Protein 8TV8 (pdb70)

Sequence (513 aa):
NGLTYCTHASMNVVTEQIYNKLFDIKNHSATLTPMLAQSYSISADGKEILLNLRHGVKFHQTPWFTPTRDFNAEDVVFSINRVLGHNTYLPTLAEANVTYSNPQYRVFHEQARKVRFPYFDSIKLNEKIKSVTALSPYQVKIELFAPDSSILSHLASQYAIIFSQEYAYQLSADDNLAQLDTHPVGTGPYQVKDYVYNQYVRLVRNENYWKKEAKIEHIIVDLSTDRSGRLVKFFNNECQIASYPEVSQIGLLKNDDKHYYMQSTDGMNLAYLAFNFDKPLMRDHEIRAAISQSLNRARIIHSIYHNTATVANNIIPEVSWASTVNTPEFEFDYHPKIAKNKLADKNLLLNLWVINEEQVYNPAPFKMAEMIKWDLAQAGVKVKVRAVTRPFLTAQLRNQSENYDLILSGWLAGNLDPDGFMRPILSCGTKNELTNLSNWCNEEFDQFMDRAITTSHLSSRAKAYNEAQELVLRELPIIPIANVKRILVANSRVKGVKMTPFGSLDFSTLYFI

Organism: Haemophilus influenzae (strain 86-028NP) (NCBI:txid281310)

Nearest PDB structures (foldseek):
  8tv8-assembly1_A  TM=1.002E+00  e=0.000E+00  Haemophilus influenzae 86-028NP
  7og0-assembly2_B  TM=9.443E-01  e=1.174E-94  Haemophilus influenzae 86-028NP
  7og0-assembly1_A  TM=8.666E-01  e=3.140E-88  Haemophilus influenzae 86-028NP
  1dpe-assembly1_A  TM=8.290E-01  e=6.683E-52  Escherichia coli K-12
  1dpp-assembly3_E  TM=7.508E-01  e=5.630E-51  Escherichia coli

Secondary structure (DSSP, 8-state):
-EEEEE-S----TTHHHH--BSEE--TT-SSPEESSEEEEEE-TTS-EEEEEEPSSPPPP-BTTB--SS---HHHHHHHHHHHTT--SSS-SS--SS-----TTSSHHHHHHHHHH-HHHHTT-GGGTEEEEEEEETTEEEEEESS--TTHHHHHTSGGGB---HHHHHHHHHTT-TTHHHHS----SSEEEEEEETTTEEEEEE-TT-SSSPPS-SEEEEE-SS-HHHHHHHHHTTS-SEEES--GGGHHHH--TT--EEEEEE--SEEEEEEE-TTSTTTT-HHHHHHHHHH--HHHHHHHHHTTSEEE--SSS-TTSGGGGG--S--TTS--HHHHHHHHGGGT-EEEEEEE---BTTBS-HHHHHHHHHHHHHHTT-EEEEEEE-HHHHHS--SSTTSS-SEEEEEEE-SSS-HHHHHHHHH-GGGTTSTT-TT----HHHHHHHHHHTT---HHHHHHHHHHHHHHHHHH-SEEEEEEE-EEEEEETTEE---B-TTS-B-GGG-EE-

Solvent-accessible surface area: 22032 Å² total; per-residue (Å²): 138,45,3,24,0,0,2,39,41,63,74,71,0,19,18,50,2,3,8,14,18,0,2,51,41,104,48,108,30,45,84,29,43,54,20,0,0,90,56,98,59,72,37,119,85,19,80,56,1,46,0,53,3,43,116,43,0,92,8,2,98,4,133,49,8,85,32,119,66,38,0,15,0,79,0,0,33,20,1,1,45,1,7,6,26,110,28,112,60,2,0,8,45,33,87,16,106,36,34,14,80,71,123,159,72,44,111,121,25,54,114,33,17,107,31,115,127,4,32,20,35,25,21,53,13,85,113,35,4,115,36,8,54,52,95,50,86,66,47,0,41,0,54,6,109,56,50,12,31,0,3,14,12,10,0,1,3,37,49,5,9,0,2,1,23,36,0,3,133,89,4,56,99,110,111,51,15,39,39,2,17,19,68,16,2,0,0,0,10,0,22,8,86,50,73,73,135,90,86,65,16,75,0,28,48,5,115,94,29,45,81,151,102,3,122,3,64,65,0,65,0,18,31,47,36,100,69,47,13,12,0,82,40,0,16,103,88,84,0,26,0,0,0,54,2,42,37,60,47,26,54,153,57,92,52,135,115,30,140,62,64,101,45,41,18,54,2,4,2,0,0,4,0,1,0,1,30,72,21,91,95,0,128,54,68,95,0,6,10,2,0,0,22,4,0,21,10,47,113,3,4,119,48,9,6,99,137,21,8,70,43,2,25,12,0,1,1,87,2,0,23,0,13,119,27,23,66,120,112,8,120,20,48,82,81,63,163,96,0,109,110,73,0,33,128,81,119,9,109,4,24,0,6,0,6,94,50,164,52,14,8,6,50,27,20,69,117,0,0,96,46,0,80,146,7,0,53,84,3,31,2,148,8,133,47,87,61,5,72,13,58,65,27,75,55,166,37,249,97,87,79,77,19,15,9,0,0,4,7,2,8,36,19,12,7,4,6,1,2,16,1,0,48,5,2,0,3,37,61,10,82,143,62,37,13,1,11,1,32,12,62,34,126,92,0,24,117,28,0,70,112,0,22,90,39,84,119,97,71,46,15,14,140,1,0,37,60,0,5,89,3,0,26,116,57,0,0,2,0,0,0,0,21,6,58,27,12,0,0,0,17,44,126,0,93,29,14,117,2,40,6,22,0,2,2,65,1,12,54,0,85,48,113

Radius of gyration: 23.89 Å; Cα contacts (8 Å, |Δi|>4): 1091; chains: 1; bounding box: 52×62×74 Å

InterPro domains:
  IPR000914 Solute-binding protein family 5 domain [PF00496] (79-479)
  IPR023765 Solute-binding protein family 5, conserved site [PS01040] (84-106)
  IPR030678 Peptide/nickel binding protein, MppA-type [PIRSF002741] (29-557)
  IPR039424 Solute-binding protein family 5 [PTHR30290] (17-559)

B-factor: mean 57.98, std 19.72, range [19.94, 172.48]

Structure (mmCIF, N/CA/C/O backbone):
data_8TV8
#
_entry.id   8TV8
#
_cell.length_a   119.755
_cell.length_b   119.755
_cell.length_c   129.585
_cell.angle_alpha   90.000
_cell.angle_beta   90.000
_cell.angle_gamma   90.000
#
_symmetry.space_group_name_H-M   'P 41 21 2'
#
loop_
_entity.id
_entity.type
_entity.pdbx_description
1 polymer 'ABC-type transport system, periplasmic component, involved in antimicrobial peptide resistance'
2 water water
#
loop_
_atom_site.group_PDB
_atom_site.id
_atom_site.type_symbol
_atom_site.label_atom_id
_atom_site.label_alt_id
_atom_site.label_comp_id
_atom_site.label_asym_id
_atom_site.label_entity_id
_atom_site.label_seq_id
_atom_site.pdbx_PDB_ins_code
_atom_site.Cartn_x
_atom_site.Cartn_y
_atom_site.Cartn_z
_atom_site.occupancy
_atom_site.B_iso_or_equiv
_atom_site.auth_seq_id
_atom_site.auth_comp_id
_atom_site.auth_asym_id
_atom_site.auth_atom_id
_atom_site.pdbx_PDB_model_num
ATOM 1 N N . ASN A 1 34 ? -45.139 -19.946 22.344 1.000 101.350 34 ASN A N 1
ATOM 2 C CA . ASN A 1 34 ? -45.015 -20.244 20.887 1.000 97.544 34 ASN A CA 1
ATOM 3 C C . ASN A 1 34 ? -43.649 -19.751 20.390 1.000 84.945 34 ASN A C 1
ATOM 4 O O . ASN A 1 34 ? -43.164 -18.669 20.804 1.000 57.612 34 ASN A O 1
ATOM 9 N N . GLY A 1 35 ? -43.059 -20.598 19.512 1.000 59.944 35 GLY A N 1
ATOM 10 C CA . GLY A 1 35 ? -41.745 -20.396 18.914 1.000 55.531 35 GLY A CA 1
ATOM 11 C C . GLY A 1 35 ? -41.755 -20.637 17.405 1.000 49.798 35 GLY A C 1
ATOM 12 O O . GLY A 1 35 ? -42.505 -21.466 16.900 1.000 59.127 35 GLY A O 1
ATOM 13 N N . LEU A 1 36 ? -40.974 -19.848 16.654 1.000 45.405 36 LEU A N 1
ATOM 14 C CA . LEU A 1 36 ? -40.838 -20.099 15.230 1.000 42.333 36 LEU A CA 1
ATOM 15 C C . LEU A 1 36 ? -39.351 -20.086 14.908 1.000 46.036 36 LEU A C 1
ATOM 16 O O . LEU A 1 36 ? -38.608 -19.311 15.525 1.000 39.535 36 LEU A O 1
ATOM 21 N N . THR A 1 37 ? -38.931 -20.996 14.009 1.000 40.830 37 THR A N 1
ATOM 22 C CA . THR A 1 37 ? -37.576 -21.034 13.463 1.000 40.965 37 THR A CA 1
ATOM 23 C C . THR A 1 37 ? -37.644 -20.602 11.999 1.000 42.580 37 THR A C 1
ATOM 24 O O . THR A 1 37 ? -38.482 -21.082 11.228 1.000 41.486 37 THR A O 1
ATOM 28 N N . TYR A 1 38 ? -36.796 -19.623 11.661 1.000 41.750 38 TYR A N 1
ATOM 29 C CA . TYR A 1 38 ? -36.663 -19.073 10.323 1.000 39.932 38 TYR A CA 1
ATOM 30 C C . TYR A 1 38 ? -35.288 -19.476 9.781 1.000 43.819 38 TYR A C 1
ATOM 31 O O . TYR A 1 38 ? -34.281 -19.158 10.426 1.000 37.226 38 TYR A O 1
ATOM 40 N N . CYS A 1 39 ? -35.247 -20.213 8.637 1.000 42.029 39 CYS A N 1
ATOM 41 C CA . CYS A 1 39 ? -33.988 -20.512 7.967 1.000 42.585 39 CYS A CA 1
ATOM 42 C C . CYS A 1 39 ? -33.721 -19.401 6.965 1.000 35.777 39 CYS A C 1
ATOM 43 O O . CYS A 1 39 ? -34.432 -19.274 5.981 1.000 36.204 39 CYS A O 1
ATOM 46 N N . THR A 1 40 ? -32.659 -18.633 7.175 1.000 37.352 40 THR A N 1
ATOM 47 C CA . THR A 1 40 ? -32.514 -17.413 6.408 1.000 44.019 40 THR A CA 1
ATOM 48 C C . THR A 1 40 ? -31.316 -17.519 5.468 1.000 53.507 40 THR A C 1
ATOM 49 O O . THR A 1 40 ? -30.339 -18.215 5.786 1.000 40.235 40 THR A O 1
ATOM 53 N N . HIS A 1 41 ? -31.432 -16.726 4.380 1.000 56.922 41 HIS A N 1
ATOM 54 C CA . HIS A 1 41 ? -30.404 -16.499 3.364 1.000 66.198 41 HIS A CA 1
ATOM 55 C C . HIS A 1 41 ? -29.258 -15.596 3.864 1.000 67.563 41 HIS A C 1
ATOM 56 O O . HIS A 1 41 ? -28.171 -15.670 3.303 1.000 63.007 41 HIS A O 1
ATOM 63 N N . ALA A 1 42 ? -29.485 -14.769 4.904 1.000 69.575 42 ALA A N 1
ATOM 64 C CA . ALA A 1 42 ? -28.531 -13.751 5.352 1.000 88.319 42 ALA A CA 1
ATOM 65 C C . ALA A 1 42 ? -27.228 -14.378 5.863 1.000 98.874 42 ALA A C 1
ATOM 66 O O . ALA A 1 42 ? -26.144 -13.822 5.664 1.000 121.591 42 ALA A O 1
ATOM 68 N N . SER A 1 43 ? -27.348 -15.516 6.560 1.000 101.692 43 SER A N 1
ATOM 69 C CA . SER A 1 43 ? -26.243 -16.443 6.783 1.000 101.195 43 SER A CA 1
ATOM 70 C C . SER A 1 43 ? -24.890 -15.713 6.784 1.000 93.937 43 SER A C 1
ATOM 71 O O . SER A 1 43 ? -24.068 -16.095 7.625 1.000 91.535 43 SER A O 1
ATOM 74 N N . MET A 1 58 ? -27.817 -8.138 3.381 1.000 92.685 58 MET A N 1
ATOM 75 C CA . MET A 1 58 ? -29.058 -7.899 4.167 1.000 95.088 58 MET A CA 1
ATOM 76 C C . MET A 1 58 ? -28.913 -8.620 5.513 1.000 85.981 58 MET A C 1
ATOM 77 O O . MET A 1 58 ? -28.664 -9.825 5.558 1.000 88.327 58 MET A O 1
ATOM 82 N N . ASN A 1 59 ? -29.009 -7.845 6.606 1.000 81.911 59 ASN A N 1
ATOM 83 C CA . ASN A 1 59 ? -29.181 -8.376 7.950 1.000 74.885 59 ASN A CA 1
ATOM 84 C C . ASN A 1 59 ? -30.686 -8.365 8.246 1.000 75.293 59 ASN A C 1
ATOM 85 O O . ASN A 1 59 ? -31.311 -7.310 8.339 1.000 75.488 59 ASN A O 1
ATOM 90 N N . VAL A 1 60 ? -31.276 -9.576 8.272 1.000 74.202 60 VAL A N 1
ATOM 91 C CA . VAL A 1 60 ? -32.684 -9.772 8.562 1.000 66.129 60 VAL A CA 1
ATOM 92 C C . VAL A 1 60 ? -32.866 -9.622 10.067 1.000 55.322 60 VAL A C 1
ATOM 93 O O . VAL A 1 60 ? -33.956 -9.301 10.495 1.000 59.035 60 VAL A O 1
ATOM 97 N N . VAL A 1 61 ? -31.791 -9.843 10.846 1.000 43.550 61 VAL A N 1
ATOM 98 C CA . VAL A 1 61 ? -31.844 -9.711 12.283 1.000 49.669 61 VAL A CA 1
ATOM 99 C C . VAL A 1 61 ? -31.935 -8.240 12.715 1.000 50.049 61 VAL A C 1
ATOM 100 O O . VAL A 1 61 ? -32.728 -7.930 13.604 1.000 42.147 61 VAL A O 1
ATOM 104 N N . THR A 1 62 ? -31.182 -7.330 12.065 1.000 45.826 62 THR A N 1
ATOM 105 C CA . THR A 1 62 ? -31.000 -5.993 12.612 1.000 46.099 62 THR A CA 1
ATOM 106 C C . THR A 1 62 ? -32.281 -5.195 12.436 1.000 37.750 62 THR A C 1
ATOM 107 O O . THR A 1 62 ? -32.521 -4.271 13.196 1.000 41.931 62 THR A O 1
ATOM 111 N N . GLU A 1 63 ? -33.073 -5.551 11.435 1.000 35.764 63 GLU A N 1
ATOM 112 C CA . GLU A 1 63 ? -34.374 -4.933 11.202 1.000 46.413 63 GLU A CA 1
ATOM 113 C C . GLU A 1 63 ? -35.424 -5.301 12.255 1.000 48.536 63 GLU A C 1
ATOM 114 O O . GLU A 1 63 ? -36.498 -4.711 12.214 1.000 39.054 63 GLU A O 1
ATOM 120 N N . GLN A 1 64 ? -35.186 -6.362 13.058 1.000 41.696 64 GLN A N 1
ATOM 121 C CA . GLN A 1 64 ? -36.163 -6.849 14.014 1.000 40.265 64 GLN A CA 1
ATOM 122 C C . GLN A 1 64 ? -35.837 -6.275 15.400 1.000 42.955 64 GLN A C 1
ATOM 123 O O . GLN A 1 64 ? -36.730 -6.206 16.232 1.000 44.213 64 GLN A O 1
ATOM 129 N N . ILE A 1 65 ? -34.562 -5.931 15.657 1.000 36.283 65 ILE A N 1
ATOM 130 C CA . ILE A 1 65 ? -34.134 -5.456 16.953 1.000 39.589 65 ILE A CA 1
ATOM 131 C C . ILE A 1 65 ? -33.877 -3.949 17.006 1.000 38.105 65 ILE A C 1
ATOM 132 O O . ILE A 1 65 ? -33.895 -3.395 18.096 1.000 38.119 65 ILE A O 1
ATOM 137 N N . TYR A 1 66 ? -33.706 -3.283 15.861 1.000 36.578 66 TYR A N 1
ATOM 138 C CA . TYR A 1 66 ? -33.488 -1.846 15.809 1.000 38.101 66 TYR A CA 1
ATOM 139 C C . TYR A 1 66 ? -34.650 -1.218 15.057 1.000 39.569 66 TYR A C 1
ATOM 140 O O . TYR A 1 66 ? -35.226 -1.867 14.221 1.000 36.700 66 TYR A O 1
ATOM 149 N N . ASN A 1 67 ? -35.005 0.029 15.382 1.000 39.584 67 ASN A N 1
ATOM 150 C CA . ASN A 1 67 ? -35.904 0.791 14.538 1.000 38.138 67 ASN A CA 1
ATOM 151 C C . ASN A 1 67 ? -35.045 1.796 13.786 1.000 36.767 67 ASN A C 1
ATOM 152 O O . ASN A 1 67 ? -33.910 2.058 14.179 1.000 38.458 67 ASN A O 1
ATOM 157 N N . LYS A 1 68 ? -35.668 2.463 12.807 1.000 44.092 68 LYS A N 1
ATOM 158 C CA . LYS A 1 68 ? -35.094 3.599 12.096 1.000 39.139 68 LYS A CA 1
ATOM 159 C C . LYS A 1 68 ? -35.971 4.821 12.328 1.000 39.602 68 LYS A C 1
ATOM 160 O O . LYS A 1 68 ? -37.068 4.684 12.849 1.000 41.171 68 LYS A O 1
ATOM 166 N N . LEU A 1 69 ? -35.543 5.984 11.807 1.000 43.546 69 LEU A N 1
ATOM 167 C CA . LEU A 1 69 ? -36.363 7.185 11.867 1.000 37.916 69 LEU A CA 1
ATOM 168 C C . LEU A 1 69 ? -37.647 7.043 11.051 1.000 39.913 69 LEU A C 1
ATOM 169 O O . LEU A 1 69 ? -38.666 7.597 11.444 1.000 43.377 69 LEU A O 1
ATOM 174 N N . PHE A 1 70 ? -37.602 6.293 9.940 1.000 40.478 70 PHE A N 1
ATOM 175 C CA . PHE A 1 70 ? -38.716 6.105 9.016 1.000 36.123 70 PHE A CA 1
ATOM 176 C C . PHE A 1 70 ? -38.644 4.690 8.448 1.000 37.692 70 PHE A C 1
ATOM 177 O O . PHE A 1 70 ? -37.570 4.101 8.424 1.000 40.300 70 PHE A O 1
ATOM 185 N N . ASP A 1 71 ? -39.780 4.164 7.974 1.000 37.679 71 ASP A N 1
ATOM 186 C CA . ASP A 1 71 ? -39.843 2.918 7.237 1.000 43.185 71 ASP A CA 1
ATOM 187 C C . ASP A 1 71 ? -40.352 3.179 5.812 1.000 43.760 71 ASP A C 1
ATOM 188 O O . ASP A 1 71 ? -41.046 4.152 5.539 1.000 42.117 71 ASP A O 1
ATOM 193 N N . ILE A 1 72 ? -39.992 2.266 4.904 1.000 47.776 72 ILE A N 1
ATOM 194 C CA . ILE A 1 72 ? -40.419 2.303 3.523 1.000 54.003 72 ILE A CA 1
ATOM 195 C C . ILE A 1 72 ? -41.825 1.723 3.465 1.000 52.731 72 ILE A C 1
ATOM 196 O O . ILE A 1 72 ? -42.072 0.703 4.096 1.000 56.686 72 ILE A O 1
ATOM 201 N N . LYS A 1 73 ? -42.743 2.396 2.770 1.000 54.226 73 LYS A N 1
ATOM 202 C CA . LYS A 1 73 ? -44.025 1.810 2.393 1.000 74.204 73 LYS A CA 1
ATOM 203 C C . LYS A 1 73 ? -43.992 1.475 0.900 1.000 73.690 73 LYS A C 1
ATOM 204 O O . LYS A 1 73 ? -43.551 2.293 0.088 1.000 74.487 73 LYS A O 1
ATOM 210 N N . ASN A 1 74 ? -44.464 0.268 0.551 1.000 75.950 74 ASN A N 1
ATOM 211 C CA . ASN A 1 74 ? -44.212 -0.325 -0.755 1.000 75.720 74 ASN A CA 1
ATOM 212 C C . ASN A 1 74 ? -44.872 0.512 -1.856 1.000 64.315 74 ASN A C 1
ATOM 213 O O . ASN A 1 74 ? -45.984 0.999 -1.679 1.000 75.910 74 ASN A O 1
ATOM 218 N N . HIS A 1 75 ? -44.135 0.757 -2.950 1.000 70.352 75 HIS A N 1
ATOM 219 C CA . HIS A 1 75 ? -44.615 1.501 -4.109 1.000 60.462 75 HIS A CA 1
ATOM 220 C C . HIS A 1 75 ? -44.925 2.959 -3.782 1.000 62.605 75 HIS A C 1
ATOM 221 O O . HIS A 1 75 ? -45.632 3.635 -4.531 1.000 62.338 75 HIS A O 1
ATOM 228 N N . SER A 1 76 ? -44.425 3.473 -2.659 1.000 65.296 76 SER A N 1
ATOM 229 C CA . SER A 1 76 ? -44.761 4.833 -2.296 1.000 58.740 76 SER A CA 1
ATOM 230 C C . SER A 1 76 ? -43.480 5.616 -2.046 1.000 53.239 76 SER A C 1
ATOM 231 O O . SER A 1 76 ? -42.537 5.076 -1.481 1.000 51.787 76 SER A O 1
ATOM 234 N N . ALA A 1 77 ? -43.500 6.894 -2.453 1.000 53.398 77 ALA A N 1
ATOM 235 C CA . ALA A 1 77 ? -42.511 7.880 -2.055 1.000 51.260 77 ALA A CA 1
ATOM 236 C C . ALA A 1 77 ? -42.795 8.421 -0.651 1.000 55.207 77 ALA A C 1
ATOM 237 O O . ALA A 1 77 ? -41.938 9.090 -0.091 1.000 56.965 77 ALA A O 1
ATOM 239 N N . THR A 1 78 ? -43.957 8.104 -0.055 1.000 56.281 78 THR A N 1
ATOM 240 C CA . THR A 1 78 ? -44.263 8.579 1.282 1.000 53.311 78 THR A CA 1
ATOM 241 C C . THR A 1 78 ? -43.708 7.611 2.327 1.000 52.043 78 THR A C 1
ATOM 242 O O . THR A 1 78 ? -43.997 6.410 2.312 1.000 55.607 78 THR A O 1
ATOM 246 N N . LEU A 1 79 ? -42.971 8.184 3.277 1.000 49.126 79 LEU A N 1
ATOM 247 C CA . LEU A 1 79 ? -42.256 7.438 4.294 1.000 52.100 79 LEU A CA 1
ATOM 248 C C . LEU A 1 79 ? -43.172 7.295 5.492 1.000 51.234 79 LEU A C 1
ATOM 249 O O . LEU A 1 79 ? -43.958 8.196 5.753 1.000 55.135 79 LEU A O 1
ATOM 254 N N . THR A 1 80 ? -43.120 6.124 6.140 1.000 51.277 80 THR A N 1
ATOM 255 C CA . THR A 1 80 ? -43.849 5.877 7.366 1.000 47.891 80 THR A CA 1
ATOM 256 C C . THR A 1 80 ? -43.033 6.423 8.541 1.000 46.303 80 THR A C 1
ATOM 257 O O . THR A 1 80 ? -41.905 5.971 8.770 1.000 45.295 80 THR A O 1
ATOM 261 N N . PRO A 1 81 ? -43.571 7.398 9.312 1.000 47.867 81 PRO A N 1
ATOM 262 C CA . PRO A 1 81 ? -42.909 7.913 10.516 1.000 49.781 81 PRO A CA 1
ATOM 263 C C . PRO A 1 81 ? -42.686 6.801 11.533 1.000 47.583 81 PRO A C 1
ATOM 264 O O . PRO A 1 81 ? -43.595 6.063 11.846 1.000 45.956 81 PRO A O 1
ATOM 268 N N . MET A 1 82 ? -41.472 6.635 12.028 1.000 43.560 82 MET A N 1
ATOM 269 C CA . MET A 1 82 ? -41.238 5.601 13.013 1.000 42.731 82 MET A CA 1
ATOM 270 C C . MET A 1 82 ? -40.635 6.299 14.228 1.000 41.453 82 MET A C 1
ATOM 271 O O . MET A 1 82 ? -41.397 6.941 14.952 1.000 39.697 82 MET A O 1
ATOM 276 N N . LEU A 1 83 ? -39.294 6.334 14.381 1.000 35.732 83 LEU A N 1
ATOM 277 C CA . LEU A 1 83 ? -38.743 7.010 15.542 1.000 37.314 83 LEU A CA 1
ATOM 278 C C . LEU A 1 83 ? -38.849 8.537 15.362 1.000 40.953 83 LEU A C 1
ATOM 279 O O . LEU A 1 83 ? -38.751 9.268 16.340 1.000 44.584 83 LEU A O 1
ATOM 284 N N . ALA A 1 84 ? -38.873 9.003 14.114 1.000 43.596 84 ALA A N 1
ATOM 285 C CA . ALA A 1 84 ? -39.265 10.351 13.759 1.000 42.909 84 ALA A CA 1
ATOM 286 C C . ALA A 1 84 ? -40.759 10.332 13.475 1.000 46.600 84 ALA A C 1
ATOM 287 O O . ALA A 1 84 ? -41.236 9.595 12.618 1.000 45.080 84 ALA A O 1
ATOM 289 N N . GLN A 1 85 ? -41.500 11.068 14.305 1.000 40.325 85 GLN A N 1
ATOM 290 C CA . GLN A 1 85 ? -42.941 11.134 14.191 1.000 46.264 85 GLN A CA 1
ATOM 291 C C . GLN A 1 85 ? -43.372 12.150 13.107 1.000 38.942 85 GLN A C 1
ATOM 292 O O . GLN A 1 85 ? -44.415 11.974 12.501 1.000 49.605 85 GLN A O 1
ATOM 298 N N . SER A 1 86 ? -42.550 13.175 12.807 1.000 40.991 86 SER A N 1
ATOM 299 C CA . SER A 1 86 ? -42.797 14.102 11.692 1.000 44.748 86 SER A CA 1
ATOM 300 C C . SER A 1 86 ? -41.509 14.857 11.372 1.000 46.596 86 SER A C 1
ATOM 301 O O . SER A 1 86 ? -40.534 14.812 12.138 1.000 46.121 86 SER A O 1
ATOM 304 N N . TYR A 1 87 ? -41.490 15.506 10.207 1.000 48.590 87 TYR A N 1
ATOM 305 C CA . TYR A 1 87 ? -40.369 16.337 9.793 1.000 50.453 87 TYR A CA 1
ATOM 306 C C . TYR A 1 87 ? -40.858 17.565 9.014 1.000 51.242 87 TYR A C 1
ATOM 307 O O . TYR A 1 87 ? -42.010 17.654 8.613 1.000 41.426 87 TYR A O 1
ATOM 316 N N . SER A 1 88 ? -39.939 18.497 8.762 1.000 49.698 88 SER A N 1
ATOM 317 C CA . SER A 1 88 ? -40.149 19.542 7.771 1.000 50.071 88 SER A CA 1
ATOM 318 C C . SER A 1 88 ? -38.800 19.933 7.175 1.000 43.959 88 SER A C 1
ATOM 319 O O . SER A 1 88 ? -37.735 19.707 7.769 1.000 45.638 88 SER A O 1
ATOM 322 N N . ILE A 1 89 ? -38.882 20.450 5.948 1.000 48.291 89 ILE A N 1
ATOM 323 C CA . ILE A 1 89 ? -37.718 20.797 5.147 1.000 55.575 89 ILE A CA 1
ATOM 324 C C . ILE A 1 89 ? -37.703 22.316 5.048 1.000 49.743 89 ILE A C 1
ATOM 325 O O . ILE A 1 89 ? -38.751 22.882 4.790 1.000 45.520 89 ILE A O 1
ATOM 330 N N . SER A 1 90 ? -36.543 22.950 5.225 1.000 57.424 90 SER A N 1
ATOM 331 C CA . SER A 1 90 ? -36.428 24.397 5.077 1.000 63.709 90 SER A CA 1
ATOM 332 C C . SER A 1 90 ? -36.642 24.817 3.619 1.000 63.633 90 SER A C 1
ATOM 333 O O . SER A 1 90 ? -36.612 24.000 2.687 1.000 54.883 90 SER A O 1
ATOM 336 N N . ALA A 1 91 ? -36.884 26.123 3.464 1.000 65.752 91 ALA A N 1
ATOM 337 C CA . ALA A 1 91 ? -37.170 26.754 2.184 1.000 69.215 91 ALA A CA 1
ATOM 338 C C . ALA A 1 91 ? -36.031 26.549 1.175 1.000 62.966 91 ALA A C 1
ATOM 339 O O . ALA A 1 91 ? -36.302 26.279 0.011 1.000 59.763 91 ALA A O 1
ATOM 341 N N . ASP A 1 92 ? -34.767 26.669 1.629 1.000 56.983 92 ASP A N 1
ATOM 342 C CA . ASP A 1 92 ? -33.596 26.458 0.795 1.000 64.158 92 ASP A CA 1
ATOM 343 C C . ASP A 1 92 ? -33.282 24.965 0.566 1.000 60.944 92 ASP A C 1
ATOM 344 O O . ASP A 1 92 ? -32.293 24.677 -0.096 1.000 65.187 92 ASP A O 1
ATOM 349 N N . GLY A 1 93 ? -34.076 24.024 1.112 1.000 64.938 93 GLY A N 1
ATOM 350 C CA . GLY A 1 93 ? -33.921 22.578 0.917 1.000 56.473 93 GLY A CA 1
ATOM 351 C C . GLY A 1 93 ? -32.707 21.962 1.626 1.000 56.166 93 GLY A C 1
ATOM 352 O O . GLY A 1 93 ? -32.380 20.791 1.414 1.000 60.363 93 GLY A O 1
ATOM 353 N N . LYS A 1 94 ? -32.029 22.749 2.466 1.000 52.952 94 LYS A N 1
ATOM 354 C CA . LYS A 1 94 ? -30.742 22.390 3.044 1.000 56.129 94 LYS A CA 1
ATOM 355 C C . LYS A 1 94 ? -30.830 22.058 4.531 1.000 49.776 94 LYS A C 1
ATOM 356 O O . LYS A 1 94 ? -29.831 21.720 5.174 1.000 55.659 94 LYS A O 1
ATOM 362 N N . GLU A 1 95 ? -32.028 22.168 5.091 1.000 54.812 95 GLU A N 1
ATOM 363 C CA . GLU A 1 95 ? -32.196 21.915 6.506 1.000 60.257 95 GLU A CA 1
ATOM 364 C C . GLU A 1 95 ? -33.486 21.118 6.703 1.000 52.475 95 GLU A C 1
ATOM 365 O O . GLU A 1 95 ? -34.538 21.485 6.182 1.000 51.820 95 GLU A O 1
ATOM 371 N N . ILE A 1 96 ? -33.350 20.019 7.449 1.000 44.691 96 ILE A N 1
ATOM 372 C CA . ILE A 1 96 ? -34.433 19.113 7.778 1.000 46.845 96 ILE A CA 1
ATOM 373 C C . ILE A 1 96 ? -34.600 19.112 9.300 1.000 44.390 96 ILE A C 1
ATOM 374 O O . ILE A 1 96 ? -33.628 18.832 10.006 1.000 45.892 96 ILE A O 1
ATOM 379 N N . LEU A 1 97 ? -35.836 19.335 9.779 1.000 44.288 97 LEU A N 1
ATOM 380 C CA . LEU A 1 97 ? -36.175 19.182 11.187 1.000 50.117 97 LEU A CA 1
ATOM 381 C C . LEU A 1 97 ? -36.935 17.870 11.405 1.000 43.014 97 LEU A C 1
ATOM 382 O O . LEU A 1 97 ? -37.976 17.670 10.805 1.000 45.384 97 LEU A O 1
ATOM 387 N N . LEU A 1 98 ? -36.416 17.047 12.330 1.000 40.045 98 LEU A N 1
ATOM 388 C CA . LEU A 1 98 ? -37.005 15.773 12.725 1.000 42.788 98 LEU A CA 1
ATOM 389 C C . LEU A 1 98 ? -37.565 15.914 14.142 1.000 34.678 98 LEU A C 1
ATOM 390 O O . LEU A 1 98 ? -36.807 16.114 15.096 1.000 36.620 98 LEU A O 1
ATOM 395 N N . ASN A 1 99 ? -38.889 15.729 14.269 1.000 38.842 99 ASN A N 1
ATOM 396 C CA . ASN A 1 99 ? -39.545 15.676 15.554 1.000 40.980 99 ASN A CA 1
ATOM 397 C C . ASN A 1 99 ? -39.590 14.213 16.005 1.000 43.446 99 ASN A C 1
ATOM 398 O O . ASN A 1 99 ? -40.202 13.397 15.323 1.000 40.757 99 ASN A O 1
ATOM 403 N N . LEU A 1 100 ? -38.975 13.918 17.171 1.000 41.481 100 LEU A N 1
ATOM 404 C CA . LEU A 1 100 ? -38.786 12.562 17.649 1.000 43.149 100 LEU A CA 1
ATOM 405 C C . LEU A 1 100 ? -39.968 12.118 18.514 1.000 42.500 100 LEU A C 1
ATOM 406 O O . LEU A 1 100 ? -40.594 12.911 19.234 1.000 41.771 100 LEU A O 1
ATOM 411 N N . ARG A 1 101 ? -40.279 10.811 18.406 1.000 46.946 101 ARG A N 1
ATOM 412 C CA . ARG A 1 101 ? -41.293 10.145 19.217 1.000 41.008 101 ARG A CA 1
ATOM 413 C C . ARG A 1 101 ? -40.864 10.064 20.696 1.000 43.673 101 ARG A C 1
ATOM 414 O O . ARG A 1 101 ? -39.712 9.762 21.012 1.000 42.569 101 ARG A O 1
ATOM 422 N N . HIS A 1 102 ? -41.832 10.312 21.605 1.000 43.495 102 HIS A N 1
ATOM 423 C CA . HIS A 1 102 ? -41.662 10.322 23.053 1.000 44.513 102 HIS A CA 1
ATOM 424 C C . HIS A 1 102 ? -42.031 8.946 23.602 1.000 40.615 102 HIS A C 1
ATOM 425 O O . HIS A 1 102 ? -42.688 8.177 22.940 1.000 39.174 102 HIS A O 1
ATOM 432 N N . GLY A 1 103 ? -41.576 8.610 24.800 1.000 46.199 103 GLY A N 1
ATOM 433 C CA . GLY A 1 103 ? -41.972 7.352 25.420 1.000 42.602 103 GLY A CA 1
ATOM 434 C C . GLY A 1 103 ? -41.323 6.098 24.811 1.000 44.049 103 GLY A C 1
ATOM 435 O O . GLY A 1 103 ? -41.802 5.004 25.071 1.000 44.919 103 GLY A O 1
ATOM 436 N N . VAL A 1 104 ? -40.270 6.222 23.981 1.000 46.267 104 VAL A N 1
ATOM 437 C CA . VAL A 1 104 ? -39.706 5.038 23.332 1.000 43.311 104 VAL A CA 1
ATOM 438 C C . VAL A 1 104 ? -38.570 4.489 24.204 1.000 38.666 104 VAL A C 1
ATOM 439 O O . VAL A 1 104 ? -37.669 5.252 24.559 1.000 41.501 104 VAL A O 1
ATOM 443 N N . LYS A 1 105 ? -38.625 3.183 24.564 1.000 42.967 105 LYS A N 1
ATOM 444 C CA . LYS A 1 105 ? -37.595 2.552 25.404 1.000 47.466 105 LYS A CA 1
ATOM 445 C C . LYS A 1 105 ? -36.605 1.678 24.621 1.000 43.129 105 LYS A C 1
ATOM 446 O O . LYS A 1 105 ? -36.987 0.903 23.757 1.000 41.418 105 LYS A O 1
ATOM 452 N N . PHE A 1 106 ? -35.325 1.745 25.014 1.000 44.576 106 PHE A N 1
ATOM 453 C CA . PHE A 1 106 ? -34.346 0.764 24.609 1.000 43.378 106 PHE A CA 1
ATOM 454 C C . PHE A 1 106 ? -34.539 -0.516 25.432 1.000 47.720 106 PHE A C 1
ATOM 455 O O . PHE A 1 106 ? -35.052 -0.501 26.533 1.000 44.584 106 PHE A O 1
ATOM 463 N N . HIS A 1 107 ? -34.118 -1.635 24.857 1.000 47.203 107 HIS A N 1
ATOM 464 C CA . HIS A 1 107 ? -34.159 -2.947 25.497 1.000 48.586 107 HIS A CA 1
ATOM 465 C C . HIS A 1 107 ? -33.451 -2.964 26.860 1.000 45.537 107 HIS A C 1
ATOM 466 O O . HIS A 1 107 ? -32.341 -2.448 27.015 1.000 41.570 107 HIS A O 1
ATOM 473 N N . GLN A 1 108 ? -34.116 -3.655 27.796 1.000 45.278 108 GLN A N 1
ATOM 474 C CA . GLN A 1 108 ? -33.586 -4.039 29.094 1.000 49.286 108 GLN A CA 1
ATOM 475 C C . GLN A 1 108 ? -33.036 -5.464 28.929 1.000 45.554 108 GLN A C 1
ATOM 476 O O . GLN A 1 108 ? -33.771 -6.402 28.654 1.000 44.218 108 GLN A O 1
ATOM 482 N N . THR A 1 109 ? -31.718 -5.600 28.940 1.000 48.596 109 THR A N 1
ATOM 483 C CA . THR A 1 109 ? -31.082 -6.873 28.648 1.000 53.819 109 THR A CA 1
ATOM 484 C C . THR A 1 109 ? -30.169 -7.249 29.813 1.000 58.364 109 THR A C 1
ATOM 485 O O . THR A 1 109 ? -29.852 -6.392 30.637 1.000 59.075 109 THR A O 1
ATOM 489 N N . PRO A 1 110 ? -29.693 -8.519 29.904 1.000 65.770 110 PRO A N 1
ATOM 490 C CA . PRO A 1 110 ? -28.609 -8.861 30.841 1.000 62.302 110 PRO A CA 1
ATOM 491 C C . PRO A 1 110 ? -27.399 -7.923 30.815 1.000 52.358 110 PRO A C 1
ATOM 492 O O . PRO A 1 110 ? -26.755 -7.746 31.827 1.000 62.250 110 PRO A O 1
ATOM 496 N N . TRP A 1 111 ? -27.077 -7.305 29.678 1.000 51.711 111 TRP A N 1
ATOM 497 C CA . TRP A 1 111 ? -25.885 -6.468 29.586 1.000 52.026 111 TRP A CA 1
ATOM 498 C C . TRP A 1 111 ? -26.175 -4.954 29.674 1.000 55.745 111 TRP A C 1
ATOM 499 O O . TRP A 1 111 ? -25.264 -4.163 29.463 1.000 51.493 111 TRP A O 1
ATOM 510 N N . PHE A 1 112 ? -27.434 -4.516 29.864 1.000 55.025 112 PHE A N 1
ATOM 511 C CA . PHE A 1 112 ? -27.718 -3.084 29.828 1.000 50.572 112 PHE A CA 1
ATOM 512 C C . PHE A 1 112 ? -29.085 -2.782 30.447 1.000 50.328 112 PHE A C 1
ATOM 513 O O . PHE A 1 112 ? -30.103 -3.391 30.092 1.000 48.251 112 PHE A O 1
ATOM 521 N N . THR A 1 113 ? -29.084 -1.843 31.414 1.000 48.910 113 THR A N 1
ATOM 522 C CA . THR A 1 113 ? -30.302 -1.247 31.936 1.000 58.330 113 THR A CA 1
ATOM 523 C C . THR A 1 113 ? -30.324 0.246 31.593 1.000 54.458 113 THR A C 1
ATOM 524 O O . THR A 1 113 ? -29.502 1.019 32.084 1.000 56.166 113 THR A O 1
ATOM 528 N N . PRO A 1 114 ? -31.259 0.688 30.722 1.000 56.573 114 PRO A N 1
ATOM 529 C CA . PRO A 1 114 ? -31.362 2.102 30.369 1.000 60.386 114 PRO A CA 1
ATOM 530 C C . PRO A 1 114 ? -31.975 2.904 31.522 1.000 48.768 114 PRO A C 1
ATOM 531 O O . PRO A 1 114 ? -32.840 2.381 32.222 1.000 50.041 114 PRO A O 1
ATOM 535 N N . THR A 1 115 ? -31.526 4.165 31.662 1.000 51.653 115 THR A N 1
ATOM 536 C CA . THR A 1 115 ? -32.032 5.115 32.654 1.000 53.434 115 THR A CA 1
ATOM 537 C C . THR A 1 115 ? -32.833 6.256 31.997 1.000 61.158 115 THR A C 1
ATOM 538 O O . THR A 1 115 ? -33.414 7.061 32.709 1.000 62.841 115 THR A O 1
ATOM 542 N N . ARG A 1 116 ? -32.851 6.336 30.653 1.000 57.835 116 ARG A N 1
ATOM 543 C CA . ARG A 1 116 ? -33.637 7.317 29.916 1.000 53.508 116 ARG A CA 1
ATOM 544 C C . ARG A 1 116 ? -34.233 6.710 28.644 1.000 57.518 116 ARG A C 1
ATOM 545 O O . ARG A 1 116 ? -33.734 5.716 28.094 1.000 52.635 116 ARG A O 1
ATOM 553 N N . ASP A 1 117 ? -35.313 7.364 28.186 1.000 49.150 117 ASP A N 1
ATOM 554 C CA . ASP A 1 117 ? -35.983 7.059 26.939 1.000 46.185 117 ASP A CA 1
ATOM 555 C C . ASP A 1 117 ? -35.103 7.431 25.753 1.000 40.820 117 ASP A C 1
ATOM 556 O O . ASP A 1 117 ? -34.250 8.301 25.861 1.000 42.427 117 ASP A O 1
ATOM 561 N N . PHE A 1 118 ? -35.316 6.756 24.604 1.000 37.885 118 PHE A N 1
ATOM 562 C CA . PHE A 1 118 ? -34.774 7.241 23.334 1.000 39.743 118 PHE A CA 1
ATOM 563 C C . PHE A 1 118 ? -34.910 8.770 23.226 1.000 39.353 118 PHE A C 1
ATOM 564 O O . PHE A 1 118 ? -35.950 9.345 23.573 1.000 42.166 118 PHE A O 1
ATOM 572 N N . ASN A 1 119 ? -33.885 9.441 22.673 1.000 41.460 119 ASN A N 1
ATOM 573 C CA . ASN A 1 119 ? -33.945 10.885 22.450 1.000 40.493 119 ASN A CA 1
ATOM 574 C C . ASN A 1 119 ? -32.952 11.276 21.370 1.000 44.624 119 ASN A C 1
ATOM 575 O O . ASN A 1 119 ? -32.371 10.424 20.682 1.000 44.227 119 ASN A O 1
ATOM 580 N N . ALA A 1 120 ? -32.754 12.590 21.233 1.000 44.395 120 ALA A N 1
ATOM 581 C CA . ALA A 1 120 ? -32.008 13.138 20.118 1.000 40.220 120 ALA A CA 1
ATOM 582 C C . ALA A 1 120 ? -30.530 12.782 20.210 1.000 36.820 120 ALA A C 1
ATOM 583 O O . ALA A 1 120 ? -29.838 12.746 19.185 1.000 40.966 120 ALA A O 1
ATOM 585 N N . GLU A 1 121 ? -30.008 12.519 21.401 1.000 42.387 121 GLU A N 1
ATOM 586 C CA . GLU A 1 121 ? -28.608 12.088 21.473 1.000 45.652 121 GLU A CA 1
ATOM 587 C C . GLU A 1 121 ? -28.396 10.731 20.780 1.000 47.548 121 GLU A C 1
ATOM 588 O O . GLU A 1 121 ? -27.313 10.491 20.276 1.000 41.831 121 GLU A O 1
ATOM 594 N N . ASP A 1 122 ? -29.396 9.820 20.808 1.000 44.691 122 ASP A N 1
ATOM 595 C CA . ASP A 1 122 ? -29.289 8.522 20.139 1.000 38.419 122 ASP A CA 1
ATOM 596 C C . ASP A 1 122 ? -29.224 8.748 18.633 1.000 40.726 122 ASP A C 1
ATOM 597 O O . ASP A 1 122 ? -28.506 8.085 17.898 1.000 45.179 122 ASP A O 1
ATOM 602 N N . VAL A 1 123 ? -29.969 9.740 18.145 1.000 40.001 123 VAL A N 1
ATOM 603 C CA . VAL A 1 123 ? -30.008 9.996 16.714 1.000 39.623 123 VAL A CA 1
ATOM 604 C C . VAL A 1 123 ? -28.707 10.648 16.263 1.000 41.766 123 VAL A C 1
ATOM 605 O O . VAL A 1 123 ? -28.201 10.360 15.179 1.000 42.954 123 VAL A O 1
ATOM 609 N N . VAL A 1 124 ? -28.204 11.593 17.064 1.000 45.426 124 VAL A 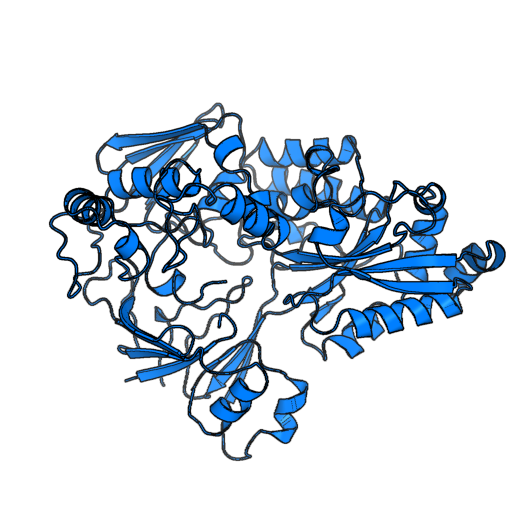N 1
ATOM 610 C CA . VAL A 1 124 ? -26.965 12.287 16.736 1.000 45.450 124 VAL A CA 1
ATOM 611 C C . VAL A 1 124 ? -25.813 11.256 16.713 1.000 43.859 124 VAL A C 1
ATOM 612 O O . VAL A 1 124 ? -25.017 11.218 15.780 1.000 44.035 124 VAL A O 1
ATOM 616 N N . PHE A 1 125 ? -25.690 10.444 17.764 1.000 41.925 125 PHE A N 1
ATOM 617 C CA . PHE A 1 125 ? -24.697 9.374 17.801 1.000 49.091 125 PHE A CA 1
ATOM 618 C C . PHE A 1 125 ? -24.821 8.432 16.582 1.000 48.896 125 PHE A C 1
ATOM 619 O O . PHE A 1 125 ? -23.839 8.184 15.908 1.000 47.076 125 PHE A O 1
ATOM 627 N N . SER A 1 126 ? -26.033 7.957 16.242 1.000 45.819 126 SER A N 1
ATOM 628 C CA . SER A 1 126 ? -26.211 6.951 15.196 1.000 47.383 126 SER A CA 1
ATOM 629 C C . SER A 1 126 ? -25.878 7.510 13.818 1.000 46.005 126 SER A C 1
ATOM 630 O O . SER A 1 126 ? -25.225 6.844 13.008 1.000 46.819 126 SER A O 1
ATOM 633 N N . ILE A 1 127 ? -26.355 8.713 13.519 1.000 47.903 127 ILE A N 1
ATOM 634 C CA . ILE A 1 127 ? -26.103 9.266 12.205 1.000 47.988 127 ILE A CA 1
ATOM 635 C C . ILE A 1 127 ? -24.635 9.693 12.032 1.000 51.724 127 ILE A C 1
ATOM 636 O O . ILE A 1 127 ? -24.053 9.487 10.963 1.000 45.009 127 ILE A O 1
ATOM 641 N N . ASN A 1 128 ? -24.003 10.211 13.084 1.000 49.380 128 ASN A N 1
ATOM 642 C CA . ASN A 1 128 ? -22.559 10.414 13.064 1.000 55.122 128 ASN A CA 1
ATOM 643 C C . ASN A 1 128 ? -21.814 9.092 12.842 1.000 55.902 128 ASN A C 1
ATOM 644 O O . ASN A 1 128 ? -20.847 9.077 12.102 1.000 53.905 128 ASN A O 1
ATOM 649 N N . ARG A 1 129 ? -22.206 7.973 13.467 1.000 56.034 129 ARG A N 1
ATOM 650 C CA . ARG A 1 129 ? -21.518 6.713 13.179 1.000 58.115 129 ARG A CA 1
ATOM 651 C C . ARG A 1 129 ? -21.569 6.381 11.673 1.000 62.277 129 ARG A C 1
ATOM 652 O O . ARG A 1 129 ? -20.542 6.043 11.066 1.000 55.637 129 ARG A O 1
ATOM 660 N N . VAL A 1 130 ? -22.745 6.514 11.039 1.000 62.600 130 VAL A N 1
ATOM 661 C CA . VAL A 1 130 ? -22.910 6.062 9.659 1.000 66.741 130 VAL A CA 1
ATOM 662 C C . VAL A 1 130 ? -22.355 7.083 8.661 1.000 62.688 130 VAL A C 1
ATOM 663 O O . VAL A 1 130 ? -22.305 6.770 7.478 1.000 63.060 130 VAL A O 1
ATOM 667 N N . LEU A 1 131 ? -21.992 8.292 9.122 1.000 61.451 131 LEU A N 1
ATOM 668 C CA . LEU A 1 131 ? -21.292 9.282 8.314 1.000 65.457 131 LEU A CA 1
ATOM 669 C C . LEU A 1 131 ? -19.783 9.095 8.469 1.000 70.744 131 LEU A C 1
ATOM 670 O O . LEU A 1 131 ? -19.020 9.943 8.008 1.000 73.587 131 LEU A O 1
ATOM 675 N N . GLY A 1 132 ? -19.374 8.056 9.213 1.000 75.045 132 GLY A N 1
ATOM 676 C CA . GLY A 1 132 ? -17.979 7.663 9.330 1.000 76.574 132 GLY A CA 1
ATOM 677 C C . GLY A 1 132 ? -17.285 8.196 10.585 1.000 90.937 132 GLY A C 1
ATOM 678 O O . GLY A 1 132 ? -16.171 7.748 10.864 1.000 100.351 132 GLY A O 1
ATOM 679 N N . HIS A 1 133 ? -17.963 9.083 11.352 1.000 89.458 133 HIS A N 1
ATOM 680 C CA . HIS A 1 133 ? -17.342 9.967 12.347 1.000 87.112 133 HIS A CA 1
ATOM 681 C C . HIS A 1 133 ? -17.006 9.279 13.678 1.000 85.245 133 HIS A C 1
ATOM 682 O O . HIS A 1 133 ? -16.337 9.900 14.504 1.000 87.626 133 HIS A O 1
ATOM 689 N N . ASN A 1 134 ? -17.480 8.039 13.918 1.000 95.979 134 ASN A N 1
ATOM 690 C CA . ASN A 1 134 ? -17.027 7.261 15.071 1.000 100.737 134 ASN A CA 1
ATOM 691 C C . ASN A 1 134 ? -15.769 6.494 14.661 1.000 113.433 134 ASN A C 1
ATOM 692 O O . ASN A 1 134 ? -15.818 5.659 13.747 1.000 119.325 134 ASN A O 1
ATOM 697 N N . THR A 1 135 ? -14.667 6.781 15.379 1.000 110.322 135 THR A N 1
ATOM 698 C CA . THR A 1 135 ? -13.320 6.430 14.947 1.000 115.788 135 THR A CA 1
ATOM 699 C C . THR A 1 135 ? -12.933 5.022 15.435 1.000 111.140 135 THR A C 1
ATOM 700 O O . THR A 1 135 ? -12.066 4.388 14.828 1.000 99.361 135 THR A O 1
ATOM 704 N N . TYR A 1 136 ? -13.619 4.515 16.479 1.000 107.937 136 TYR A N 1
ATOM 705 C CA . TYR A 1 136 ? -13.434 3.163 17.007 1.000 109.857 136 TYR A CA 1
ATOM 706 C C . TYR A 1 136 ? -14.328 2.144 16.271 1.000 112.749 136 TYR A C 1
ATOM 707 O O . TYR A 1 136 ? -13.988 0.961 16.161 1.000 110.142 136 TYR A O 1
ATOM 716 N N . LEU A 1 137 ? -15.486 2.590 15.760 1.000 108.402 137 LEU A N 1
ATOM 717 C CA . LEU A 1 137 ? -16.499 1.675 15.252 1.000 97.327 137 LEU A CA 1
ATOM 718 C C . LEU A 1 137 ? -16.583 1.732 13.729 1.000 101.960 137 LEU A C 1
ATOM 719 O O . LEU A 1 137 ? -16.594 2.821 13.129 1.000 101.451 137 LEU A O 1
ATOM 724 N N . PRO A 1 138 ? -16.695 0.543 13.076 1.000 110.184 138 PRO A N 1
ATOM 725 C CA . PRO A 1 138 ? -17.074 0.466 11.662 1.000 114.694 138 PRO A CA 1
ATOM 726 C C . PRO A 1 138 ? -18.318 1.322 11.410 1.000 104.740 138 PRO A C 1
ATOM 727 O O . PRO A 1 138 ? -19.141 1.517 12.313 1.000 78.417 138 PRO A O 1
ATOM 731 N N . THR A 1 139 ? -18.436 1.830 10.176 1.000 94.218 139 THR A N 1
ATOM 732 C CA . THR A 1 139 ? -19.552 2.677 9.781 1.000 85.764 139 THR A CA 1
ATOM 733 C C . THR A 1 139 ? -20.871 1.885 9.884 1.000 88.646 139 THR A C 1
ATOM 734 O O . THR A 1 139 ? -21.882 2.448 10.345 1.000 67.795 139 THR A O 1
ATOM 738 N N . LEU A 1 140 ? -20.815 0.574 9.525 1.000 87.442 140 LEU A N 1
ATOM 739 C CA . LEU A 1 140 ? -21.898 -0.411 9.669 1.000 86.065 140 LEU A CA 1
ATOM 740 C C . LEU A 1 140 ? -21.713 -1.299 10.914 1.000 73.804 140 LEU A C 1
ATOM 741 O O . LEU A 1 140 ? -20.620 -1.827 11.148 1.000 66.641 140 LEU A O 1
ATOM 746 N N . ALA A 1 141 ? -22.807 -1.524 11.667 1.000 68.649 141 ALA A N 1
ATOM 747 C CA . ALA A 1 141 ? -22.871 -2.609 12.645 1.000 84.011 141 ALA A CA 1
ATOM 748 C C . ALA A 1 141 ? -22.395 -3.911 11.992 1.000 85.302 141 ALA A C 1
ATOM 749 O O . ALA A 1 141 ? -22.926 -4.300 10.955 1.000 87.328 141 ALA A O 1
ATOM 751 N N . GLU A 1 142 ? -21.389 -4.566 12.591 1.000 87.151 142 GLU A N 1
ATOM 752 C CA . GLU A 1 142 ? -20.841 -5.811 12.057 1.000 106.317 142 GLU A CA 1
ATOM 753 C C . GLU A 1 142 ? -20.897 -6.912 13.123 1.000 108.372 142 GLU A C 1
ATOM 754 O O . GLU A 1 142 ? -21.734 -7.823 13.005 1.000 100.434 142 GLU A O 1
ATOM 760 N N . ALA A 1 143 ? -20.013 -6.787 14.142 1.000 90.755 143 ALA A N 1
ATOM 761 C CA . ALA A 1 143 ? -19.791 -7.751 15.230 1.000 96.081 143 ALA A CA 1
ATOM 762 C C . ALA A 1 143 ? -18.394 -8.378 15.093 1.000 89.425 143 ALA A C 1
ATOM 763 O O . ALA A 1 143 ? -18.102 -9.002 14.063 1.000 88.546 143 ALA A O 1
ATOM 765 N N . ASN A 1 144 ? -17.531 -8.142 16.113 1.000 103.058 144 ASN A N 1
ATOM 766 C CA . ASN A 1 144 ? -16.214 -8.772 16.294 1.000 106.828 144 ASN A CA 1
ATOM 767 C C . ASN A 1 144 ? -15.095 -8.061 15.505 1.000 106.444 144 ASN A C 1
ATOM 768 O O . ASN A 1 144 ? -13.952 -8.553 15.456 1.000 88.163 144 ASN A O 1
ATOM 773 N N . VAL A 1 145 ? -15.431 -6.913 14.878 1.000 110.795 145 VAL A N 1
ATOM 774 C CA . VAL A 1 145 ? -14.488 -6.078 14.134 1.000 129.521 145 VAL A CA 1
ATOM 775 C C . VAL A 1 145 ? -14.499 -4.662 14.730 1.000 128.451 145 VAL A C 1
ATOM 776 O O . VAL A 1 145 ? -15.530 -3.985 14.783 1.000 85.179 145 VAL A O 1
ATOM 780 N N . THR A 1 146 ? -13.324 -4.212 15.186 1.000 136.914 146 THR A N 1
ATOM 781 C CA . THR A 1 146 ? -13.195 -2.938 15.875 1.000 136.586 146 THR A CA 1
ATOM 782 C C . THR A 1 146 ? -11.857 -2.328 15.458 1.000 137.202 146 THR A C 1
ATOM 783 O O . THR A 1 146 ? -10.944 -3.060 15.070 1.000 143.111 146 THR A O 1
ATOM 787 N N . TYR A 1 147 ? -11.763 -0.991 15.521 1.000 117.302 147 TYR A N 1
ATOM 788 C CA . TYR A 1 147 ? -10.605 -0.263 15.022 1.000 118.019 147 TYR A CA 1
ATOM 789 C C . TYR A 1 147 ? -9.831 0.397 16.173 1.000 120.686 147 TYR A C 1
ATOM 790 O O . TYR A 1 147 ? -10.081 1.552 16.512 1.000 119.885 147 TYR A O 1
ATOM 799 N N . SER A 1 148 ? -8.893 -0.342 16.786 1.000 131.982 148 SER A N 1
ATOM 800 C CA . SER A 1 148 ? -7.800 0.252 17.552 1.000 133.851 148 SER A CA 1
ATOM 801 C C . SER A 1 148 ? -6.493 -0.367 17.062 1.000 136.482 148 SER A C 1
ATOM 802 O O . SER A 1 148 ? -5.661 -0.806 17.860 1.000 132.017 148 SER A O 1
ATOM 805 N N . ASN A 1 149 ? -6.349 -0.384 15.726 1.000 140.442 149 ASN A N 1
ATOM 806 C CA . ASN A 1 149 ? -5.407 -1.242 15.023 1.000 140.678 149 ASN A CA 1
ATOM 807 C C . ASN A 1 149 ? -4.694 -0.434 13.937 1.000 138.888 149 ASN A C 1
ATOM 808 O O . ASN A 1 149 ? -5.369 0.275 13.187 1.000 119.862 149 ASN A O 1
ATOM 813 N N . PRO A 1 150 ? -3.335 -0.493 13.830 1.000 152.243 150 PRO A N 1
ATOM 814 C CA . PRO A 1 150 ? -2.591 0.227 12.786 1.000 154.700 150 PRO A CA 1
ATOM 815 C C . PRO A 1 150 ? -2.968 -0.088 11.333 1.000 161.299 150 PRO A C 1
ATOM 816 O O . PRO A 1 150 ? -3.373 0.824 10.609 1.000 148.918 150 PRO A O 1
ATOM 820 N N . GLN A 1 151 ? -2.830 -1.354 10.897 1.000 153.113 151 GLN A N 1
ATOM 821 C CA . GLN A 1 151 ? -3.108 -1.711 9.508 1.000 140.787 151 GLN A CA 1
ATOM 822 C C . GLN A 1 151 ? -4.539 -2.246 9.387 1.000 140.860 151 GLN A C 1
ATOM 823 O O . GLN A 1 151 ? -4.747 -3.386 8.967 1.000 112.149 151 GLN A O 1
ATOM 829 N N . TYR A 1 152 ? -5.510 -1.385 9.750 1.000 138.733 152 TYR A N 1
ATOM 830 C CA . TYR A 1 152 ? -6.936 -1.667 9.641 1.000 124.746 152 TYR A CA 1
ATOM 831 C C . TYR A 1 152 ? -7.708 -0.338 9.614 1.000 124.360 152 TYR A C 1
ATOM 832 O O . TYR A 1 152 ? -7.156 0.707 9.954 1.000 127.025 152 TYR A O 1
ATOM 841 N N . ARG A 1 153 ? -8.994 -0.419 9.228 1.000 115.794 153 ARG A N 1
ATOM 842 C CA . ARG A 1 153 ? -9.895 0.681 8.860 1.000 114.352 153 ARG A CA 1
ATOM 843 C C . ARG A 1 153 ? -9.571 1.171 7.446 1.000 106.081 153 ARG A C 1
ATOM 844 O O . ARG A 1 153 ? -10.486 1.259 6.627 1.000 92.124 153 ARG A O 1
ATOM 852 N N . VAL A 1 154 ? -8.295 1.494 7.163 1.000 107.413 154 VAL A N 1
ATOM 853 C CA . VAL A 1 154 ? -7.861 1.784 5.797 1.000 108.529 154 VAL A CA 1
ATOM 854 C C . VAL A 1 154 ? -8.068 0.514 4.953 1.000 105.527 154 VAL A C 1
ATOM 855 O O . VAL A 1 154 ? -8.704 0.571 3.893 1.000 91.909 154 VAL A O 1
ATOM 859 N N . PHE A 1 155 ? -7.599 -0.641 5.465 1.000 95.660 155 PHE A N 1
ATOM 860 C CA . PHE A 1 155 ? -7.808 -1.927 4.805 1.000 95.468 155 PHE A CA 1
ATOM 861 C C . PHE A 1 155 ? -9.283 -2.372 4.860 1.000 89.505 155 PHE A C 1
ATOM 862 O O . PHE A 1 155 ? -9.807 -2.834 3.839 1.000 72.659 155 PHE A O 1
ATOM 870 N N . HIS A 1 156 ? -9.942 -2.275 6.038 1.000 83.782 156 HIS A N 1
ATOM 871 C CA . HIS A 1 156 ? -11.303 -2.781 6.214 1.000 90.783 156 HIS A CA 1
ATOM 872 C C . HIS A 1 156 ? -12.303 -2.045 5.308 1.000 97.243 156 HIS A C 1
ATOM 873 O O . HIS A 1 156 ? -13.162 -2.692 4.694 1.000 74.276 156 HIS A O 1
ATOM 880 N N . GLU A 1 157 ? -12.176 -0.705 5.201 1.000 107.696 157 GLU A N 1
ATOM 881 C CA . GLU A 1 157 ? -13.100 0.119 4.417 1.000 103.195 157 GLU A CA 1
ATOM 882 C C . GLU A 1 157 ? -12.835 0.017 2.910 1.000 99.265 157 GLU A C 1
ATOM 883 O O . GLU A 1 157 ? -13.792 0.159 2.139 1.000 82.635 157 GLU A O 1
ATOM 889 N N . GLN A 1 158 ? -11.554 -0.199 2.518 1.000 84.029 158 GLN A N 1
ATOM 890 C CA . GLN A 1 158 ? -11.158 -0.369 1.124 1.000 87.400 158 GLN A CA 1
ATOM 891 C C . GLN A 1 158 ? -11.720 -1.657 0.539 1.000 76.734 158 GLN A C 1
ATOM 892 O O . GLN A 1 158 ? -12.171 -1.600 -0.590 1.000 69.807 158 GLN A O 1
ATOM 898 N N . ALA A 1 159 ? -11.618 -2.777 1.288 1.000 71.979 159 ALA A N 1
ATOM 899 C CA . ALA A 1 159 ? -12.199 -4.076 0.945 1.000 76.858 159 ALA A CA 1
ATOM 900 C C . ALA A 1 159 ? -13.741 -4.077 0.967 1.000 85.432 159 ALA A C 1
ATOM 901 O O . ALA A 1 159 ? -14.362 -4.714 0.112 1.000 79.764 159 ALA A O 1
ATOM 903 N N . ARG A 1 160 ? -14.382 -3.389 1.933 1.000 87.667 160 ARG A N 1
ATOM 904 C CA . ARG A 1 160 ? -15.830 -3.169 1.894 1.000 93.634 160 ARG A CA 1
ATOM 905 C C . ARG A 1 160 ? -16.226 -2.510 0.561 1.000 94.029 160 ARG A C 1
ATOM 906 O O . ARG A 1 160 ? -17.191 -2.935 -0.084 1.000 59.004 160 ARG A O 1
ATOM 914 N N . LYS A 1 161 ? -15.470 -1.467 0.165 1.000 94.686 161 LYS A N 1
ATOM 915 C CA . LYS A 1 161 ? -15.735 -0.645 -1.011 1.000 95.622 161 LYS A CA 1
ATOM 916 C C . LYS A 1 161 ? -15.542 -1.425 -2.311 1.000 99.908 161 LYS A C 1
ATOM 917 O O . LYS A 1 161 ? -16.283 -1.191 -3.267 1.000 96.430 161 LYS A O 1
ATOM 923 N N . VAL A 1 162 ? -14.525 -2.306 -2.347 1.000 93.388 162 VAL A N 1
ATOM 924 C CA . VAL A 1 162 ? -14.282 -3.167 -3.491 1.000 80.469 162 VAL A CA 1
ATOM 925 C C . VAL A 1 162 ? -15.299 -4.307 -3.469 1.000 83.084 162 VAL A C 1
ATOM 926 O O . VAL A 1 162 ? -15.869 -4.608 -4.516 1.000 82.885 162 VAL A O 1
ATOM 930 N N . ARG A 1 163 ? -15.552 -4.893 -2.285 1.000 75.043 163 ARG A N 1
ATOM 931 C CA . ARG A 1 163 ? -16.377 -6.096 -2.165 1.000 101.150 163 ARG A CA 1
ATOM 932 C C . ARG A 1 163 ? -17.862 -5.738 -2.017 1.000 104.801 163 ARG A C 1
ATOM 933 O O . ARG A 1 163 ? -18.714 -6.355 -2.665 1.000 87.712 163 ARG A O 1
ATOM 941 N N . PHE A 1 164 ? -18.159 -4.781 -1.120 1.000 103.876 164 PHE A N 1
ATOM 942 C CA . PHE A 1 164 ? -19.515 -4.322 -0.829 1.000 107.764 164 PHE A CA 1
ATOM 943 C C . PHE A 1 164 ? -19.660 -2.858 -1.279 1.000 80.247 164 PHE A C 1
ATOM 944 O O . PHE A 1 164 ? -19.572 -1.913 -0.480 1.000 85.058 164 PHE A O 1
ATOM 952 N N . PRO A 1 165 ? -19.861 -2.599 -2.592 1.000 66.931 165 PRO A N 1
ATOM 953 C CA . PRO A 1 165 ? -19.944 -1.224 -3.102 1.000 58.429 165 PRO A CA 1
ATOM 954 C C . PRO A 1 165 ? -21.290 -0.516 -2.951 1.000 53.112 165 PRO A C 1
ATOM 955 O O . PRO A 1 165 ? -21.414 0.631 -3.403 1.000 48.632 165 PRO A O 1
ATOM 959 N N . TYR A 1 166 ? -22.297 -1.237 -2.395 1.000 50.357 166 TYR A N 1
ATOM 960 C CA . TYR A 1 166 ? -23.659 -0.733 -2.268 1.000 54.550 166 TYR A CA 1
ATOM 961 C C . TYR A 1 166 ? -23.628 0.423 -1.266 1.000 50.548 166 TYR A C 1
ATOM 962 O O . TYR A 1 166 ? -24.025 1.534 -1.612 1.000 52.189 166 TYR A O 1
ATOM 971 N N . PHE A 1 167 ? -23.071 0.189 -0.077 1.000 46.308 167 PHE A N 1
ATOM 972 C CA . PHE A 1 167 ? -23.086 1.196 0.972 1.000 55.291 167 PHE A CA 1
ATOM 973 C C . PHE A 1 167 ? -22.243 2.413 0.555 1.000 55.014 167 PHE A C 1
ATOM 974 O O . PHE A 1 167 ? -22.691 3.557 0.706 1.000 49.762 167 PHE A O 1
ATOM 982 N N . ASP A 1 168 ? -21.052 2.161 -0.006 1.000 51.724 168 ASP A N 1
ATOM 983 C CA . ASP A 1 168 ? -20.112 3.222 -0.347 1.000 54.851 168 ASP A CA 1
ATOM 984 C C . ASP A 1 168 ? -20.652 4.103 -1.462 1.000 54.775 168 ASP A C 1
ATOM 985 O O . ASP A 1 168 ? -20.345 5.290 -1.494 1.000 57.125 168 ASP A O 1
ATOM 990 N N . SER A 1 169 ? -21.498 3.536 -2.327 1.000 53.064 169 SER A N 1
ATOM 991 C CA . SER A 1 169 ? -22.142 4.298 -3.378 1.000 47.082 169 SER A CA 1
ATOM 992 C C . SER A 1 169 ? -23.073 5.394 -2.835 1.000 53.886 169 SER A C 1
ATOM 993 O O . SER A 1 169 ? -23.489 6.252 -3.611 1.000 49.205 169 SER A O 1
ATOM 996 N N . ILE A 1 170 ? -23.487 5.315 -1.560 1.000 50.664 170 ILE A N 1
ATOM 997 C CA . ILE A 1 170 ? -24.398 6.274 -0.930 1.000 59.812 170 ILE A CA 1
ATOM 998 C C . ILE A 1 170 ? -23.714 7.639 -0.704 1.000 53.926 170 ILE A C 1
ATOM 999 O O . ILE A 1 170 ? -24.389 8.655 -0.756 1.000 54.778 170 ILE A O 1
ATOM 1004 N N . LYS A 1 171 ? -22.449 7.658 -0.254 1.000 56.299 171 LYS A N 1
ATOM 1005 C CA . LYS A 1 171 ? -21.684 8.890 -0.043 1.000 62.358 171 LYS A CA 1
ATOM 1006 C C . LYS A 1 171 ? -22.430 9.868 0.869 1.000 58.426 171 LYS A C 1
ATOM 1007 O O . LYS A 1 171 ? -22.604 11.066 0.568 1.000 53.588 171 LYS A O 1
ATOM 1013 N N . LEU A 1 172 ? -22.869 9.328 2.007 1.000 54.130 172 LEU A N 1
ATOM 1014 C CA . LEU A 1 172 ? -23.749 10.061 2.902 1.000 59.372 172 LEU A CA 1
ATOM 1015 C C . LEU A 1 172 ? -22.985 11.224 3.536 1.000 53.381 172 LEU A C 1
ATOM 1016 O O . LEU A 1 172 ? -23.576 12.266 3.759 1.000 55.604 172 LEU A O 1
ATOM 1021 N N . ASN A 1 173 ? -21.672 11.058 3.759 1.000 53.984 173 ASN A N 1
ATOM 1022 C CA . ASN A 1 173 ? -20.809 12.100 4.307 1.000 60.557 173 ASN A CA 1
ATOM 1023 C C . ASN A 1 173 ? -20.457 13.202 3.303 1.000 59.019 173 ASN A C 1
ATOM 1024 O O . ASN A 1 173 ? -19.895 14.208 3.720 1.000 65.146 173 ASN A O 1
ATOM 1029 N N . GLU A 1 174 ? -20.802 13.024 2.014 1.000 58.914 174 GLU A N 1
ATOM 1030 C CA . GLU A 1 174 ? -20.717 14.076 1.010 1.000 61.008 174 GLU A CA 1
ATOM 1031 C C . GLU A 1 174 ? -22.069 14.760 0.836 1.000 67.309 174 GLU A C 1
ATOM 1032 O O . GLU A 1 174 ? -22.193 15.626 -0.021 1.000 59.247 174 GLU A O 1
ATOM 1038 N N . LYS A 1 175 ? -23.113 14.324 1.561 1.000 62.733 175 LYS A N 1
ATOM 1039 C CA . LYS A 1 175 ? -24.433 14.908 1.356 1.000 57.758 175 LYS A CA 1
ATOM 1040 C C . LYS A 1 175 ? -24.900 15.645 2.608 1.000 53.908 175 LYS A C 1
ATOM 1041 O O . LYS A 1 175 ? -25.491 16.709 2.474 1.000 54.415 175 LYS A O 1
ATOM 1047 N N . ILE A 1 176 ? -24.661 15.032 3.779 1.000 50.570 176 ILE A N 1
ATOM 1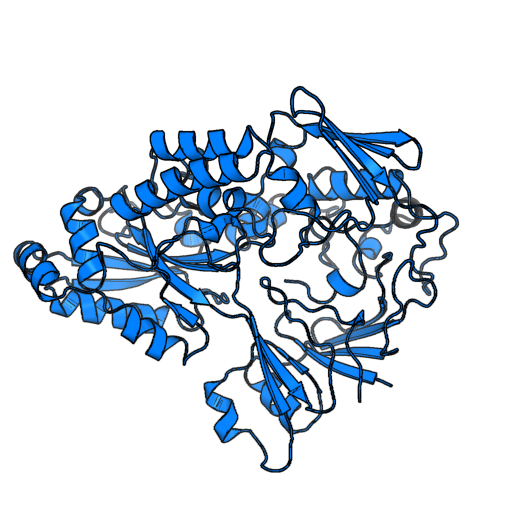048 C CA . ILE A 1 176 ? -25.074 15.528 5.079 1.000 57.610 176 ILE A CA 1
ATOM 1049 C C . ILE A 1 176 ? -23.871 16.194 5.732 1.000 50.858 176 ILE A C 1
ATOM 1050 O O . ILE A 1 176 ? -22.855 15.562 5.956 1.000 53.826 176 ILE A O 1
ATOM 1055 N N . LYS A 1 177 ? -24.024 17.470 6.061 1.000 56.634 177 LYS A N 1
ATOM 1056 C CA . LYS A 1 177 ? -22.956 18.250 6.655 1.000 60.991 177 LYS A CA 1
ATOM 1057 C C . LYS A 1 177 ? -22.912 18.035 8.168 1.000 60.631 177 LYS A C 1
ATOM 1058 O O . LYS A 1 177 ? -21.837 17.894 8.742 1.000 63.820 177 LYS A O 1
ATOM 1064 N N . SER A 1 178 ? -24.066 18.063 8.844 1.000 60.358 178 SER A N 1
ATOM 1065 C CA . SER A 1 178 ? -24.069 17.866 10.291 1.000 61.755 178 SER A CA 1
ATOM 1066 C C . SER A 1 178 ? -25.447 17.417 10.783 1.000 51.327 178 SER A C 1
ATOM 1067 O O . SER A 1 178 ? -26.481 17.644 10.147 1.000 47.441 178 SER A O 1
ATOM 1070 N N . VAL A 1 179 ? -25.434 16.807 11.965 1.000 54.744 179 VAL A N 1
ATOM 1071 C CA . VAL A 1 179 ? -26.642 16.403 12.657 1.000 52.745 179 VAL A CA 1
ATOM 1072 C C . VAL A 1 179 ? -26.511 16.949 14.062 1.000 53.090 179 VAL A C 1
ATOM 1073 O O . VAL A 1 179 ? -25.520 16.645 14.721 1.000 50.124 179 VAL A O 1
ATOM 1077 N N . THR A 1 180 ? -27.512 17.705 14.530 1.000 51.668 180 THR A N 1
ATOM 1078 C CA . THR A 1 180 ? -27.432 18.278 15.878 1.000 46.979 180 THR A CA 1
ATOM 1079 C C . THR A 1 180 ? -28.783 18.124 16.584 1.000 37.472 180 THR A C 1
ATOM 1080 O O . THR A 1 180 ? -29.839 18.157 15.940 1.000 45.414 180 THR A O 1
ATOM 1084 N N . ALA A 1 181 ? -28.738 17.956 17.906 1.000 45.718 181 ALA A N 1
ATOM 1085 C CA . ALA A 1 181 ? -29.908 18.090 18.770 1.000 47.854 181 ALA A CA 1
ATOM 1086 C C . ALA A 1 181 ? -30.245 19.575 18.966 1.000 51.095 181 ALA A C 1
ATOM 1087 O O . ALA A 1 181 ? -29.404 20.337 19.437 1.000 49.045 181 ALA A O 1
ATOM 1089 N N . LEU A 1 182 ? -31.465 19.992 18.627 1.000 50.593 182 LEU A N 1
ATOM 1090 C CA . LEU A 1 182 ? -31.927 21.345 18.940 1.000 50.331 182 LEU A CA 1
ATOM 1091 C C . LEU A 1 182 ? -32.604 21.312 20.305 1.000 54.608 182 LEU A C 1
ATOM 1092 O O . LEU A 1 182 ? -32.584 22.293 21.037 1.000 48.965 182 LEU A O 1
ATOM 1097 N N . SER A 1 183 ? -33.232 20.166 20.607 1.000 44.889 183 SER A N 1
ATOM 1098 C CA . SER A 1 183 ? -33.831 19.883 21.901 1.000 42.119 183 SER A CA 1
ATOM 1099 C C . SER A 1 183 ? -33.814 18.367 22.102 1.000 45.652 183 SER A C 1
ATOM 1100 O O . SER A 1 183 ? -33.516 17.664 21.148 1.000 47.615 183 SER A O 1
ATOM 1103 N N . PRO A 1 184 ? -34.190 17.801 23.277 1.000 49.739 184 PRO A N 1
ATOM 1104 C CA . PRO A 1 184 ? -34.179 16.345 23.456 1.000 46.875 184 PRO A CA 1
ATOM 1105 C C . PRO A 1 184 ? -35.091 15.587 22.480 1.000 49.120 184 PRO A C 1
ATOM 1106 O O . PRO A 1 184 ? -34.819 14.433 22.211 1.000 40.075 184 PRO A O 1
ATOM 1110 N N . TYR A 1 185 ? -36.122 16.222 21.896 1.000 47.279 185 TYR A N 1
ATOM 1111 C CA . TYR A 1 185 ? -36.966 15.543 20.924 1.000 40.182 185 TYR A CA 1
ATOM 1112 C C . TYR A 1 185 ? -37.004 16.250 19.566 1.000 35.863 185 TYR A C 1
ATOM 1113 O O . TYR A 1 185 ? -37.938 16.039 18.819 1.000 38.518 185 TYR A O 1
ATOM 1122 N N . GLN A 1 186 ? -35.965 16.977 19.184 1.000 39.869 186 GLN A N 1
ATOM 1123 C CA . GLN A 1 186 ? -35.880 17.497 17.829 1.000 39.847 186 GLN A CA 1
ATOM 1124 C C . GLN A 1 186 ? -34.436 17.521 17.341 1.000 39.919 186 GLN A C 1
ATOM 1125 O O . GLN A 1 186 ? -33.525 17.912 18.061 1.000 40.076 186 GLN A O 1
ATOM 1131 N N . VAL A 1 187 ? -34.258 17.072 16.100 1.000 40.100 187 VAL A N 1
ATOM 1132 C CA . VAL A 1 187 ? -32.951 16.976 15.474 1.000 42.008 187 VAL A CA 1
ATOM 1133 C C . VAL A 1 187 ? -32.983 17.813 14.208 1.000 39.754 187 VAL A C 1
ATOM 1134 O O . VAL A 1 187 ? -33.970 17.840 13.457 1.000 42.546 187 VAL A O 1
ATOM 1138 N N . LYS A 1 188 ? -31.849 18.447 13.971 1.000 44.085 188 LYS A N 1
ATOM 1139 C CA . LYS A 1 188 ? -31.645 19.163 12.737 1.000 51.541 188 LYS A CA 1
ATOM 1140 C C . LYS A 1 188 ? -30.570 18.455 11.923 1.000 45.089 188 LYS A C 1
ATOM 1141 O O . LYS A 1 188 ? -29.468 18.219 12.419 1.000 44.909 188 LYS A O 1
ATOM 1147 N N . ILE A 1 189 ? -30.908 18.203 10.653 1.000 49.896 189 ILE A N 1
ATOM 1148 C CA . ILE A 1 189 ? -29.957 17.684 9.694 1.000 55.411 189 ILE A CA 1
ATOM 1149 C C . ILE A 1 189 ? -29.663 18.771 8.673 1.000 50.099 189 ILE A C 1
ATOM 1150 O O . ILE A 1 189 ? -30.568 19.300 8.040 1.000 58.642 189 ILE A O 1
ATOM 1155 N N . GLU A 1 190 ? -28.376 19.070 8.542 1.000 59.080 190 GLU A N 1
ATOM 1156 C CA . GLU A 1 190 ? -27.885 20.074 7.615 1.000 66.861 190 GLU A CA 1
ATOM 1157 C C . GLU A 1 190 ? -27.176 19.385 6.438 1.000 54.897 190 GLU A C 1
ATOM 1158 O O . GLU A 1 190 ? -26.283 18.565 6.655 1.000 50.051 190 GLU A O 1
ATOM 1164 N N . LEU A 1 191 ? -27.614 19.730 5.218 1.000 53.300 191 LEU A N 1
ATOM 1165 C CA . LEU A 1 191 ? -27.117 19.222 3.949 1.000 59.037 191 LEU A CA 1
ATOM 1166 C C . LEU A 1 191 ? -26.141 20.228 3.338 1.000 62.779 191 LEU A C 1
ATOM 1167 O O . LEU A 1 191 ? -26.302 21.426 3.530 1.000 70.773 191 LEU A O 1
ATOM 1172 N N . PHE A 1 192 ? -25.193 19.730 2.537 1.000 62.345 192 PHE A N 1
ATOM 1173 C CA . PHE A 1 192 ? -24.297 20.552 1.730 1.000 64.348 192 PHE A CA 1
ATOM 1174 C C . PHE A 1 192 ? -25.073 21.232 0.604 1.000 59.517 192 PHE A C 1
ATOM 1175 O O . PHE A 1 192 ? -24.819 22.386 0.265 1.000 64.483 192 PHE A O 1
ATOM 1183 N N . ALA A 1 193 ? -26.054 20.513 0.063 1.000 53.196 193 ALA A N 1
ATOM 1184 C CA . ALA A 1 193 ? -26.874 20.997 -1.029 1.000 54.112 193 ALA A CA 1
ATOM 1185 C C . ALA A 1 193 ? -28.210 20.284 -0.977 1.000 56.087 193 ALA A C 1
ATOM 1186 O O . ALA A 1 193 ? -28.307 19.169 -0.475 1.000 63.961 193 ALA A O 1
ATOM 1188 N N . PRO A 1 194 ? -29.279 20.885 -1.536 1.000 59.498 194 PRO A N 1
ATOM 1189 C CA . PRO A 1 194 ? -30.561 20.202 -1.619 1.000 54.311 194 PRO A CA 1
ATOM 1190 C C . PRO A 1 194 ? -30.385 18.799 -2.196 1.000 61.082 194 PRO A C 1
ATOM 1191 O O . PRO A 1 194 ? -29.620 18.618 -3.132 1.000 55.734 194 PRO A O 1
ATOM 1195 N N . ASP A 1 195 ? -31.112 17.825 -1.623 1.000 68.915 195 ASP A N 1
ATOM 1196 C CA . ASP A 1 195 ? -31.139 16.447 -2.094 1.000 59.156 195 ASP A CA 1
ATOM 1197 C C . ASP A 1 195 ? -32.375 15.765 -1.513 1.000 52.428 195 ASP A C 1
ATOM 1198 O O . ASP A 1 195 ? -32.367 15.282 -0.378 1.000 48.338 195 ASP A O 1
ATOM 1203 N N . SER A 1 196 ? -33.438 15.706 -2.310 1.000 51.431 196 SER A N 1
ATOM 1204 C CA . SER A 1 196 ? -34.701 15.135 -1.861 1.000 55.273 196 SER A CA 1
ATOM 1205 C C . SER A 1 196 ? -34.684 13.595 -1.736 1.000 59.093 196 SER A C 1
ATOM 1206 O O . SER A 1 196 ? -35.710 12.996 -1.412 1.000 53.192 196 SER A O 1
ATOM 1209 N N . SER A 1 197 ? -33.532 12.954 -1.990 1.000 55.267 197 SER A N 1
ATOM 1210 C CA . SER A 1 197 ? -33.362 11.519 -1.858 1.000 55.806 197 SER A CA 1
ATOM 1211 C C . SER A 1 197 ? -32.824 11.172 -0.465 1.000 62.944 197 SER A C 1
ATOM 1212 O O . SER A 1 197 ? -32.709 9.989 -0.145 1.000 53.737 197 SER A O 1
ATOM 1215 N N . ILE A 1 198 ? -32.468 12.187 0.350 1.000 53.284 198 ILE A N 1
ATOM 1216 C CA . ILE A 1 198 ? -31.752 11.955 1.599 1.000 59.473 198 ILE A CA 1
ATOM 1217 C C . ILE A 1 198 ? -32.602 11.168 2.604 1.000 50.628 198 ILE A C 1
ATOM 1218 O O . ILE A 1 198 ? -32.092 10.258 3.240 1.000 51.425 198 ILE A O 1
ATOM 1223 N N . LEU A 1 199 ? -33.901 11.468 2.724 1.000 50.093 199 LEU A N 1
ATOM 1224 C CA . LEU A 1 199 ? -34.753 10.772 3.670 1.000 54.835 199 LEU A CA 1
ATOM 1225 C C . LEU A 1 199 ? -34.881 9.288 3.328 1.000 56.638 199 LEU A C 1
ATOM 1226 O O . LEU A 1 199 ? -34.905 8.501 4.269 1.000 53.746 199 LEU A O 1
ATOM 1231 N N . SER A 1 200 ? -34.973 8.939 2.021 1.000 54.585 200 SER A N 1
ATOM 1232 C CA . SER A 1 200 ? -34.924 7.560 1.520 1.000 55.637 200 SER A CA 1
ATOM 1233 C C . SER A 1 200 ? -33.831 6.781 2.261 1.000 45.854 200 SER A C 1
ATOM 1234 O O . SER A 1 200 ? -34.090 5.739 2.844 1.000 43.835 200 SER A O 1
ATOM 1237 N N . HIS A 1 201 ? -32.633 7.346 2.369 1.000 45.661 201 HIS A N 1
ATOM 1238 C CA . HIS A 1 201 ? -31.552 6.677 3.077 1.000 47.445 201 HIS A CA 1
ATOM 1239 C C . HIS A 1 201 ? -31.817 6.496 4.580 1.000 48.504 201 HIS A C 1
ATOM 1240 O O . HIS A 1 201 ? -31.306 5.540 5.150 1.000 44.921 201 HIS A O 1
ATOM 1247 N N . LEU A 1 202 ? -32.561 7.411 5.223 1.000 46.461 202 LEU A N 1
ATOM 1248 C CA . LEU A 1 202 ? -32.832 7.372 6.659 1.000 51.162 202 LEU A CA 1
ATOM 1249 C C . LEU A 1 202 ? -33.949 6.368 6.947 1.000 46.562 202 LEU A C 1
ATOM 1250 O O . LEU A 1 202 ? -34.171 6.019 8.094 1.000 46.518 202 LEU A O 1
ATOM 1255 N N . ALA A 1 203 ? -34.591 5.858 5.893 1.000 45.308 203 ALA A N 1
ATOM 1256 C CA . ALA A 1 203 ? -35.541 4.753 5.989 1.000 43.406 203 ALA A CA 1
ATOM 1257 C C . ALA A 1 203 ? -34.940 3.409 5.563 1.000 40.489 203 ALA A C 1
ATOM 1258 O O . ALA A 1 203 ? -35.682 2.458 5.362 1.000 44.735 203 ALA A O 1
ATOM 1260 N N . SER A 1 204 ? -33.616 3.324 5.398 1.000 45.910 204 SER A N 1
ATOM 1261 C CA . SER A 1 204 ? -32.983 2.100 4.924 1.000 43.519 204 SER A CA 1
ATOM 1262 C C . SER A 1 204 ? -32.217 1.425 6.070 1.000 42.058 204 SER A C 1
ATOM 1263 O O . SER A 1 204 ? -32.019 2.016 7.117 1.000 43.742 204 SER A O 1
ATOM 1266 N N . GLN A 1 205 ? -31.754 0.191 5.838 1.000 45.066 205 GLN A N 1
ATOM 1267 C CA . GLN A 1 205 ? -31.176 -0.712 6.840 1.000 48.500 205 GLN A CA 1
ATOM 1268 C C . GLN A 1 205 ? -29.921 -0.147 7.488 1.000 46.099 205 GLN A C 1
ATOM 1269 O O . GLN A 1 205 ? -29.584 -0.525 8.604 1.000 43.713 205 GLN A O 1
ATOM 1275 N N . TYR A 1 206 ? -29.230 0.763 6.805 1.000 45.549 206 TYR A N 1
ATOM 1276 C CA . TYR A 1 206 ? -27.993 1.292 7.337 1.000 49.152 206 TYR A CA 1
ATOM 1277 C C . TYR A 1 206 ? -28.271 2.339 8.410 1.000 45.583 206 TYR A C 1
ATOM 1278 O O . TYR A 1 206 ? -27.353 2.651 9.155 1.000 57.628 206 TYR A O 1
ATOM 1287 N N . ALA A 1 207 ? -29.474 2.947 8.411 1.000 43.231 207 ALA A N 1
ATOM 1288 C CA . ALA A 1 207 ? -29.759 4.114 9.249 1.000 42.838 207 ALA A CA 1
ATOM 1289 C C . ALA A 1 207 ? -30.442 3.692 10.558 1.000 48.996 207 ALA A C 1
ATOM 1290 O O . ALA A 1 207 ? -31.309 4.409 11.073 1.000 47.198 207 ALA A O 1
ATOM 1292 N N . ILE A 1 208 ? -30.029 2.537 11.103 1.000 43.394 208 ILE A N 1
ATOM 1293 C CA . ILE A 1 208 ? -30.572 2.047 12.361 1.000 49.326 208 ILE A CA 1
ATOM 1294 C C . ILE A 1 208 ? -30.096 2.926 13.514 1.000 46.582 208 ILE A C 1
ATOM 1295 O O . ILE A 1 208 ? -28.970 3.436 13.497 1.000 47.425 208 ILE A O 1
ATOM 1300 N N . ILE A 1 209 ? -30.940 2.975 14.569 1.000 42.100 209 ILE A N 1
ATOM 1301 C CA . ILE A 1 209 ? -30.717 3.823 15.728 1.000 37.265 209 ILE A CA 1
ATOM 1302 C C . ILE A 1 209 ? -30.235 2.987 16.926 1.000 36.831 209 ILE A C 1
ATOM 1303 O O . ILE A 1 209 ? -30.963 2.157 17.480 1.000 37.388 209 ILE A O 1
ATOM 1308 N N . PHE A 1 210 ? -28.995 3.277 17.342 1.000 38.139 210 PHE A N 1
ATOM 1309 C CA . PHE A 1 210 ? -28.329 2.732 18.519 1.000 40.972 210 PHE A CA 1
ATOM 1310 C C . PHE A 1 210 ? -28.555 3.613 19.755 1.000 43.786 210 PHE A C 1
ATOM 1311 O O . PHE A 1 210 ? -29.052 4.744 19.640 1.000 48.036 210 PHE A O 1
ATOM 1319 N N . SER A 1 211 ? -28.144 3.086 20.916 1.000 41.697 211 SER A N 1
ATOM 1320 C CA . SER A 1 211 ? -28.189 3.731 22.233 1.000 43.395 211 SER A CA 1
ATOM 1321 C C . SER A 1 211 ? -26.881 4.473 22.515 1.000 51.582 211 SER A C 1
ATOM 1322 O O . SER A 1 211 ? -25.824 3.841 22.620 1.000 48.091 211 SER A O 1
ATOM 1325 N N . GLN A 1 212 ? -26.949 5.819 22.547 1.000 47.572 212 GLN A N 1
ATOM 1326 C CA . GLN A 1 212 ? -25.849 6.654 23.011 1.000 47.448 212 GLN A CA 1
ATOM 1327 C C . GLN A 1 212 ? -25.569 6.354 24.481 1.000 43.812 212 GLN A C 1
ATOM 1328 O O . GLN A 1 212 ? -24.431 6.343 24.904 1.000 43.703 212 GLN A O 1
ATOM 1334 N N . GLU A 1 213 ? -26.588 6.111 25.294 1.000 46.847 213 GLU A N 1
ATOM 1335 C CA . GLU A 1 213 ? -26.304 5.842 26.692 1.000 51.715 213 GLU A CA 1
ATOM 1336 C C . GLU A 1 213 ? -25.518 4.536 26.850 1.000 59.407 213 GLU A C 1
ATOM 1337 O O . GLU A 1 213 ? -24.687 4.468 27.739 1.000 51.930 213 GLU A O 1
ATOM 1343 N N . TYR A 1 214 ? -25.865 3.492 26.066 1.000 61.547 214 TYR A N 1
ATOM 1344 C CA . TYR A 1 214 ? -25.174 2.204 26.079 1.000 52.464 214 TYR A CA 1
ATOM 1345 C C . TYR A 1 214 ? -23.756 2.426 25.601 1.000 53.212 214 TYR A C 1
ATOM 1346 O O . TYR A 1 214 ? -22.832 1.979 26.269 1.000 52.377 214 TYR A O 1
ATOM 1355 N N . ALA A 1 215 ? -23.604 3.157 24.489 1.000 48.136 215 ALA A N 1
ATOM 1356 C CA . ALA A 1 215 ? -22.286 3.392 23.937 1.000 52.779 215 ALA A CA 1
ATOM 1357 C C . ALA A 1 215 ? -21.372 4.210 24.862 1.000 60.221 215 ALA A C 1
ATOM 1358 O O . ALA A 1 215 ? -20.158 4.096 24.711 1.000 63.257 215 ALA A O 1
ATOM 1360 N N . TYR A 1 216 ? -21.929 5.053 25.751 1.000 62.811 216 TYR A N 1
ATOM 1361 C CA . TYR A 1 216 ? -21.141 5.768 26.761 1.000 71.768 216 TYR A CA 1
ATOM 1362 C C . TYR A 1 216 ? -20.700 4.853 27.895 1.000 58.292 216 TYR A C 1
ATOM 1363 O O . TYR A 1 216 ? -19.569 4.942 28.332 1.000 72.102 216 TYR A O 1
ATOM 1372 N N . GLN A 1 217 ? -21.629 4.052 28.429 1.000 62.640 217 GLN A N 1
ATOM 1373 C CA . GLN A 1 217 ? -21.335 3.110 29.499 1.000 58.227 217 GLN A CA 1
ATOM 1374 C C . GLN A 1 217 ? -20.176 2.213 29.023 1.000 65.573 217 GLN A C 1
ATOM 1375 O O . GLN A 1 217 ? -19.200 1.996 29.745 1.000 69.613 217 GLN A O 1
ATOM 1381 N N . LEU A 1 218 ? -20.215 1.793 27.755 1.000 66.028 218 LEU A N 1
ATOM 1382 C CA . LEU A 1 218 ? -19.194 0.935 27.166 1.000 66.836 218 LEU A CA 1
ATOM 1383 C C . LEU A 1 218 ? -17.854 1.659 27.002 1.000 74.795 218 LEU A C 1
ATOM 1384 O O . LEU A 1 218 ? -16.822 1.049 27.264 1.000 71.737 218 LEU A O 1
ATOM 1389 N N . SER A 1 219 ? -17.846 2.886 26.456 1.000 75.803 219 SER A N 1
ATOM 1390 C CA . SER A 1 219 ? -16.606 3.638 26.258 1.000 78.168 219 SER A CA 1
ATOM 1391 C C . SER A 1 219 ? -15.823 3.810 27.566 1.000 80.136 219 SER A C 1
ATOM 1392 O O . SER A 1 219 ? -14.611 3.605 27.582 1.000 73.617 219 SER A O 1
ATOM 1395 N N . ALA A 1 220 ? -16.542 4.163 28.648 1.000 83.404 220 ALA A N 1
ATOM 1396 C CA . ALA A 1 220 ? -15.977 4.473 29.958 1.000 92.171 220 ALA A CA 1
ATOM 1397 C C . ALA A 1 220 ? -15.340 3.231 30.588 1.000 92.587 220 ALA A C 1
ATOM 1398 O O . ALA A 1 220 ? -14.463 3.362 31.438 1.000 97.366 220 ALA A O 1
ATOM 1400 N N . ASP A 1 221 ? -15.795 2.044 30.163 1.000 88.425 221 ASP A N 1
ATOM 1401 C CA . ASP A 1 221 ? -15.258 0.762 30.590 1.000 86.931 221 ASP A CA 1
ATOM 1402 C C . ASP A 1 221 ? -14.415 0.150 29.460 1.000 80.366 221 ASP A C 1
ATOM 1403 O O . ASP A 1 221 ? -14.319 -1.065 29.361 1.000 73.455 221 ASP A O 1
ATOM 1408 N N . ASP A 1 222 ? -13.741 1.017 28.689 1.000 72.062 222 ASP A N 1
ATOM 1409 C CA . ASP A 1 222 ? -13.211 0.799 27.342 1.000 86.072 222 ASP A CA 1
ATOM 1410 C C . ASP A 1 222 ? -13.598 -0.534 26.693 1.000 78.557 222 ASP A C 1
ATOM 1411 O O . ASP A 1 222 ? -12.753 -1.408 26.520 1.000 73.440 222 ASP A O 1
ATOM 1416 N N . ASN A 1 223 ? -14.833 -0.613 26.179 1.000 82.550 223 ASN A N 1
ATOM 1417 C CA . ASN A 1 223 ? -15.440 -1.878 25.786 1.000 72.308 223 ASN A CA 1
ATOM 1418 C C . ASN A 1 223 ? -16.467 -1.629 24.685 1.000 70.866 223 ASN A C 1
ATOM 1419 O O . A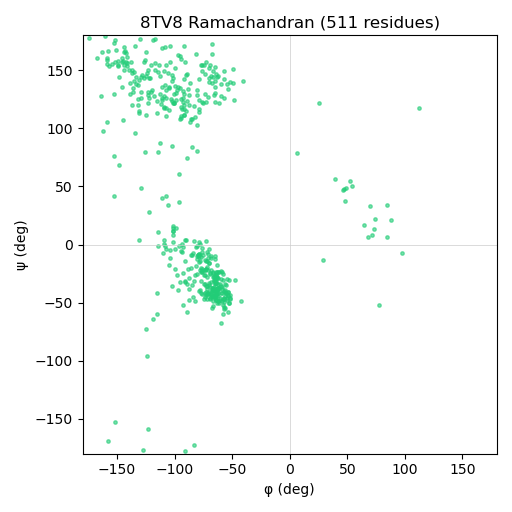SN A 1 223 ? -17.553 -2.210 24.704 1.000 71.025 223 ASN A O 1
ATOM 1424 N N . LEU A 1 224 ? -16.124 -0.765 23.726 1.000 67.614 224 LEU A N 1
ATOM 1425 C CA . LEU A 1 224 ? -17.084 -0.295 22.740 1.000 69.162 224 LEU A CA 1
ATOM 1426 C C . LEU A 1 224 ? -17.275 -1.376 21.669 1.000 72.001 224 LEU A C 1
ATOM 1427 O O . LEU A 1 224 ? -18.192 -1.307 20.848 1.000 66.381 224 LEU A O 1
ATOM 1432 N N . ALA A 1 225 ? -16.435 -2.420 21.731 1.000 68.662 225 ALA A N 1
ATOM 1433 C CA . ALA A 1 225 ? -16.535 -3.574 20.836 1.000 73.107 225 ALA A CA 1
ATOM 1434 C C . ALA A 1 225 ? -17.857 -4.321 21.059 1.000 61.300 225 ALA A C 1
ATOM 1435 O O . ALA A 1 225 ? -18.383 -4.964 20.146 1.000 62.411 225 ALA A O 1
ATOM 1437 N N . GLN A 1 226 ? -18.393 -4.184 22.284 1.000 59.560 226 GLN A N 1
ATOM 1438 C CA . GLN A 1 226 ? -19.580 -4.897 22.726 1.000 55.031 226 GLN A CA 1
ATOM 1439 C C . GLN A 1 226 ? -20.845 -4.218 22.171 1.000 59.857 226 GLN A C 1
ATOM 1440 O O . GLN A 1 226 ? -21.915 -4.819 22.277 1.000 52.966 226 GLN A O 1
ATOM 1446 N N . LEU A 1 227 ? -20.747 -3.025 21.533 1.000 55.922 227 LEU A N 1
ATOM 1447 C CA . LEU A 1 227 ? -21.930 -2.376 20.957 1.000 57.556 227 LEU A CA 1
ATOM 1448 C C . LEU A 1 227 ? -22.620 -3.301 19.956 1.000 53.455 227 LEU A C 1
ATOM 1449 O O . LEU A 1 227 ? -23.834 -3.445 20.000 1.000 50.105 227 LEU A O 1
ATOM 1454 N N . ASP A 1 228 ? -21.835 -3.904 19.059 1.000 57.734 228 ASP A N 1
ATOM 1455 C CA . ASP A 1 228 ? -22.352 -4.749 17.995 1.000 55.003 228 ASP A CA 1
ATOM 1456 C C . ASP A 1 228 ? -22.453 -6.227 18.391 1.000 55.883 228 ASP A C 1
ATOM 1457 O O . ASP A 1 228 ? -23.139 -6.956 17.701 1.000 62.877 228 ASP A O 1
ATOM 1462 N N . THR A 1 229 ? -21.823 -6.670 19.488 1.000 58.817 229 THR A N 1
ATOM 1463 C CA . THR A 1 229 ? -21.884 -8.068 19.925 1.000 57.089 229 THR A CA 1
ATOM 1464 C C . THR A 1 229 ? -23.071 -8.304 20.858 1.000 61.133 229 THR A C 1
ATOM 1465 O O . THR A 1 229 ? -23.674 -9.378 20.868 1.000 49.341 229 THR A O 1
ATOM 1469 N N . HIS A 1 230 ? -23.410 -7.296 21.672 1.000 52.766 230 HIS A N 1
ATOM 1470 C CA . HIS A 1 230 ? -24.502 -7.449 22.614 1.000 51.803 230 HIS A CA 1
ATOM 1471 C C . HIS A 1 230 ? -25.465 -6.294 22.347 1.000 54.213 230 HIS A C 1
ATOM 1472 O O . HIS A 1 230 ? -25.386 -5.266 23.041 1.000 44.102 230 HIS A O 1
ATOM 1479 N N . PRO A 1 231 ? -26.311 -6.412 21.290 1.000 45.457 231 PRO A N 1
ATOM 1480 C CA . PRO A 1 231 ? -27.126 -5.304 20.800 1.000 45.343 231 PRO A CA 1
ATOM 1481 C C . PRO A 1 231 ? -28.171 -4.766 21.784 1.000 47.758 231 PRO A C 1
ATOM 1482 O O . PRO A 1 231 ? -28.752 -5.538 22.559 1.000 43.800 231 PRO A O 1
ATOM 1486 N N . VAL A 1 232 ? -28.362 -3.426 21.736 1.000 47.264 232 VAL A N 1
ATOM 1487 C CA . VAL A 1 232 ? -29.419 -2.703 22.456 1.000 42.631 232 VAL A CA 1
ATOM 1488 C C . VAL A 1 232 ? -30.124 -1.770 21.480 1.000 38.299 232 VAL A C 1
ATOM 1489 O O . VAL A 1 232 ? -29.490 -0.860 20.910 1.000 40.885 232 VAL A O 1
ATOM 1493 N N . GLY A 1 233 ? -31.395 -2.108 21.231 1.000 37.909 233 GLY A N 1
ATOM 1494 C CA . GLY A 1 233 ? -32.259 -1.497 20.235 1.000 37.794 233 GLY A CA 1
ATOM 1495 C C . GLY A 1 233 ? -33.586 -1.045 20.861 1.000 40.266 233 GLY A C 1
ATOM 1496 O O . GLY A 1 233 ? -33.767 -1.219 22.059 1.000 40.354 233 GLY A O 1
ATOM 1497 N N . THR A 1 234 ? -34.508 -0.527 20.022 1.000 38.267 234 THR A N 1
ATOM 1498 C CA . THR A 1 234 ? -35.861 -0.144 20.391 1.000 36.777 234 THR A CA 1
ATOM 1499 C C . THR A 1 234 ? -36.870 -1.037 19.688 1.000 41.946 234 THR A C 1
ATOM 1500 O O . THR A 1 234 ? -38.090 -0.887 19.865 1.000 39.525 234 THR A O 1
ATOM 1504 N N . GLY A 1 235 ? -36.360 -1.957 18.862 1.000 35.836 235 GLY A N 1
ATOM 1505 C CA . GLY A 1 235 ? -37.238 -2.765 18.020 1.000 36.918 235 GLY A CA 1
ATOM 1506 C C . GLY A 1 235 ? -38.108 -3.746 18.808 1.000 36.236 235 GLY A C 1
ATOM 1507 O O . GLY A 1 235 ? -37.933 -3.937 20.032 1.000 37.335 235 GLY A O 1
ATOM 1508 N N . PRO A 1 236 ? -39.044 -4.416 18.105 1.000 33.425 236 PRO A N 1
ATOM 1509 C CA . PRO A 1 236 ? -40.017 -5.313 18.747 1.000 38.081 236 PRO A CA 1
ATOM 1510 C C . PRO A 1 236 ? -39.455 -6.627 19.276 1.000 44.746 236 PRO A C 1
ATOM 1511 O O . PRO A 1 236 ? -40.154 -7.320 20.023 1.000 39.647 236 PRO A O 1
ATOM 1515 N N . TYR A 1 237 ? -38.218 -6.971 18.843 1.000 40.108 237 TYR A N 1
ATOM 1516 C CA . TYR A 1 237 ? -37.484 -8.092 19.395 1.000 35.882 237 TYR A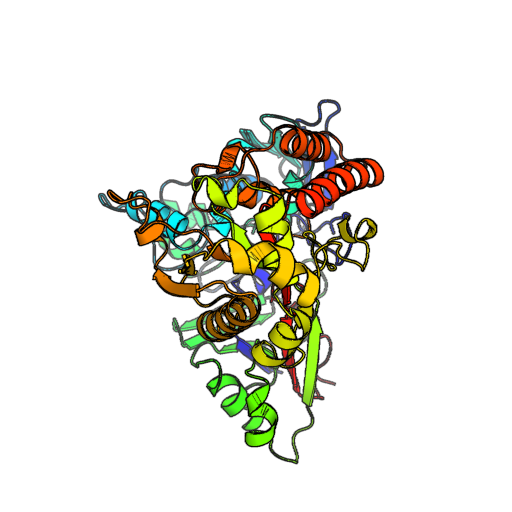 CA 1
ATOM 1517 C C . TYR A 1 237 ? -36.170 -7.599 19.970 1.000 35.061 237 TYR A C 1
ATOM 1518 O O . TYR A 1 237 ? -35.604 -6.579 19.544 1.000 38.747 237 TYR A O 1
ATOM 1527 N N . GLN A 1 238 ? -35.675 -8.361 20.939 1.000 39.957 238 GLN A N 1
ATOM 1528 C CA . GLN A 1 238 ? -34.348 -8.165 21.490 1.000 39.104 238 GLN A CA 1
ATOM 1529 C C . GLN A 1 238 ? -33.597 -9.491 21.402 1.000 39.694 238 GLN A C 1
ATOM 1530 O O . GLN A 1 238 ? -34.224 -10.528 21.267 1.000 40.441 238 GLN A O 1
ATOM 1536 N N . VAL A 1 239 ? -32.267 -9.415 21.446 1.000 39.767 239 VAL A N 1
ATOM 1537 C CA . VAL A 1 239 ? -31.419 -10.580 21.354 1.000 44.285 239 VAL A CA 1
ATOM 1538 C C . VAL A 1 239 ? -31.374 -11.249 22.711 1.000 42.456 239 VAL A C 1
ATOM 1539 O O . VAL A 1 239 ? -31.012 -10.578 23.688 1.000 42.664 239 VAL A O 1
ATOM 1543 N N . LYS A 1 240 ? -31.646 -12.569 22.733 1.000 41.989 240 LYS A N 1
ATOM 1544 C CA . LYS A 1 240 ? -31.362 -13.385 23.919 1.000 44.559 240 LYS A CA 1
ATOM 1545 C C . LYS A 1 240 ? -29.935 -13.957 23.873 1.000 43.429 240 LYS A C 1
ATOM 1546 O O . LYS A 1 240 ? -29.111 -13.684 24.739 1.000 42.288 240 LYS A O 1
ATOM 1552 N N . ASP A 1 241 ? -29.582 -14.720 22.832 1.000 43.981 241 ASP A N 1
ATOM 1553 C CA . ASP A 1 241 ? -28.200 -15.198 22.696 1.000 43.172 241 ASP A CA 1
ATOM 1554 C C . ASP A 1 241 ? -27.946 -15.604 21.238 1.000 43.016 241 ASP A C 1
ATOM 1555 O O . ASP A 1 241 ? -28.823 -15.491 20.385 1.000 39.661 241 ASP A O 1
ATOM 1560 N N . TYR A 1 242 ? -26.725 -16.053 20.932 1.000 42.005 242 TYR A N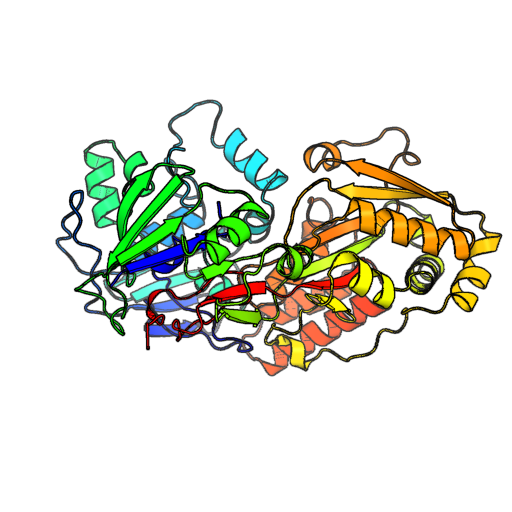 1
ATOM 1561 C CA . TYR A 1 242 ? -26.414 -16.405 19.562 1.000 45.940 242 TYR A CA 1
ATOM 1562 C C . TYR A 1 242 ? -25.095 -17.169 19.557 1.000 43.702 242 TYR A C 1
ATOM 1563 O O . TYR A 1 242 ? -24.370 -17.142 20.535 1.000 40.126 242 TYR A O 1
ATOM 1572 N N . VAL A 1 243 ? -24.872 -17.905 18.463 1.000 42.176 243 VAL A N 1
ATOM 1573 C CA . VAL A 1 243 ? -23.621 -18.549 18.125 1.000 39.932 243 VAL A CA 1
ATOM 1574 C C . VAL A 1 243 ? -23.366 -18.172 16.668 1.000 42.436 243 VAL A C 1
ATOM 1575 O O . VAL A 1 243 ? -24.205 -18.362 15.787 1.000 40.169 243 VAL A O 1
ATOM 1579 N N . TYR A 1 244 ? -22.239 -17.512 16.446 1.000 42.280 244 TYR A N 1
ATOM 1580 C CA . TYR A 1 244 ? -21.859 -16.999 15.134 1.000 44.373 244 TYR A CA 1
ATOM 1581 C C . TYR A 1 244 ? -21.917 -18.138 14.104 1.000 39.858 244 TYR A C 1
ATOM 1582 O O . TYR A 1 244 ? -21.497 -19.257 14.411 1.000 46.383 244 TYR A O 1
ATOM 1591 N N . ASN A 1 245 ? -22.522 -17.862 12.932 1.000 43.126 245 ASN A N 1
ATOM 1592 C CA . ASN A 1 245 ? -22.690 -18.765 11.793 1.000 45.247 245 ASN A CA 1
ATOM 1593 C C . ASN A 1 245 ? -23.654 -19.914 12.115 1.000 45.194 245 ASN A C 1
ATOM 1594 O O . ASN A 1 245 ? -23.825 -20.818 11.287 1.000 48.734 245 ASN A O 1
ATOM 1599 N N . GLN A 1 246 ? -24.306 -19.884 13.291 1.000 44.079 246 GLN A N 1
ATOM 1600 C CA . GLN A 1 246 ? -25.188 -20.972 13.687 1.000 42.735 246 GLN A CA 1
ATOM 1601 C C . GLN A 1 246 ? -26.635 -20.506 13.894 1.000 44.709 246 GLN A C 1
ATOM 1602 O O . GLN A 1 246 ? -27.522 -21.007 13.215 1.000 40.471 246 GLN A O 1
ATOM 1608 N N . TYR A 1 247 ? -26.896 -19.631 14.878 1.000 39.257 247 TYR A N 1
ATOM 1609 C CA . TYR A 1 247 ? -28.261 -19.202 15.167 1.000 38.709 247 TYR A CA 1
ATOM 1610 C C . TYR A 1 247 ? -28.231 -17.871 15.926 1.000 36.740 247 TYR A C 1
ATOM 1611 O O . TYR A 1 247 ? -27.248 -17.542 16.604 1.000 34.664 247 TYR A O 1
ATOM 1620 N N . VAL A 1 248 ? -29.333 -17.111 15.817 1.000 36.288 248 VAL A N 1
ATOM 1621 C CA . VAL A 1 248 ? -29.633 -16.030 16.740 1.000 35.456 248 VAL A CA 1
ATOM 1622 C C . VAL A 1 248 ? -30.964 -16.382 17.381 1.000 34.642 248 VAL A C 1
ATOM 1623 O O . VAL A 1 248 ? -31.921 -16.654 16.646 1.000 40.599 248 VAL A O 1
ATOM 1627 N N . ARG A 1 249 ? -31.049 -16.259 18.709 1.000 33.854 249 ARG A N 1
ATOM 1628 C CA . ARG A 1 249 ? -32.337 -16.369 19.387 1.000 40.790 249 ARG A CA 1
ATOM 1629 C C . ARG A 1 249 ? -32.861 -14.983 19.761 1.000 35.618 249 ARG A C 1
ATOM 1630 O O . ARG A 1 249 ? -32.179 -14.244 20.463 1.000 35.132 249 ARG A O 1
ATOM 1638 N N . LEU A 1 250 ? -34.070 -14.653 19.304 1.000 35.462 250 LEU A N 1
ATOM 1639 C CA . LEU A 1 250 ? -34.729 -13.393 19.626 1.000 39.721 250 LEU A CA 1
ATOM 1640 C C . LEU A 1 250 ? -35.900 -13.678 20.563 1.000 40.170 250 LEU A C 1
ATOM 1641 O O . LEU A 1 250 ? -36.550 -14.702 20.409 1.000 36.060 250 LEU A O 1
ATOM 1646 N N . VAL A 1 251 ? -36.203 -12.706 21.436 1.000 40.224 251 VAL A N 1
ATOM 1647 C CA . VAL A 1 251 ? -37.285 -12.768 22.398 1.000 41.477 251 VAL A CA 1
ATOM 1648 C C . VAL A 1 251 ? -38.033 -11.445 22.322 1.000 36.441 251 VAL A C 1
ATOM 1649 O O . VAL A 1 251 ? -37.444 -10.369 22.196 1.000 38.903 251 VAL A O 1
ATOM 1653 N N . ARG A 1 252 ? -39.355 -11.520 22.360 1.000 38.119 252 ARG A N 1
ATOM 1654 C CA . ARG A 1 252 ? -40.181 -10.338 22.272 1.000 43.066 252 ARG A CA 1
ATOM 1655 C C . ARG A 1 252 ? -39.741 -9.281 23.290 1.000 43.312 252 ARG A C 1
ATOM 1656 O O . ARG A 1 252 ? -39.408 -9.585 24.439 1.000 46.957 252 ARG A O 1
ATOM 1664 N N . ASN A 1 253 ? -39.757 -8.022 22.828 1.000 43.320 253 ASN A N 1
ATOM 1665 C CA . ASN A 1 253 ? -39.566 -6.836 23.651 1.000 47.691 253 ASN A CA 1
ATOM 1666 C C . ASN A 1 253 ? -40.911 -6.449 24.273 1.000 41.914 253 ASN A C 1
ATOM 1667 O O . ASN A 1 253 ? -41.780 -5.982 23.555 1.000 47.091 253 ASN A O 1
ATOM 1672 N N . GLU A 1 254 ? -41.072 -6.660 25.586 1.000 49.072 254 GLU A N 1
ATOM 1673 C CA . GLU A 1 254 ? -42.358 -6.501 26.265 1.000 53.965 254 GLU A CA 1
ATOM 1674 C C . GLU A 1 254 ? -42.660 -5.010 26.474 1.000 51.834 254 GLU A C 1
ATOM 1675 O O . GLU A 1 254 ? -43.786 -4.677 26.803 1.000 50.687 254 GLU A O 1
ATOM 1681 N N . ASN A 1 255 ? -41.689 -4.110 26.238 1.000 49.821 255 ASN A N 1
ATOM 1682 C CA . ASN A 1 255 ? -41.908 -2.669 26.327 1.000 47.427 255 ASN A CA 1
ATOM 1683 C C . ASN A 1 255 ? -41.853 -1.961 24.970 1.000 48.508 255 ASN A C 1
ATOM 1684 O O . ASN A 1 255 ? -41.278 -0.874 24.885 1.000 54.837 255 ASN A O 1
ATOM 1689 N N . TYR A 1 256 ? -42.408 -2.565 23.908 1.000 45.274 256 TYR A N 1
ATOM 1690 C CA . TYR A 1 256 ? -42.279 -2.002 22.570 1.000 48.426 256 TYR A CA 1
ATOM 1691 C C . TYR A 1 256 ? -43.279 -0.854 22.425 1.000 45.776 256 TYR A C 1
ATOM 1692 O O . TYR A 1 256 ? -44.396 -0.973 22.900 1.000 49.448 256 TYR A O 1
ATOM 1701 N N . TRP A 1 257 ? -42.881 0.220 21.722 1.000 45.485 257 TRP A N 1
ATOM 1702 C CA . TRP A 1 257 ? -43.682 1.437 21.588 1.000 44.266 257 TRP A CA 1
ATOM 1703 C C . TRP A 1 257 ? -44.800 1.286 20.554 1.000 46.250 257 TRP A C 1
ATOM 1704 O O . TRP A 1 257 ? -45.702 2.109 20.530 1.000 55.856 257 TRP A O 1
ATOM 1715 N N . LYS A 1 258 ? -44.777 0.271 19.678 1.000 47.580 258 LYS A N 1
ATOM 1716 C CA . LYS A 1 258 ? -45.846 0.130 18.692 1.000 55.317 258 LYS A CA 1
ATOM 1717 C C . LYS A 1 258 ? -46.482 -1.252 18.867 1.000 50.888 258 LYS A C 1
ATOM 1718 O O . LYS A 1 258 ? -46.343 -1.825 19.932 1.000 47.863 258 LYS A O 1
ATOM 1724 N N . LYS A 1 259 ? -47.161 -1.799 17.849 1.000 51.667 259 LYS A N 1
ATOM 1725 C CA . LYS A 1 259 ? -47.882 -3.059 18.007 1.000 56.780 259 LYS A CA 1
ATOM 1726 C C . LYS A 1 259 ? -46.915 -4.142 18.473 1.000 56.006 259 LYS A C 1
ATOM 1727 O O . LYS A 1 259 ? -45.896 -4.407 17.835 1.000 48.582 259 LYS A O 1
ATOM 1733 N N . GLU A 1 260 ? -47.267 -4.803 19.569 1.000 47.440 260 GLU A N 1
ATOM 1734 C CA . GLU A 1 260 ? -46.452 -5.872 20.126 1.000 58.546 260 GLU A CA 1
ATOM 1735 C C . GLU A 1 260 ? -46.361 -7.068 19.157 1.000 51.079 260 GLU A C 1
ATOM 1736 O O . GLU A 1 260 ? -47.289 -7.400 18.434 1.000 46.150 260 GLU A O 1
ATOM 1742 N N . ALA A 1 261 ? -45.210 -7.744 19.179 1.000 47.056 261 ALA A N 1
ATOM 1743 C CA . ALA A 1 261 ? -44.997 -8.924 18.367 1.000 47.083 261 ALA A CA 1
ATOM 1744 C C . ALA A 1 261 ? -45.894 -10.047 18.889 1.000 47.495 261 ALA A C 1
ATOM 1745 O O . ALA A 1 261 ? -45.970 -10.210 20.094 1.000 47.178 261 ALA A O 1
ATOM 1747 N N . LYS A 1 262 ? -46.409 -10.888 17.984 1.000 42.318 262 LYS A N 1
ATOM 1748 C CA . LYS A 1 262 ? -47.344 -11.957 18.309 1.000 51.456 262 LYS A CA 1
ATOM 1749 C C . LYS A 1 262 ? -46.631 -13.230 18.755 1.000 52.630 262 LYS A C 1
ATOM 1750 O O . LYS A 1 262 ? -47.166 -13.921 19.605 1.000 56.253 262 LYS A O 1
ATOM 1756 N N . ILE A 1 263 ? -45.453 -13.558 18.189 1.000 50.144 263 ILE A N 1
ATOM 1757 C CA . ILE A 1 263 ? -44.725 -14.769 18.556 1.000 43.883 263 ILE A CA 1
ATOM 1758 C C . ILE A 1 263 ? -43.622 -14.354 19.502 1.000 46.072 263 ILE A C 1
ATOM 1759 O O . ILE A 1 263 ? -42.851 -13.448 19.200 1.000 43.994 263 ILE A O 1
ATOM 1764 N N . GLU A 1 264 ? -43.531 -15.050 20.639 1.000 46.592 264 GLU A N 1
ATOM 1765 C CA . GLU A 1 264 ? -42.672 -14.586 21.709 1.000 45.725 264 GLU A CA 1
ATOM 1766 C C . GLU A 1 264 ? -41.218 -14.917 21.392 1.000 40.121 264 GLU A C 1
ATOM 1767 O O . GLU A 1 264 ? -40.328 -14.137 21.740 1.000 41.525 264 GLU A O 1
ATOM 1773 N N . HIS A 1 265 ? -40.986 -16.107 20.816 1.000 41.270 265 HIS A N 1
ATOM 1774 C CA . HIS A 1 265 ? -39.641 -16.639 20.620 1.000 49.325 265 HIS A CA 1
ATOM 1775 C C . HIS A 1 265 ? -39.412 -16.931 19.138 1.000 46.362 265 HIS A C 1
ATOM 1776 O O . HIS A 1 265 ? -40.223 -17.571 18.494 1.000 42.695 265 HIS A O 1
ATOM 1783 N N . ILE A 1 266 ? -38.301 -16.414 18.599 1.000 44.994 266 ILE A N 1
ATOM 1784 C CA . ILE A 1 266 ? -37.895 -16.706 17.243 1.000 36.108 266 ILE A CA 1
ATOM 1785 C C . ILE A 1 266 ? -36.427 -17.092 17.240 1.000 39.134 266 ILE A C 1
ATOM 1786 O O . ILE A 1 266 ? -35.613 -16.503 17.944 1.000 44.655 266 ILE A O 1
ATOM 1791 N N . ILE A 1 267 ? -36.120 -18.136 16.471 1.000 40.331 267 ILE A N 1
ATOM 1792 C CA . ILE A 1 267 ? -34.748 -18.547 16.239 1.000 38.968 267 ILE A CA 1
ATOM 1793 C C . ILE A 1 267 ? -34.500 -18.339 14.753 1.000 36.981 267 ILE A C 1
ATOM 1794 O O . ILE A 1 267 ? -35.281 -18.841 13.953 1.000 36.206 267 ILE A O 1
ATOM 1799 N N . VAL A 1 268 ? -33.479 -17.543 14.433 1.000 36.840 268 VAL A N 1
ATOM 1800 C CA . VAL A 1 268 ? -32.957 -17.384 13.088 1.000 39.291 268 VAL A CA 1
ATOM 1801 C C . VAL A 1 268 ? -31.844 -18.417 12.947 1.000 39.929 268 VAL A C 1
ATOM 1802 O O . VAL A 1 268 ? -30.837 -18.340 13.648 1.000 40.210 268 VAL A O 1
ATOM 1806 N N . ASP A 1 269 ? -32.074 -19.428 12.111 1.000 34.986 269 ASP A N 1
ATOM 1807 C CA . ASP A 1 269 ? -31.062 -20.437 11.840 1.000 37.770 269 ASP A CA 1
ATOM 1808 C C . ASP A 1 269 ? -30.223 -19.958 10.649 1.000 37.559 269 ASP A C 1
ATOM 1809 O O . ASP A 1 269 ? -30.750 -19.732 9.574 1.000 41.276 269 ASP A O 1
ATOM 1814 N N . LEU A 1 270 ? -28.907 -19.857 10.860 1.000 39.770 270 LEU A N 1
ATOM 1815 C CA . LEU A 1 270 ? -27.912 -19.454 9.878 1.000 48.508 270 LEU A CA 1
ATOM 1816 C C . LEU A 1 270 ? -27.023 -20.634 9.456 1.000 48.114 270 LEU A C 1
ATOM 1817 O O . LEU A 1 270 ? -26.068 -20.419 8.721 1.000 59.964 270 LEU A O 1
ATOM 1822 N N . SER A 1 271 ? -27.259 -21.837 10.003 1.000 47.599 271 SER A N 1
ATOM 1823 C CA . SER A 1 271 ? -26.264 -22.908 10.039 1.000 47.623 271 SER A CA 1
ATOM 1824 C C . SER A 1 271 ? -26.179 -23.664 8.710 1.000 59.115 271 SER A C 1
ATOM 1825 O O . SER A 1 271 ? -25.403 -24.599 8.644 1.000 64.332 271 SER A O 1
ATOM 1828 N N . THR A 1 272 ? -26.981 -23.338 7.675 1.000 51.374 272 THR A N 1
ATOM 1829 C CA . THR A 1 272 ? -26.981 -24.203 6.507 1.000 55.409 272 THR A CA 1
ATOM 1830 C C . THR A 1 272 ? -26.901 -23.402 5.204 1.000 51.245 272 THR A C 1
ATOM 1831 O O . THR A 1 272 ? -27.008 -22.182 5.194 1.000 55.164 272 THR A O 1
ATOM 1835 N N . ASP A 1 273 ? -26.698 -24.140 4.106 1.000 49.641 273 ASP A N 1
ATOM 1836 C CA . ASP A 1 273 ? -26.565 -23.596 2.758 1.000 48.381 273 ASP A CA 1
ATOM 1837 C C . ASP A 1 273 ? -27.950 -23.555 2.104 1.000 44.043 273 ASP A C 1
ATOM 1838 O O . ASP A 1 273 ? -28.975 -23.903 2.700 1.000 39.347 273 ASP A O 1
ATOM 1843 N N . ARG A 1 274 ? -27.987 -23.132 0.846 1.000 43.708 274 ARG A N 1
ATOM 1844 C CA . ARG A 1 274 ? -29.249 -22.867 0.183 1.000 45.967 274 ARG A CA 1
ATOM 1845 C C . ARG A 1 274 ? -30.120 -24.135 0.020 1.000 44.032 274 ARG A C 1
ATOM 1846 O O . ARG A 1 274 ? -31.350 -24.105 0.158 1.000 51.623 274 ARG A O 1
ATOM 1854 N N . SER A 1 275 ? -29.499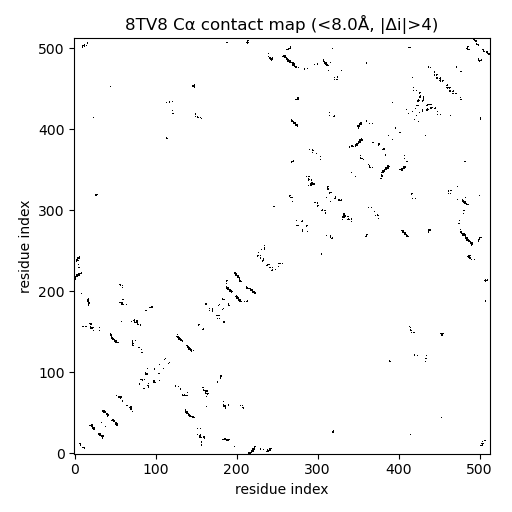 -25.243 -0.408 1.000 45.340 275 SER A N 1
ATOM 1855 C CA . SER A 1 275 ? -30.209 -26.500 -0.599 1.000 42.530 275 SER A CA 1
ATOM 1856 C C . SER A 1 275 ? -30.645 -27.020 0.765 1.000 39.129 275 SER A C 1
ATOM 1857 O O . SER A 1 275 ? -31.758 -27.491 0.906 1.000 36.671 275 SER A O 1
ATOM 1860 N N . GLY A 1 276 ? -29.764 -26.859 1.776 1.000 39.558 276 GLY A N 1
ATOM 1861 C CA . GLY A 1 276 ? -30.027 -27.317 3.126 1.000 39.712 276 GLY A CA 1
ATOM 1862 C C . GLY A 1 276 ? -31.275 -26.661 3.736 1.000 42.681 276 GLY A C 1
ATOM 1863 O O . GLY A 1 276 ? -31.946 -27.246 4.572 1.000 38.654 276 GLY A O 1
ATOM 1864 N N . ARG A 1 277 ? -31.608 -25.434 3.339 1.000 39.968 277 ARG A N 1
ATOM 1865 C CA . ARG A 1 277 ? -32.753 -24.788 3.954 1.000 41.854 277 ARG A CA 1
ATOM 1866 C C . ARG A 1 277 ? -34.054 -25.542 3.660 1.000 41.617 277 ARG A C 1
ATOM 1867 O O . ARG A 1 277 ? -34.915 -25.552 4.521 1.000 37.325 277 ARG A O 1
ATOM 1875 N N . LEU A 1 278 ? -34.256 -26.002 2.408 1.000 41.186 278 LEU A N 1
ATOM 1876 C CA . LEU A 1 278 ? -35.413 -26.823 2.050 1.000 46.809 278 LEU A CA 1
ATOM 1877 C C . LEU A 1 278 ? -35.358 -28.186 2.738 1.000 38.451 278 LEU A C 1
ATOM 1878 O O . LEU A 1 278 ? -36.409 -28.711 3.102 1.000 44.404 278 LEU A O 1
ATOM 1883 N N . VAL A 1 279 ? -34.177 -28.790 2.876 1.000 41.792 279 VAL A N 1
ATOM 1884 C CA . VAL A 1 279 ? -34.096 -30.074 3.570 1.000 38.038 279 VAL A CA 1
ATOM 1885 C C . VAL A 1 279 ? -34.646 -29.885 4.986 1.000 43.288 279 VAL A C 1
ATOM 1886 O O . VAL A 1 279 ? -35.528 -30.610 5.390 1.000 41.619 279 VAL A O 1
ATOM 1890 N N . LYS A 1 280 ? -34.230 -28.826 5.692 1.000 41.455 280 LYS A N 1
ATOM 1891 C CA . LYS A 1 280 ? -34.754 -28.527 7.013 1.000 40.777 280 LYS A CA 1
ATOM 1892 C C . LYS A 1 280 ? -36.236 -28.172 7.002 1.000 44.433 280 LYS A C 1
ATOM 1893 O O . LYS A 1 280 ? -36.971 -28.630 7.883 1.000 44.253 280 LYS A O 1
ATOM 1899 N N . PHE A 1 281 ? -36.660 -27.325 6.047 1.000 39.462 281 PHE A N 1
ATOM 1900 C CA . PHE A 1 281 ? -38.049 -26.923 5.939 1.000 42.127 281 PHE A CA 1
ATOM 1901 C C . PHE A 1 281 ? -38.974 -28.146 5.898 1.000 42.848 281 PHE A C 1
ATOM 1902 O O . PHE A 1 281 ? -39.919 -28.236 6.681 1.000 39.854 281 PHE A O 1
ATOM 1910 N N . PHE A 1 282 ? -38.665 -29.112 5.019 1.000 40.041 282 PHE A N 1
ATOM 1911 C CA . PHE A 1 282 ? -39.532 -30.259 4.791 1.000 45.572 282 PHE A CA 1
ATOM 1912 C C . PHE A 1 282 ? -39.407 -31.334 5.866 1.000 51.317 282 PHE A C 1
ATOM 1913 O O . PHE A 1 282 ? -40.160 -32.297 5.843 1.000 45.786 282 PHE A O 1
ATOM 1921 N N . ASN A 1 283 ? -38.426 -31.192 6.754 1.000 48.087 283 ASN A N 1
ATOM 1922 C CA . ASN A 1 283 ? -38.293 -32.020 7.936 1.000 46.255 283 ASN A CA 1
ATOM 1923 C C . ASN A 1 283 ? -38.799 -31.254 9.167 1.000 44.686 283 ASN A C 1
ATOM 1924 O O . ASN A 1 283 ? -38.466 -31.625 10.262 1.000 47.884 283 ASN A O 1
ATOM 1929 N N . ASN A 1 284 ? -39.531 -30.144 8.959 1.000 47.301 284 ASN A N 1
ATOM 1930 C CA . ASN A 1 284 ? -40.064 -29.213 9.948 1.000 46.595 284 ASN A CA 1
ATOM 1931 C C . ASN A 1 284 ? -39.060 -28.756 11.015 1.000 46.245 284 ASN A C 1
ATOM 1932 O O . ASN A 1 284 ? -39.463 -28.419 12.115 1.000 49.380 284 ASN A O 1
ATOM 1937 N N . GLU A 1 285 ? -37.786 -28.540 10.658 1.000 41.736 285 GLU A N 1
ATOM 1938 C CA . GLU A 1 285 ? -36.857 -27.834 11.536 1.000 45.489 285 GLU A CA 1
ATOM 1939 C C . GLU A 1 285 ? -36.972 -26.316 11.345 1.000 41.156 285 GLU A C 1
ATOM 1940 O O . GLU A 1 285 ? -36.419 -25.555 12.117 1.000 42.446 285 GLU A O 1
ATOM 1946 N N . CYS A 1 286 ? -37.707 -25.845 10.343 1.000 43.768 286 CYS A N 1
ATOM 1947 C CA . CYS A 1 286 ? -38.092 -24.444 10.300 1.000 40.236 286 CYS A CA 1
ATOM 1948 C C . CYS A 1 286 ? -39.428 -24.309 9.597 1.000 35.770 286 CYS A C 1
ATOM 1949 O O . CYS A 1 286 ? -39.787 -25.135 8.785 1.000 46.260 286 CYS A O 1
ATOM 1952 N N . GLN A 1 287 ? -40.138 -23.250 9.937 1.000 42.359 287 GLN A N 1
ATOM 1953 C CA . GLN A 1 287 ? -41.494 -22.997 9.484 1.000 44.411 287 GLN A CA 1
ATOM 1954 C C . GLN A 1 287 ? -41.541 -21.923 8.393 1.000 42.898 287 GLN A C 1
ATOM 1955 O O . GLN A 1 287 ? -42.620 -21.663 7.854 1.000 41.652 287 GLN A O 1
ATOM 1961 N N . ILE A 1 288 ? -40.410 -21.213 8.191 1.000 39.994 288 ILE A N 1
ATOM 1962 C CA . ILE A 1 288 ? -40.168 -20.306 7.058 1.000 39.548 288 ILE A CA 1
ATOM 1963 C C . ILE A 1 288 ? -38.732 -20.521 6.583 1.000 36.308 288 ILE A C 1
ATOM 1964 O O . ILE A 1 288 ? -37.839 -20.571 7.404 1.000 38.973 288 ILE A O 1
ATOM 1969 N N . ALA A 1 289 ? -38.511 -20.542 5.261 1.000 37.336 289 ALA A N 1
ATOM 1970 C CA . ALA A 1 289 ? -37.192 -20.672 4.668 1.000 32.803 289 ALA A CA 1
ATOM 1971 C C . ALA A 1 289 ? -37.120 -19.677 3.516 1.000 39.572 289 ALA A C 1
ATOM 1972 O O . ALA A 1 289 ? -37.975 -19.724 2.623 1.000 38.767 289 ALA A O 1
ATOM 1974 N N . SER A 1 290 ? -36.162 -18.728 3.572 1.000 37.717 290 SER A N 1
ATOM 1975 C CA . SER A 1 290 ? -36.047 -17.749 2.506 1.000 39.309 290 SER A CA 1
ATOM 1976 C C . SER A 1 290 ? -35.010 -18.151 1.444 1.000 40.364 290 SER A C 1
ATOM 1977 O O . SER A 1 290 ? -34.118 -18.997 1.658 1.000 41.808 290 SER A O 1
ATOM 1980 N N . TYR A 1 291 ? -35.161 -17.481 0.279 1.000 44.680 291 TYR A N 1
ATOM 1981 C CA . TYR A 1 291 ? -34.381 -17.725 -0.929 1.000 44.552 291 TYR A CA 1
ATOM 1982 C C . TYR A 1 291 ? -34.133 -19.222 -1.143 1.000 40.613 291 TYR A C 1
ATOM 1983 O O . TYR A 1 291 ? -33.000 -19.685 -1.281 1.000 38.096 291 TYR A O 1
ATOM 1992 N N . PRO A 1 292 ? -35.177 -20.062 -1.216 1.000 41.908 292 PRO A N 1
ATOM 1993 C CA . PRO A 1 292 ? -34.964 -21.482 -1.504 1.000 41.435 292 PRO A CA 1
ATOM 1994 C C . PRO A 1 292 ? -34.584 -21.718 -2.960 1.000 40.492 292 PRO A C 1
ATOM 1995 O O . PRO A 1 292 ? -34.903 -20.938 -3.845 1.000 37.744 292 PRO A O 1
ATOM 1999 N N . GLU A 1 293 ? -33.938 -22.838 -3.218 1.000 39.937 293 GLU A N 1
ATOM 2000 C CA . GLU A 1 293 ? -33.670 -23.270 -4.581 1.000 40.987 293 GLU A CA 1
ATOM 2001 C C . GLU A 1 293 ? -34.933 -23.945 -5.151 1.000 40.786 293 GLU A C 1
ATOM 2002 O O . GLU A 1 293 ? -35.181 -25.108 -4.834 1.000 38.838 293 GLU A O 1
ATOM 2008 N N . VAL A 1 294 ? -35.719 -23.261 -6.010 1.000 40.611 294 VAL A N 1
ATOM 2009 C CA . VAL A 1 294 ? -37.088 -23.688 -6.277 1.000 43.311 294 VAL A CA 1
ATOM 2010 C C . VAL A 1 294 ? -37.091 -24.965 -7.112 1.000 41.313 294 VAL A C 1
ATOM 2011 O O . VAL A 1 294 ? -38.039 -25.767 -7.015 1.000 39.221 294 VAL A O 1
ATOM 2015 N N . SER A 1 295 ? -36.033 -25.157 -7.917 1.000 39.256 295 SER A N 1
ATOM 2016 C CA . SER A 1 295 ? -35.896 -26.346 -8.757 1.000 41.457 295 SER A CA 1
ATOM 2017 C C . SER A 1 295 ? -35.761 -27.624 -7.927 1.000 39.137 295 SER A C 1
ATOM 2018 O O . SER A 1 295 ? -35.775 -28.702 -8.472 1.000 40.729 295 SER A O 1
ATOM 2021 N N . GLN A 1 296 ? -35.584 -27.544 -6.613 1.000 42.998 296 GLN A N 1
ATOM 2022 C CA . GLN A 1 296 ? -35.481 -28.759 -5.828 1.000 37.600 296 GLN A CA 1
ATOM 2023 C C . GLN A 1 296 ? -36.773 -29.035 -5.048 1.000 39.302 296 GLN A C 1
ATOM 2024 O O . GLN A 1 296 ? -36.830 -30.007 -4.320 1.000 39.886 296 GLN A O 1
ATOM 2030 N N . ILE A 1 297 ? -37.774 -28.145 -5.070 1.000 40.445 297 ILE A N 1
ATOM 2031 C CA . ILE A 1 297 ? -38.961 -28.332 -4.235 1.000 42.781 297 ILE A CA 1
ATOM 2032 C C . ILE A 1 297 ? -39.609 -29.681 -4.534 1.000 40.701 297 ILE A C 1
ATOM 2033 O O . ILE A 1 297 ? -40.073 -30.368 -3.620 1.000 40.854 297 ILE A O 1
ATOM 2038 N N . GLY A 1 298 ? -39.626 -30.054 -5.806 1.000 41.464 298 GLY A N 1
ATOM 2039 C CA . GLY A 1 298 ? -40.327 -31.239 -6.273 1.000 47.414 298 GLY A CA 1
ATOM 2040 C C . GLY A 1 298 ? -39.655 -32.492 -5.729 1.000 48.279 298 GLY A C 1
ATOM 2041 O O . GLY A 1 298 ? -40.321 -33.417 -5.302 1.000 49.150 298 GLY A O 1
ATOM 2042 N N . LEU A 1 299 ? -38.319 -32.485 -5.701 1.000 51.338 299 LEU A N 1
ATOM 2043 C CA . LEU A 1 299 ? -37.565 -33.600 -5.168 1.000 41.535 299 LEU A CA 1
ATOM 2044 C C . LEU A 1 299 ? -37.698 -33.706 -3.661 1.000 41.883 299 LEU A C 1
ATOM 2045 O O . LEU A 1 299 ? -37.666 -34.809 -3.139 1.000 44.972 299 LEU A O 1
ATOM 2050 N N . LEU A 1 300 ? -37.797 -32.575 -2.965 1.000 41.560 300 LEU A N 1
ATOM 2051 C CA . LEU A 1 300 ? -37.603 -32.588 -1.527 1.000 44.846 300 LEU A CA 1
ATOM 2052 C C . LEU A 1 300 ? -38.923 -32.588 -0.779 1.000 44.325 300 LEU A C 1
ATOM 2053 O O . LEU A 1 300 ? -38.933 -32.908 0.394 1.000 43.086 300 LEU A O 1
ATOM 2058 N N . LYS A 1 301 ? -40.017 -32.160 -1.419 1.000 43.310 301 LYS A N 1
ATOM 2059 C CA . LYS A 1 301 ? -41.264 -32.021 -0.682 1.000 49.551 301 LYS A CA 1
ATOM 2060 C C . LYS A 1 301 ? -41.714 -33.407 -0.215 1.000 48.853 301 LYS A C 1
ATOM 2061 O O . LYS A 1 301 ? -41.383 -34.421 -0.823 1.000 46.113 301 LYS A O 1
ATOM 2067 N N . ASN A 1 302 ? -42.461 -33.424 0.878 1.000 49.085 302 ASN A N 1
ATOM 2068 C CA . ASN A 1 302 ? -43.116 -34.630 1.340 1.000 69.457 302 ASN A CA 1
ATOM 2069 C C . ASN A 1 302 ? -44.603 -34.338 1.195 1.000 74.346 302 ASN A C 1
ATOM 2070 O O . ASN A 1 302 ? -45.043 -33.194 1.329 1.000 70.975 302 ASN A O 1
ATOM 2075 N N . ASP A 1 303 ? -45.384 -35.372 0.917 1.000 88.475 303 ASP A N 1
ATOM 2076 C CA . ASP A 1 303 ? -46.683 -35.131 0.315 1.000 97.420 303 ASP A CA 1
ATOM 2077 C C . ASP A 1 303 ? -47.717 -34.781 1.395 1.000 85.088 303 ASP A C 1
ATOM 2078 O O . ASP A 1 303 ? -48.847 -34.473 1.045 1.000 81.395 303 ASP A O 1
ATOM 2083 N N . ASP A 1 304 ? -47.299 -34.692 2.674 1.000 86.112 304 ASP A N 1
ATOM 2084 C CA . ASP A 1 304 ? -48.176 -34.335 3.788 1.000 98.149 304 ASP A CA 1
ATOM 2085 C C . ASP A 1 304 ? -48.122 -32.835 4.141 1.000 96.756 304 ASP A C 1
ATOM 2086 O O . ASP A 1 304 ? -49.124 -32.271 4.597 1.000 85.790 304 ASP A O 1
ATOM 2091 N N . LYS A 1 305 ? -46.955 -32.189 3.964 1.000 86.784 305 LYS A N 1
ATOM 2092 C CA . LYS A 1 305 ? -46.730 -30.818 4.413 1.000 87.443 305 LYS A CA 1
ATOM 2093 C C . LYS A 1 305 ? -47.619 -29.850 3.629 1.000 69.920 305 LYS A C 1
ATOM 2094 O O . LYS A 1 305 ? -47.688 -29.890 2.401 1.000 78.418 305 LYS A O 1
ATOM 2100 N N . HIS A 1 306 ? -48.348 -29.009 4.363 1.000 61.362 306 HIS A N 1
ATOM 2101 C CA . HIS A 1 306 ? -49.041 -27.897 3.744 1.000 70.021 306 HIS A CA 1
ATOM 2102 C C . HIS A 1 306 ? -48.093 -26.713 3.882 1.000 66.615 306 HIS A C 1
ATOM 2103 O O . HIS A 1 306 ? -47.615 -26.447 4.984 1.000 51.616 306 HIS A O 1
ATOM 2110 N N . TYR A 1 307 ? -47.774 -26.070 2.756 1.000 51.532 307 TYR A N 1
ATOM 2111 C CA . TYR A 1 307 ? -46.871 -24.933 2.760 1.000 54.774 307 TYR A CA 1
ATOM 2112 C C . TYR A 1 307 ? -47.310 -24.022 1.623 1.000 56.896 307 TYR A C 1
ATOM 2113 O O . TYR A 1 307 ? -47.983 -24.475 0.702 1.000 42.357 307 TYR A O 1
ATOM 2122 N N . TYR A 1 308 ? -46.959 -22.736 1.696 1.000 51.331 308 TYR A N 1
ATOM 2123 C CA . TYR A 1 308 ? -47.125 -21.889 0.532 1.000 46.873 308 TYR A CA 1
ATOM 2124 C C . TYR A 1 308 ? -45.810 -21.174 0.195 1.000 50.382 308 TYR A C 1
ATOM 2125 O O . TYR A 1 308 ? -44.920 -20.970 1.038 1.000 46.146 308 TYR A O 1
ATOM 2134 N N . MET A 1 309 ? -45.725 -20.781 -1.074 1.000 46.316 309 MET A N 1
ATOM 2135 C CA . MET A 1 309 ? -44.657 -19.948 -1.603 1.000 49.134 309 MET A CA 1
ATOM 2136 C C . MET A 1 309 ? -45.180 -18.511 -1.633 1.000 46.781 309 MET A C 1
ATOM 2137 O O . MET A 1 309 ? -46.290 -18.264 -2.072 1.000 43.603 309 MET A O 1
ATOM 2142 N N . GLN A 1 310 ? -44.379 -17.561 -1.137 1.000 40.685 310 GLN A N 1
ATOM 2143 C CA . GLN A 1 310 ? -44.683 -16.151 -1.273 1.000 43.479 310 GLN A CA 1
ATOM 2144 C C . GLN A 1 310 ? -43.511 -15.406 -1.929 1.000 43.496 310 GLN A C 1
ATOM 2145 O O . GLN A 1 310 ? -42.361 -15.685 -1.643 1.000 45.181 310 GLN A O 1
ATOM 2151 N N . SER A 1 311 ? -43.813 -14.401 -2.750 1.000 40.379 311 SER A N 1
ATOM 2152 C CA . SER A 1 311 ? -42.798 -13.679 -3.507 1.000 47.353 311 SER A CA 1
ATOM 2153 C C . SER A 1 311 ? -43.172 -12.202 -3.609 1.000 51.124 311 SER A C 1
ATOM 2154 O O . SER A 1 311 ? -44.348 -11.855 -3.566 1.000 46.212 311 SER A O 1
ATOM 2157 N N . THR A 1 312 ? -42.152 -11.343 -3.702 1.000 45.982 312 THR A N 1
ATOM 2158 C CA . THR A 1 312 ? -42.310 -9.916 -3.909 1.000 50.605 312 THR A CA 1
ATOM 2159 C C . THR A 1 312 ? -41.312 -9.464 -4.968 1.000 47.501 312 THR A C 1
ATOM 2160 O O . THR A 1 312 ? -40.173 -9.951 -5.017 1.000 45.103 312 THR A O 1
ATOM 2164 N N . ASP A 1 313 ? -41.718 -8.454 -5.725 1.000 44.812 313 ASP A N 1
ATOM 2165 C CA . ASP A 1 313 ? -40.871 -7.762 -6.676 1.000 47.340 313 ASP A CA 1
ATOM 2166 C C . ASP A 1 313 ? -39.693 -7.182 -5.886 1.000 42.972 313 ASP A C 1
ATOM 2167 O O . ASP A 1 313 ? -39.860 -6.715 -4.754 1.000 40.611 313 ASP A O 1
ATOM 2172 N N . GLY A 1 314 ? -38.487 -7.286 -6.454 1.000 36.473 314 GLY A N 1
ATOM 2173 C CA . GLY A 1 314 ? -37.285 -6.839 -5.761 1.000 38.333 314 GLY A CA 1
ATOM 2174 C C . GLY A 1 314 ? -36.730 -5.543 -6.364 1.000 35.470 314 GLY A C 1
ATOM 2175 O O . GLY A 1 314 ? -36.943 -5.269 -7.542 1.000 37.122 314 GLY A O 1
ATOM 2176 N N . MET A 1 315 ? -35.998 -4.776 -5.541 1.000 38.948 315 MET A N 1
ATOM 2177 C CA . MET A 1 315 ? -35.280 -3.587 -5.981 1.000 39.287 315 MET A CA 1
ATOM 2178 C C . MET A 1 315 ? -33.866 -3.987 -6.442 1.000 35.393 315 MET A C 1
ATOM 2179 O O . MET A 1 315 ? -32.863 -3.699 -5.788 1.000 36.295 315 MET A O 1
ATOM 2184 N N . ASN A 1 316 ? -33.811 -4.603 -7.631 1.000 39.455 316 ASN A N 1
ATOM 2185 C CA . ASN A 1 316 ? -32.581 -5.125 -8.208 1.000 39.867 316 ASN A CA 1
ATOM 2186 C C . ASN A 1 316 ? -32.720 -5.277 -9.721 1.000 38.686 316 ASN A C 1
ATOM 2187 O O . ASN A 1 316 ? -33.835 -5.351 -10.248 1.000 38.243 316 ASN A O 1
ATOM 2192 N N . LEU A 1 317 ? -31.565 -5.354 -10.404 1.000 36.723 317 LEU A N 1
ATOM 2193 C CA . LEU A 1 317 ? -31.509 -5.485 -11.853 1.000 38.155 317 LEU A CA 1
ATOM 2194 C C . LEU A 1 317 ? -30.217 -6.198 -12.248 1.000 34.119 317 LEU A C 1
ATOM 2195 O O . LEU A 1 317 ? -29.138 -5.771 -11.864 1.000 39.185 317 LEU A O 1
ATOM 2200 N N . ALA A 1 318 ? -30.348 -7.228 -13.080 1.000 33.332 318 ALA A N 1
ATOM 2201 C CA . ALA A 1 318 ? -29.228 -7.847 -13.773 1.000 37.070 318 ALA A CA 1
ATOM 2202 C C . ALA A 1 318 ? -29.091 -7.157 -15.132 1.000 38.098 318 ALA A C 1
ATOM 2203 O O . ALA A 1 318 ? -30.100 -6.893 -15.768 1.000 40.250 318 ALA A O 1
ATOM 2205 N N . TYR A 1 319 ? -27.860 -6.753 -15.519 1.000 37.073 319 TYR A N 1
ATOM 2206 C CA . TYR A 1 319 ? -27.640 -6.085 -16.800 1.000 37.092 319 TYR A CA 1
ATOM 2207 C C . TYR A 1 319 ? -26.284 -6.476 -17.407 1.000 38.535 319 TYR A C 1
ATOM 2208 O O . TYR A 1 319 ? -25.365 -6.938 -16.727 1.000 40.706 319 TYR A O 1
ATOM 2217 N N . LEU A 1 320 ? -26.217 -6.301 -18.735 1.000 43.123 320 LEU A N 1
ATOM 2218 C CA . LEU A 1 320 ? -24.977 -6.289 -19.506 1.000 45.084 320 LEU A CA 1
ATOM 2219 C C . LEU A 1 320 ? -24.558 -4.848 -19.815 1.000 46.216 320 LEU A C 1
ATOM 2220 O O . LEU A 1 320 ? -25.345 -4.076 -20.357 1.000 51.232 320 LEU A O 1
ATOM 2225 N N . ALA A 1 321 ? -23.344 -4.471 -19.383 1.000 38.026 321 ALA A N 1
ATOM 2226 C CA . ALA A 1 321 ? -22.771 -3.171 -19.671 1.000 44.950 321 ALA A CA 1
ATOM 2227 C C . ALA A 1 321 ? -21.727 -3.237 -20.809 1.000 48.300 321 ALA A C 1
ATOM 2228 O O . ALA A 1 321 ? -20.933 -4.177 -20.941 1.000 49.167 321 ALA A O 1
ATOM 2230 N N . PHE A 1 322 ? -21.742 -2.179 -21.620 1.000 47.410 322 PHE A N 1
ATOM 2231 C CA . PHE A 1 322 ? -20.803 -1.971 -22.719 1.000 46.859 322 PHE A CA 1
ATOM 2232 C C . PHE A 1 322 ? -19.683 -1.068 -22.242 1.000 42.339 322 PHE A C 1
ATOM 2233 O O . PHE A 1 322 ? -19.999 -0.037 -21.642 1.000 47.648 322 PHE A O 1
ATOM 2241 N N . ASN A 1 323 ? -18.422 -1.407 -22.567 1.000 45.632 323 ASN A N 1
ATOM 2242 C CA . ASN A 1 323 ? -17.262 -0.593 -22.210 1.000 48.346 323 ASN A CA 1
ATOM 2243 C C . ASN A 1 323 ? -17.018 0.498 -23.263 1.000 50.971 323 ASN A C 1
ATOM 2244 O O . ASN A 1 323 ? -16.606 0.184 -24.386 1.000 56.313 323 ASN A O 1
ATOM 2249 N N . PHE A 1 324 ? -17.308 1.769 -22.917 1.000 52.807 324 PHE A N 1
ATOM 2250 C CA . PHE A 1 324 ? -17.128 2.908 -23.824 1.000 55.330 324 PHE A CA 1
ATOM 2251 C C . PHE A 1 324 ? -15.655 3.331 -23.956 1.000 56.653 324 PHE A C 1
ATOM 2252 O O . PHE A 1 324 ? -15.362 4.223 -24.727 1.000 60.941 324 PHE A O 1
ATOM 2260 N N . ASP A 1 325 ? -14.743 2.744 -23.178 1.000 50.306 325 ASP A N 1
ATOM 2261 C CA . ASP A 1 325 ? -13.323 2.788 -23.453 1.000 53.566 325 ASP A CA 1
ATOM 2262 C C . ASP A 1 325 ? -12.946 1.986 -24.701 1.000 63.545 325 ASP A C 1
ATOM 2263 O O . ASP A 1 325 ? -11.802 2.085 -25.127 1.000 67.292 325 ASP A O 1
ATOM 2268 N N . LYS A 1 326 ? -13.868 1.187 -25.266 1.000 59.982 326 LYS A N 1
ATOM 2269 C CA . LYS A 1 326 ? -13.626 0.459 -26.499 1.000 52.488 326 LYS A CA 1
ATOM 2270 C C . LYS A 1 326 ? -14.291 1.189 -27.656 1.000 57.514 326 LYS A C 1
ATOM 2271 O O . LYS A 1 326 ? -15.495 1.409 -27.609 1.000 56.172 326 LYS A O 1
ATOM 2277 N N . PRO A 1 327 ? -13.519 1.604 -28.703 1.000 66.319 327 PRO A N 1
ATOM 2278 C CA . PRO A 1 327 ? -14.051 2.455 -29.768 1.000 62.271 327 PRO A CA 1
ATOM 2279 C C . PRO A 1 327 ? -15.232 1.839 -30.508 1.000 52.289 327 PRO A C 1
ATOM 2280 O O . PRO A 1 327 ? -16.164 2.559 -30.844 1.000 57.629 327 PRO A O 1
ATOM 2284 N N . LEU A 1 328 ? -15.184 0.517 -30.750 1.000 55.571 328 LEU A N 1
ATOM 2285 C CA . LEU A 1 328 ? -16.279 -0.202 -31.403 1.000 57.768 328 LEU A CA 1
ATOM 2286 C C . LEU A 1 328 ? -17.565 -0.215 -30.567 1.000 59.153 328 LEU A C 1
ATOM 2287 O O . LEU A 1 328 ? -18.674 -0.237 -31.123 1.000 55.052 328 LEU A O 1
ATOM 2292 N N . MET A 1 329 ? -17.436 -0.257 -29.230 1.000 58.975 329 MET A N 1
ATOM 2293 C CA . MET A 1 329 ? -18.624 -0.289 -28.380 1.000 59.286 329 MET A CA 1
ATOM 2294 C C . MET A 1 329 ? -19.285 1.100 -28.356 1.000 61.282 329 MET A C 1
ATOM 2295 O O . MET A 1 329 ? -20.502 1.190 -28.165 1.000 54.164 329 MET A O 1
ATOM 2300 N N . ARG A 1 330 ? -18.520 2.172 -28.668 1.000 59.468 330 ARG A N 1
ATOM 2301 C CA . ARG A 1 330 ? -19.065 3.532 -28.765 1.000 54.773 330 ARG A CA 1
ATOM 2302 C C . ARG A 1 330 ? -19.952 3.705 -30.001 1.000 50.937 330 ARG A C 1
ATOM 2303 O O . ARG A 1 330 ? -20.658 4.692 -30.123 1.000 58.129 330 ARG A O 1
ATOM 2311 N N . ASP A 1 331 ? -19.993 2.710 -30.886 1.000 59.195 331 ASP A N 1
ATOM 2312 C CA . ASP A 1 331 ? -20.871 2.719 -32.043 1.000 57.873 331 ASP A CA 1
ATOM 2313 C C . ASP A 1 331 ? -22.277 2.257 -31.644 1.000 54.156 331 ASP A C 1
ATOM 2314 O O . ASP A 1 331 ? -22.521 1.058 -31.498 1.000 55.615 331 ASP A O 1
ATOM 2319 N N . HIS A 1 332 ? -23.226 3.211 -31.650 1.000 61.108 332 HIS A N 1
ATOM 2320 C CA . HIS A 1 332 ? -24.617 2.982 -31.297 1.000 56.129 332 HIS A CA 1
ATOM 2321 C C . HIS A 1 332 ? -25.249 1.864 -32.121 1.000 65.267 332 HIS A C 1
ATOM 2322 O O . HIS A 1 332 ? -26.109 1.148 -31.614 1.000 55.607 332 HIS A O 1
ATOM 2329 N N . GLU A 1 333 ? -24.862 1.729 -33.392 1.000 66.196 333 GLU A N 1
ATOM 2330 C CA . GLU A 1 333 ? -25.460 0.720 -34.254 1.000 58.570 333 GLU A CA 1
ATOM 2331 C C . GLU A 1 333 ? -25.003 -0.667 -33.815 1.000 52.368 333 GLU A C 1
ATOM 2332 O O . GLU A 1 333 ? -25.699 -1.659 -34.047 1.000 46.629 333 GLU A O 1
ATOM 2338 N N . ILE A 1 334 ? -23.766 -0.759 -33.304 1.000 49.123 334 ILE A N 1
ATOM 2339 C CA . ILE A 1 334 ? -23.295 -2.032 -32.775 1.000 54.286 334 ILE A CA 1
ATOM 2340 C C . ILE A 1 334 ? -23.999 -2.352 -31.429 1.000 53.988 334 ILE A C 1
ATOM 2341 O O . ILE A 1 334 ? -24.466 -3.467 -31.248 1.000 48.308 334 ILE A O 1
ATOM 2346 N N . ARG A 1 335 ? -24.146 -1.372 -30.518 1.000 52.360 335 ARG A N 1
ATOM 2347 C CA . ARG A 1 335 ? -24.854 -1.590 -29.257 1.000 51.375 335 ARG A CA 1
ATOM 2348 C C . ARG A 1 335 ? -26.278 -2.047 -29.539 1.000 47.271 335 ARG A C 1
ATOM 2349 O O . ARG A 1 335 ? -26.669 -3.111 -29.101 1.000 54.423 335 ARG A O 1
ATOM 2357 N N . ALA A 1 336 ? -27.008 -1.312 -30.374 1.000 56.463 336 ALA A N 1
ATOM 2358 C CA . ALA A 1 336 ? -28.377 -1.664 -30.727 1.000 50.105 336 ALA A CA 1
ATOM 2359 C C . ALA A 1 336 ? -28.499 -3.088 -31.261 1.000 59.962 336 ALA A C 1
ATOM 2360 O O . ALA A 1 336 ? -29.452 -3.792 -30.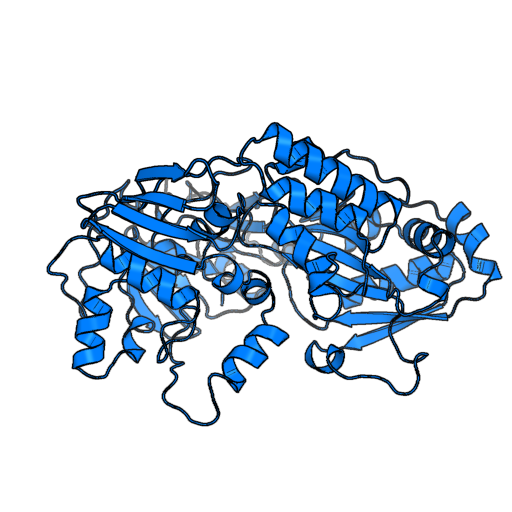908 1.000 56.564 336 ALA A O 1
ATOM 2362 N N . ALA A 1 337 ? -27.576 -3.480 -32.156 1.000 58.271 337 ALA A N 1
ATOM 2363 C CA . ALA A 1 337 ? -27.622 -4.785 -32.800 1.000 63.347 337 ALA A CA 1
ATOM 2364 C C . ALA A 1 337 ? -27.306 -5.915 -31.806 1.000 52.391 337 ALA A C 1
ATOM 2365 O O . ALA A 1 337 ? -27.918 -6.980 -31.860 1.000 48.779 337 ALA A O 1
ATOM 2367 N N . ILE A 1 338 ? -26.320 -5.704 -30.933 1.000 52.121 338 ILE A N 1
ATOM 2368 C CA . ILE A 1 338 ? -26.002 -6.682 -29.893 1.000 55.316 338 ILE A CA 1
ATOM 2369 C C . ILE A 1 338 ? -27.229 -6.929 -28.993 1.000 53.151 338 ILE A C 1
ATOM 2370 O O . ILE A 1 338 ? -27.599 -8.069 -28.766 1.000 49.987 338 ILE A O 1
ATOM 2375 N N . SER A 1 339 ? -27.888 -5.874 -28.512 1.000 52.763 339 SER A N 1
ATOM 2376 C CA . SER A 1 339 ? -29.105 -6.004 -27.724 1.000 53.584 339 SER A CA 1
ATOM 2377 C C . SER A 1 339 ? -30.153 -6.856 -28.451 1.000 54.121 339 SER A C 1
ATOM 2378 O O . SER A 1 339 ? -30.793 -7.732 -27.860 1.000 49.844 339 SER A O 1
ATOM 2381 N N . GLN A 1 340 ? -30.284 -6.647 -29.770 1.000 56.414 340 GLN A N 1
ATOM 2382 C CA . GLN A 1 340 ? -31.295 -7.321 -30.584 1.000 51.856 340 GLN A CA 1
ATOM 2383 C C . GLN A 1 340 ? -30.980 -8.796 -30.824 1.000 42.841 340 GLN A C 1
ATOM 2384 O O . GLN A 1 340 ? -31.889 -9.557 -31.165 1.000 48.621 340 GLN A O 1
ATOM 2390 N N . SER A 1 341 ? -29.714 -9.218 -30.678 1.000 44.645 341 SER A N 1
ATOM 2391 C CA . SER A 1 341 ? -29.337 -10.625 -30.833 1.000 48.453 341 SER A CA 1
ATOM 2392 C C . SER A 1 341 ? -29.876 -11.536 -29.704 1.000 49.267 341 SER A C 1
ATOM 2393 O O . SER A 1 341 ? -29.974 -12.764 -29.876 1.000 49.904 341 SER A O 1
ATOM 2396 N N . LEU A 1 342 ? -30.137 -10.944 -28.520 1.000 49.179 342 LEU A N 1
ATOM 2397 C CA . LEU A 1 342 ? -30.339 -11.671 -27.261 1.000 49.186 342 LEU A CA 1
ATOM 2398 C C . LEU A 1 342 ? -31.826 -11.943 -27.046 1.000 46.387 342 LEU A C 1
ATOM 2399 O O . LEU A 1 342 ? -32.644 -11.027 -26.972 1.000 47.420 342 LEU A O 1
ATOM 2404 N N . ASN A 1 343 ? -32.147 -13.216 -26.901 1.000 47.862 343 ASN A N 1
ATOM 2405 C CA . ASN A 1 343 ? -33.488 -13.616 -26.537 1.000 53.727 343 ASN A CA 1
ATOM 2406 C C . ASN A 1 343 ? -33.586 -13.556 -25.008 1.000 47.400 343 ASN A C 1
ATOM 2407 O O . ASN A 1 343 ? -33.415 -14.560 -24.313 1.000 44.215 343 ASN A O 1
ATOM 2412 N N . ARG A 1 344 ? -33.855 -12.360 -24.488 1.000 49.945 344 ARG A N 1
ATOM 2413 C CA . ARG A 1 344 ? -33.813 -12.152 -23.049 1.000 52.697 344 ARG A CA 1
ATOM 2414 C C . ARG A 1 344 ? -34.904 -12.962 -22.359 1.000 50.713 344 ARG A C 1
ATOM 2415 O O . ARG A 1 344 ? -34.709 -13.386 -21.224 1.000 49.830 344 ARG A O 1
ATOM 2423 N N . ALA A 1 345 ? -36.034 -13.168 -23.051 1.000 52.423 345 ALA A N 1
ATOM 2424 C CA . ALA A 1 345 ? -37.147 -13.972 -22.562 1.000 51.542 345 ALA A CA 1
ATOM 2425 C C . ALA A 1 345 ? -36.696 -15.391 -22.229 1.000 47.690 345 ALA A C 1
ATOM 2426 O O . ALA A 1 345 ? -36.975 -15.872 -21.157 1.000 50.817 345 ALA A O 1
ATOM 2428 N N . ARG A 1 346 ? -36.066 -16.075 -23.181 1.000 48.384 346 ARG A N 1
ATOM 2429 C CA . ARG A 1 346 ? -35.573 -17.417 -22.986 1.000 48.524 346 ARG A CA 1
ATOM 2430 C C . ARG A 1 346 ? -34.495 -17.480 -21.909 1.000 51.488 346 ARG A C 1
ATOM 2431 O O . ARG A 1 346 ? -34.428 -18.433 -21.134 1.000 50.385 346 ARG A O 1
ATOM 2439 N N . ILE A 1 347 ? -33.594 -16.503 -21.900 1.000 46.873 347 ILE A N 1
ATOM 2440 C CA . ILE A 1 347 ? -32.574 -16.437 -20.866 1.000 45.771 347 ILE A CA 1
ATOM 2441 C C . ILE A 1 347 ? -33.237 -16.409 -19.479 1.000 42.037 347 ILE A C 1
ATOM 2442 O O . ILE A 1 347 ? -32.898 -17.225 -18.632 1.000 48.759 347 ILE A O 1
ATOM 2447 N N . ILE A 1 348 ? -34.157 -15.458 -19.247 1.000 47.620 348 ILE A N 1
ATOM 2448 C CA . ILE A 1 348 ? -34.883 -15.303 -17.985 1.000 53.087 348 ILE A CA 1
ATOM 2449 C C . ILE A 1 348 ? -35.535 -16.642 -17.570 1.000 50.180 348 ILE A C 1
ATOM 2450 O O . ILE A 1 348 ? -35.494 -17.042 -16.409 1.000 50.982 348 ILE A O 1
ATOM 2455 N N . HIS A 1 349 ? -36.156 -17.355 -18.516 1.000 49.502 349 HIS A N 1
ATOM 2456 C CA . HIS A 1 349 ? -36.898 -18.562 -18.188 1.000 47.343 349 HIS A CA 1
ATOM 2457 C C . HIS A 1 349 ? -35.945 -19.664 -17.769 1.000 45.570 349 HIS A C 1
ATOM 2458 O O . HIS A 1 349 ? -36.230 -20.379 -16.812 1.000 42.422 349 HIS A O 1
ATOM 2465 N N . SER A 1 350 ? -34.827 -19.805 -18.499 1.000 40.067 350 SER A N 1
ATOM 2466 C CA . SER A 1 350 ? -33.870 -20.866 -18.227 1.000 41.933 350 SER A CA 1
ATOM 2467 C C . SER A 1 350 ? -33.108 -20.609 -16.939 1.000 42.934 350 SER A C 1
ATOM 2468 O O . SER A 1 350 ? -32.925 -21.534 -16.169 1.000 49.311 350 SER A O 1
ATOM 2471 N N . ILE A 1 351 ? -32.668 -19.367 -16.691 1.000 39.192 351 ILE A N 1
ATOM 2472 C CA . ILE A 1 351 ? -31.834 -19.086 -15.525 1.000 37.367 351 ILE A CA 1
ATOM 2473 C C . ILE A 1 351 ? -32.656 -19.023 -14.239 1.000 36.715 351 ILE A C 1
ATOM 2474 O O . ILE A 1 351 ? -32.187 -19.469 -13.197 1.000 41.976 351 ILE A O 1
ATOM 2479 N N . TYR A 1 352 ? -33.847 -18.388 -14.261 1.000 41.575 352 TYR A N 1
ATOM 2480 C CA . TYR A 1 352 ? -34.520 -18.062 -13.011 1.000 38.777 352 TYR A CA 1
ATOM 2481 C C . TYR A 1 352 ? -35.761 -18.920 -12.703 1.000 42.423 352 TYR A C 1
ATOM 2482 O O . TYR A 1 352 ? -36.365 -18.728 -11.643 1.000 40.693 352 TYR A O 1
ATOM 2491 N N . HIS A 1 353 ? -36.170 -19.820 -13.605 1.000 43.577 353 HIS A N 1
ATOM 2492 C CA . HIS A 1 353 ? -37.314 -20.711 -13.371 1.000 50.754 353 HIS A CA 1
ATOM 2493 C C . HIS A 1 353 ? -38.580 -20.033 -12.831 1.000 49.205 353 HIS A C 1
ATOM 2494 O O . HIS A 1 353 ? -39.223 -20.534 -11.902 1.000 58.137 353 HIS A O 1
ATOM 2501 N N . ASN A 1 354 ? -38.978 -18.933 -13.441 1.000 45.952 354 ASN A N 1
ATOM 2502 C CA . ASN A 1 354 ? -40.201 -18.240 -13.069 1.000 47.984 354 ASN A CA 1
ATOM 2503 C C . ASN A 1 354 ? -40.094 -17.566 -11.696 1.000 46.149 354 ASN A C 1
ATOM 2504 O O . ASN A 1 354 ? -41.115 -17.417 -11.043 1.000 40.891 354 ASN A O 1
ATOM 2509 N N . THR A 1 355 ? -38.908 -17.063 -11.302 1.000 43.032 355 THR A N 1
ATOM 2510 C CA . THR A 1 355 ? -38.786 -16.203 -10.130 1.000 45.016 355 THR A CA 1
ATOM 2511 C C . THR A 1 355 ? -38.356 -14.790 -10.528 1.000 37.884 355 THR A C 1
ATOM 2512 O O . THR A 1 355 ? -37.956 -14.013 -9.674 1.000 40.514 355 THR A O 1
ATOM 2516 N N . ALA A 1 356 ? -38.376 -14.468 -11.823 1.000 39.351 356 ALA A N 1
ATOM 2517 C CA . ALA A 1 356 ? -37.885 -13.182 -12.297 1.000 42.790 356 ALA A CA 1
ATOM 2518 C C . ALA A 1 356 ? -38.767 -12.720 -13.432 1.000 41.614 356 ALA A C 1
ATOM 2519 O O . ALA A 1 356 ? -39.443 -13.529 -14.037 1.000 43.157 356 ALA A O 1
ATOM 2521 N N . THR A 1 357 ? -38.607 -11.457 -13.775 1.000 44.810 357 THR A N 1
ATOM 2522 C CA . THR A 1 357 ? -39.320 -10.800 -14.853 1.000 52.665 357 THR A CA 1
ATOM 2523 C C . THR A 1 357 ? -38.327 -10.106 -15.783 1.000 50.761 357 THR A C 1
ATOM 2524 O O . THR A 1 357 ? -37.369 -9.494 -15.281 1.000 44.906 357 THR A O 1
ATOM 2528 N N . VAL A 1 358 ? -38.639 -10.080 -17.094 1.000 51.412 358 VAL A N 1
ATOM 2529 C CA . VAL A 1 358 ? -37.799 -9.401 -18.065 1.000 48.220 358 VAL A CA 1
ATOM 2530 C C . VAL A 1 358 ? -37.845 -7.918 -17.709 1.000 44.632 358 VAL A C 1
ATOM 2531 O O . VAL A 1 358 ? -38.905 -7.365 -17.450 1.000 47.649 358 VAL A O 1
ATOM 2535 N N . ALA A 1 359 ? -36.667 -7.297 -17.617 1.000 39.027 359 ALA A N 1
ATOM 2536 C CA . ALA A 1 359 ? -36.568 -5.874 -17.385 1.000 39.404 359 ALA A CA 1
ATOM 2537 C C . ALA A 1 359 ? -36.428 -5.161 -18.729 1.000 43.679 359 ALA A C 1
ATOM 2538 O O . ALA A 1 359 ? -35.384 -5.258 -19.396 1.000 40.759 359 ALA A O 1
ATOM 2540 N N . ASN A 1 360 ? -37.492 -4.442 -19.091 1.000 45.698 360 ASN A N 1
ATOM 2541 C CA . ASN A 1 360 ? -37.513 -3.564 -20.249 1.000 55.250 360 ASN A CA 1
ATOM 2542 C C . ASN A 1 360 ? -37.346 -2.117 -19.790 1.000 53.721 360 ASN A C 1
ATOM 2543 O O . ASN A 1 360 ? -37.483 -1.199 -20.592 1.000 52.208 360 ASN A O 1
ATOM 2548 N N . ASN A 1 361 ? -36.983 -1.936 -18.510 1.000 50.101 361 ASN A N 1
ATOM 2549 C CA . ASN A 1 361 ? -36.790 -0.617 -17.924 1.000 46.493 361 ASN A CA 1
ATOM 2550 C C . ASN A 1 361 ? -35.600 -0.667 -16.990 1.000 45.371 361 ASN A C 1
ATOM 2551 O O . ASN A 1 361 ? -35.160 -1.749 -16.582 1.000 47.031 361 ASN A O 1
ATOM 2556 N N . ILE A 1 362 ? -35.052 0.509 -16.672 1.000 40.993 362 ILE A N 1
ATOM 2557 C CA . ILE A 1 362 ? -33.918 0.557 -15.769 1.000 42.288 362 ILE A CA 1
ATOM 2558 C C . ILE A 1 362 ? -34.418 0.621 -14.325 1.000 43.181 362 ILE A C 1
ATOM 2559 O O . ILE A 1 362 ? -33.813 0.036 -13.430 1.000 45.957 362 ILE A O 1
ATOM 2564 N N . ILE A 1 363 ? -35.500 1.377 -14.115 1.000 42.747 363 ILE A N 1
ATOM 2565 C CA . ILE A 1 363 ? -36.164 1.524 -12.831 1.000 46.972 363 ILE A CA 1
ATOM 2566 C C . ILE A 1 363 ? -36.972 0.257 -12.556 1.000 41.369 363 ILE A C 1
ATOM 2567 O O . ILE A 1 363 ? -37.812 -0.135 -13.373 1.000 43.296 363 ILE A O 1
ATOM 2572 N N . PRO A 1 364 ? -36.702 -0.458 -11.437 1.000 41.213 364 PRO A N 1
ATOM 2573 C CA . PRO A 1 364 ? -37.497 -1.643 -11.084 1.000 46.758 364 PRO A CA 1
ATOM 2574 C C . PRO A 1 364 ? -38.973 -1.321 -10.834 1.000 39.013 364 PRO A C 1
ATOM 2575 O O . PRO A 1 364 ? -39.284 -0.252 -10.281 1.000 47.635 364 PRO A O 1
ATOM 2579 N N . GLU A 1 365 ? -39.864 -2.257 -11.214 1.000 44.161 365 GLU A N 1
ATOM 2580 C CA . GLU A 1 365 ? -41.318 -2.108 -11.108 1.000 48.214 365 GLU A CA 1
ATOM 2581 C C . GLU A 1 365 ? -41.744 -1.751 -9.674 1.000 50.644 365 GLU A C 1
ATOM 2582 O O . GLU A 1 365 ? -42.694 -1.008 -9.470 1.000 46.349 365 GLU A O 1
ATOM 2588 N N . VAL A 1 366 ? -40.975 -2.189 -8.664 1.000 48.587 366 VAL A N 1
ATOM 2589 C CA . VAL A 1 366 ? -41.324 -1.977 -7.274 1.000 48.966 366 VAL A CA 1
ATOM 2590 C C . VAL A 1 366 ? -41.058 -0.529 -6.828 1.000 50.345 366 VAL A C 1
ATOM 2591 O O . VAL A 1 366 ? -41.626 -0.075 -5.838 1.000 48.819 366 VAL A O 1
ATOM 2595 N N . SER A 1 367 ? -40.192 0.229 -7.530 1.000 44.979 367 SER A N 1
ATOM 2596 C CA . SER A 1 367 ? -40.020 1.653 -7.234 1.000 44.930 367 SER A CA 1
ATOM 2597 C C . SER A 1 367 ? -41.352 2.406 -7.333 1.000 43.245 367 SER A C 1
ATOM 2598 O O . SER A 1 367 ? -42.146 2.098 -8.213 1.000 44.454 367 SER A O 1
ATOM 2601 N N . TRP A 1 368 ? -41.535 3.473 -6.538 1.000 47.377 368 TRP A N 1
ATOM 2602 C CA . TRP A 1 368 ? -42.651 4.399 -6.755 1.000 51.893 368 TRP A CA 1
ATOM 2603 C C . TRP A 1 368 ? -42.531 5.092 -8.120 1.000 54.083 368 TRP A C 1
ATOM 2604 O O . TRP A 1 368 ? -43.544 5.368 -8.754 1.000 46.460 368 TRP A O 1
ATOM 2615 N N . ALA A 1 369 ? -41.290 5.261 -8.618 1.000 50.299 369 ALA A N 1
ATOM 2616 C CA . ALA A 1 369 ? -41.007 5.909 -9.891 1.000 47.191 369 ALA A CA 1
ATOM 2617 C C . ALA A 1 369 ? -41.433 5.086 -11.107 1.000 49.929 369 ALA A C 1
ATOM 2618 O O . ALA A 1 369 ? -41.316 5.576 -12.237 1.000 51.437 369 ALA A O 1
ATOM 2620 N N . SER A 1 370 ? -41.928 3.858 -10.886 1.000 51.616 370 SER A N 1
ATOM 2621 C CA . SER A 1 370 ? -42.188 2.936 -11.977 1.000 53.910 370 SER A CA 1
ATOM 2622 C C . SER A 1 370 ? -43.495 3.280 -12.696 1.000 54.284 370 SER A C 1
ATOM 2623 O O . SER A 1 370 ? -43.862 2.596 -13.647 1.000 51.437 370 SER A O 1
ATOM 2626 N N . THR A 1 371 ? -44.161 4.362 -12.273 1.000 55.246 371 THR A N 1
ATOM 2627 C CA . THR A 1 371 ? -45.314 4.905 -12.987 1.000 55.638 371 THR A CA 1
ATOM 2628 C C . THR A 1 371 ? -44.885 5.410 -14.376 1.000 56.536 371 THR A C 1
ATOM 2629 O O . THR A 1 371 ? -45.663 5.340 -15.323 1.000 61.240 371 THR A O 1
ATOM 2633 N N . VAL A 1 372 ? -43.622 5.834 -14.516 1.000 56.451 372 VAL A N 1
ATOM 2634 C CA . VAL A 1 372 ? -43.076 6.281 -15.791 1.000 56.398 372 VAL A CA 1
ATOM 2635 C C . VAL A 1 372 ? -42.570 5.129 -16.676 1.000 61.667 372 VAL A C 1
ATOM 2636 O O . VAL A 1 372 ? -42.194 5.383 -17.818 1.000 66.945 372 VAL A O 1
ATOM 2640 N N . ASN A 1 373 ? -42.530 3.881 -16.173 1.000 55.598 373 ASN A N 1
ATOM 2641 C CA . ASN A 1 373 ? -42.069 2.748 -16.965 1.000 56.734 373 ASN A CA 1
ATOM 2642 C C . ASN A 1 373 ? -43.072 2.517 -18.101 1.000 58.921 373 ASN A C 1
ATOM 2643 O O . ASN A 1 373 ? -44.247 2.771 -17.926 1.000 65.067 373 ASN A O 1
ATOM 2648 N N . THR A 1 374 ? -42.602 2.014 -19.249 1.000 57.446 374 THR A N 1
ATOM 2649 C CA . THR A 1 374 ? -43.455 1.548 -20.333 1.000 62.784 374 THR A CA 1
ATOM 2650 C C . THR A 1 374 ? -43.062 0.103 -20.610 1.000 56.538 374 THR A C 1
ATOM 2651 O O . THR A 1 374 ? -41.913 -0.258 -20.423 1.000 52.776 374 THR A O 1
ATOM 2655 N N . PRO A 1 375 ? -43.991 -0.778 -21.034 1.000 63.431 375 PRO A N 1
ATOM 2656 C CA . PRO A 1 375 ? -43.685 -2.210 -21.119 1.000 64.238 375 PRO A CA 1
ATOM 2657 C C . PRO A 1 375 ? -42.774 -2.689 -22.251 1.000 66.818 375 PRO A C 1
ATOM 2658 O O . PRO A 1 375 ? -42.286 -3.820 -22.179 1.000 63.861 375 PRO A O 1
ATOM 2662 N N . GLU A 1 376 ? -42.527 -1.842 -23.265 1.000 58.373 376 GLU A N 1
ATOM 2663 C CA . GLU A 1 376 ? -41.835 -2.282 -24.473 1.000 61.780 376 GLU A CA 1
ATOM 2664 C C . GLU A 1 376 ? -40.395 -1.767 -24.443 1.000 60.312 376 GLU A C 1
ATOM 2665 O O . GLU A 1 376 ? -40.089 -0.769 -23.796 1.000 62.585 376 GLU A O 1
ATOM 2671 N N . PHE A 1 377 ? -39.527 -2.454 -25.190 1.000 59.475 377 PHE A N 1
ATOM 2672 C CA . PHE A 1 377 ? -38.133 -2.088 -25.326 1.000 55.325 377 PHE A CA 1
ATOM 2673 C C . PHE A 1 377 ? -37.806 -2.117 -26.814 1.000 60.214 377 PHE A C 1
ATOM 2674 O O . PHE A 1 377 ? -38.009 -3.159 -27.441 1.000 55.996 377 PHE A O 1
ATOM 2682 N N . GLU A 1 378 ? -37.282 -0.988 -27.322 1.000 63.743 378 GLU A N 1
ATOM 2683 C CA . GLU A 1 378 ? -36.933 -0.767 -28.726 1.000 65.529 378 GLU A CA 1
ATOM 2684 C C . GLU A 1 378 ? -35.951 -1.819 -29.257 1.000 66.131 378 GLU A C 1
ATOM 2685 O O . GLU A 1 378 ? -36.078 -2.301 -30.376 1.000 60.598 378 GLU A O 1
ATOM 2691 N N . PHE A 1 379 ? -34.953 -2.188 -28.453 1.000 63.602 379 PHE A N 1
ATOM 2692 C CA . PHE A 1 379 ? -33.889 -3.039 -28.936 1.000 54.104 379 PHE A CA 1
ATOM 2693 C C . PHE A 1 379 ? -34.025 -4.445 -28.358 1.000 56.402 379 PHE A C 1
ATOM 2694 O O . PHE A 1 379 ? -33.018 -5.108 -28.073 1.000 54.832 379 PHE A O 1
ATOM 2702 N N . ASP A 1 380 ? -35.265 -4.953 -28.301 1.000 52.412 380 ASP A N 1
ATOM 2703 C CA . ASP A 1 380 ? -35.488 -6.322 -27.842 1.000 54.992 380 ASP A CA 1
ATOM 2704 C C . ASP A 1 380 ? -35.261 -7.291 -29.002 1.000 54.530 380 ASP A C 1
ATOM 2705 O O . ASP A 1 380 ? -34.870 -6.876 -30.086 1.000 68.831 380 ASP A O 1
ATOM 2710 N N . TYR A 1 381 ? -35.583 -8.571 -28.781 1.000 52.997 381 TYR A N 1
ATOM 2711 C CA . TYR A 1 381 ? -35.062 -9.656 -29.594 1.000 59.238 381 TYR A CA 1
ATOM 2712 C C . TYR A 1 381 ? -35.502 -9.496 -31.058 1.000 59.932 381 TYR A C 1
ATOM 2713 O O . TYR A 1 381 ? -36.692 -9.416 -31.334 1.000 55.678 381 TYR A O 1
ATOM 2722 N N . HIS A 1 382 ? -34.527 -9.411 -31.979 1.000 63.983 382 HIS A N 1
ATOM 2723 C CA . HIS A 1 382 ? -34.774 -9.276 -33.419 1.000 62.809 382 HIS A CA 1
ATOM 2724 C C . HIS A 1 382 ? -33.563 -9.876 -34.136 1.000 56.998 382 HIS A C 1
ATOM 2725 O O . HIS A 1 382 ? -32.661 -9.161 -34.554 1.000 55.919 382 HIS A O 1
ATOM 2732 N N . PRO A 1 383 ? -33.448 -11.221 -34.199 1.000 53.156 383 PRO A N 1
ATOM 2733 C CA . PRO A 1 383 ? -32.189 -11.873 -34.593 1.000 61.135 383 PRO A CA 1
ATOM 2734 C C . PRO A 1 383 ? -31.729 -11.636 -36.039 1.000 64.778 383 PRO A C 1
ATOM 2735 O O . PRO A 1 383 ? -30.527 -11.621 -36.309 1.000 65.142 383 PRO A O 1
ATOM 2739 N N . LYS A 1 384 ? -32.699 -11.440 -36.952 1.000 76.259 384 LYS A N 1
ATOM 2740 C CA . LYS A 1 384 ? -32.457 -11.172 -38.369 1.000 71.026 384 LYS A CA 1
ATOM 2741 C C . LYS A 1 384 ? -31.796 -9.803 -38.528 1.000 62.940 384 LYS A C 1
ATOM 2742 O O . LYS A 1 384 ? -30.703 -9.694 -39.071 1.000 64.371 384 LYS A O 1
ATOM 2748 N N . ILE A 1 385 ? -32.415 -8.756 -37.978 1.000 59.738 385 ILE A N 1
ATOM 2749 C CA . ILE A 1 385 ? -31.789 -7.442 -38.006 1.000 61.141 385 ILE A CA 1
ATOM 2750 C C . ILE A 1 385 ? -30.414 -7.449 -37.319 1.000 66.718 385 ILE A C 1
ATOM 2751 O O . ILE A 1 385 ? -29.501 -6.752 -37.764 1.000 78.554 385 ILE A O 1
ATOM 2756 N N . ALA A 1 386 ? -30.243 -8.213 -36.226 1.000 69.333 386 ALA A N 1
ATOM 2757 C CA . ALA A 1 386 ? -28.969 -8.251 -35.519 1.000 59.602 386 ALA A CA 1
ATOM 2758 C C . ALA A 1 386 ? -27.888 -8.853 -36.416 1.000 58.651 386 ALA A C 1
ATOM 2759 O O . ALA A 1 386 ? -26.779 -8.330 -36.485 1.000 59.255 386 ALA A O 1
ATOM 2761 N N . LYS A 1 387 ? -28.205 -9.974 -37.074 1.000 58.248 387 LYS A N 1
ATOM 2762 C CA . LYS A 1 387 ? -27.255 -10.657 -37.953 1.000 72.768 387 LYS A CA 1
ATOM 2763 C C . LYS A 1 387 ? -26.821 -9.793 -39.152 1.000 69.342 387 LYS A C 1
ATOM 2764 O O . LYS A 1 387 ? -25.625 -9.690 -39.443 1.000 62.311 387 LYS A O 1
ATOM 2770 N N . ASN A 1 388 ? -27.800 -9.193 -39.845 1.000 71.355 388 ASN A N 1
ATOM 2771 C CA . ASN A 1 388 ? -27.565 -8.303 -40.977 1.000 70.900 388 ASN A CA 1
ATOM 2772 C C . ASN A 1 388 ? -26.568 -7.207 -40.622 1.000 73.650 388 ASN A C 1
ATOM 2773 O O . ASN A 1 388 ? -25.647 -6.927 -41.382 1.000 72.693 388 ASN A O 1
ATOM 2778 N N . LYS A 1 389 ? -26.749 -6.586 -39.459 1.000 67.598 389 LYS A N 1
ATOM 2779 C CA . LYS A 1 389 ? -25.855 -5.528 -39.041 1.000 61.827 389 LYS A CA 1
ATOM 2780 C C . LYS A 1 389 ? -24.474 -6.058 -38.640 1.000 66.856 389 LYS A C 1
ATOM 2781 O O . LYS A 1 389 ? -23.466 -5.389 -38.879 1.000 62.752 389 LYS A O 1
ATOM 2787 N N . LEU A 1 390 ? -24.404 -7.223 -37.971 1.000 66.646 390 LEU A N 1
ATOM 2788 C CA . LEU A 1 390 ? -23.180 -7.568 -37.250 1.000 65.768 390 LEU A CA 1
ATOM 2789 C C . LEU A 1 390 ? -22.339 -8.586 -38.019 1.000 63.974 390 LEU A C 1
ATOM 2790 O O . LEU A 1 390 ? -21.128 -8.546 -37.866 1.000 54.778 390 LEU A O 1
ATOM 2795 N N . ALA A 1 391 ? -22.936 -9.554 -38.740 1.000 58.838 391 ALA A N 1
ATOM 2796 C CA . ALA A 1 391 ? -22.134 -10.699 -39.170 1.000 68.453 391 ALA A CA 1
ATOM 2797 C C . ALA A 1 391 ? -20.917 -10.272 -40.012 1.000 70.185 391 ALA A C 1
ATOM 2798 O O . ALA A 1 391 ? -19.815 -10.787 -39.795 1.000 67.344 391 ALA A O 1
ATOM 2800 N N . ASP A 1 392 ? -21.118 -9.278 -40.901 1.000 67.602 392 ASP A N 1
ATOM 2801 C CA . ASP A 1 392 ? -20.097 -8.648 -41.740 1.000 74.693 392 ASP A CA 1
ATOM 2802 C C . ASP A 1 392 ? -18.874 -8.113 -41.001 1.000 74.819 392 ASP A C 1
ATOM 2803 O O . ASP A 1 392 ? -17.824 -7.994 -41.606 1.000 72.676 392 ASP A O 1
ATOM 2808 N N . LYS A 1 393 ? -19.014 -7.672 -39.751 1.000 74.111 393 LYS A N 1
ATOM 2809 C CA . LYS A 1 393 ? -17.931 -6.968 -39.076 1.000 70.469 393 LYS A CA 1
ATOM 2810 C C . LYS A 1 393 ? -16.906 -7.969 -38.541 1.000 61.373 393 LYS A C 1
ATOM 2811 O O . LYS A 1 393 ? -15.810 -7.577 -38.143 1.000 66.890 393 LYS A O 1
ATOM 2817 N N . ASN A 1 394 ? -17.272 -9.258 -38.527 1.000 64.357 394 ASN A N 1
ATOM 2818 C CA . ASN 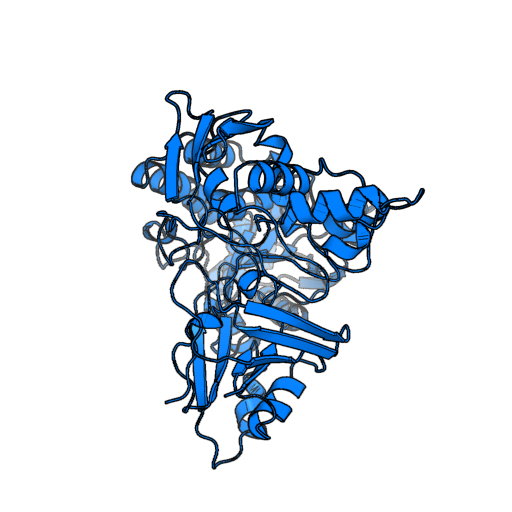A 1 394 ? -16.439 -10.307 -37.952 1.000 71.598 394 ASN A CA 1
ATOM 2819 C C . ASN A 1 394 ? -15.956 -9.896 -36.556 1.000 69.888 394 ASN A C 1
ATOM 2820 O O . ASN A 1 394 ? -14.767 -10.051 -36.275 1.000 63.607 394 ASN A O 1
ATOM 2825 N N . LEU A 1 395 ? -16.867 -9.425 -35.673 1.000 64.830 395 LEU A N 1
ATOM 2826 C CA . LEU A 1 395 ? -16.487 -9.030 -34.315 1.000 64.012 395 LEU A CA 1
ATOM 2827 C C . LEU A 1 395 ? -15.973 -10.214 -33.474 1.000 51.199 395 LEU A C 1
ATOM 2828 O O . LEU A 1 395 ? -16.486 -11.342 -33.515 1.000 55.688 395 LEU A O 1
ATOM 2833 N N . LEU A 1 396 ? -14.943 -9.942 -32.680 1.000 52.461 396 LEU A N 1
ATOM 2834 C CA . LEU A 1 396 ? -14.500 -10.846 -31.634 1.000 56.064 396 LEU A CA 1
ATOM 2835 C C . LEU A 1 396 ? -14.498 -10.075 -30.315 1.000 57.695 396 LEU A C 1
ATOM 2836 O O . LEU A 1 396 ? -13.711 -9.146 -30.142 1.000 60.040 396 LEU A O 1
ATOM 2841 N N . LEU A 1 397 ? -15.411 -10.441 -29.399 1.000 56.703 397 LEU A N 1
ATOM 2842 C CA . LEU A 1 397 ? -15.670 -9.630 -28.214 1.000 53.757 397 LEU A CA 1
ATOM 2843 C C . LEU A 1 397 ? -15.233 -10.344 -26.932 1.000 50.354 397 LEU A C 1
ATOM 2844 O O . LEU A 1 397 ? -15.299 -11.577 -26.789 1.000 50.101 397 LEU A O 1
ATOM 2849 N N . ASN A 1 398 ? -14.747 -9.531 -25.988 1.000 49.788 398 ASN A N 1
ATOM 2850 C CA . ASN A 1 398 ? -14.470 -9.996 -24.630 1.000 43.514 398 ASN A CA 1
ATOM 2851 C C . ASN A 1 398 ? -15.683 -9.741 -23.722 1.000 43.433 398 ASN A C 1
ATOM 2852 O O . ASN A 1 398 ? -16.052 -8.583 -23.524 1.000 43.056 398 ASN A O 1
ATOM 2857 N N . LEU A 1 399 ? -16.306 -10.814 -23.197 1.000 47.149 399 LEU A N 1
ATOM 2858 C CA . LEU A 1 399 ? -17.391 -10.703 -22.212 1.000 41.141 399 LEU A CA 1
ATOM 2859 C C . LEU A 1 399 ? -16.846 -11.143 -20.862 1.000 40.692 399 LEU A C 1
ATOM 2860 O O . LEU A 1 399 ? -16.529 -12.304 -20.682 1.000 44.232 399 LEU A O 1
ATOM 2865 N N . TRP A 1 400 ? -16.698 -10.176 -19.948 1.000 40.741 400 TRP A N 1
ATOM 2866 C CA . TRP A 1 400 ? -16.287 -10.451 -18.586 1.000 39.901 400 TRP A CA 1
ATOM 2867 C C . TRP A 1 400 ? -17.519 -10.719 -17.720 1.000 39.115 400 TRP A C 1
ATOM 2868 O O . TRP A 1 400 ? -18.597 -10.158 -17.963 1.000 39.289 400 TRP A O 1
ATOM 2879 N N . VAL A 1 401 ? -17.338 -11.601 -16.742 1.000 38.300 401 VAL A N 1
ATOM 2880 C CA . VAL A 1 401 ? -18.377 -11.978 -15.806 1.000 41.862 401 VAL A CA 1
ATOM 2881 C C . VAL A 1 401 ? -17.810 -11.884 -14.390 1.000 44.567 401 VAL A C 1
ATOM 2882 O O . VAL A 1 401 ? -16.872 -12.610 -14.043 1.000 41.098 401 VAL A O 1
ATOM 2886 N N . ILE A 1 402 ? -18.356 -10.963 -13.580 1.000 37.966 402 ILE A N 1
ATOM 2887 C CA . ILE A 1 402 ? -17.954 -10.892 -12.184 1.000 39.670 402 ILE A CA 1
ATOM 2888 C C . ILE A 1 402 ? -18.382 -12.179 -11.482 1.000 44.317 402 ILE A C 1
ATOM 2889 O O . ILE A 1 402 ? -19.550 -12.571 -11.507 1.000 49.606 402 ILE A O 1
ATOM 2894 N N . ASN A 1 403 ? -17.382 -12.852 -10.898 1.000 47.543 403 ASN A N 1
ATOM 2895 C CA . ASN A 1 403 ? -17.561 -14.097 -10.189 1.000 46.165 403 ASN A CA 1
ATOM 2896 C C . ASN A 1 403 ? -18.072 -13.850 -8.770 1.000 47.939 403 ASN A C 1
ATOM 2897 O O . ASN A 1 403 ? -17.334 -13.963 -7.817 1.000 43.882 403 ASN A O 1
ATOM 2902 N N . GLU A 1 404 ? -19.372 -13.617 -8.625 1.000 48.684 404 GLU A N 1
ATOM 2903 C CA . GLU A 1 404 ? -19.953 -13.481 -7.307 1.000 52.115 404 GLU A CA 1
ATOM 2904 C C . GLU A 1 404 ? -21.417 -13.943 -7.347 1.000 53.054 404 GLU A C 1
ATOM 2905 O O . GLU A 1 404 ? -22.034 -14.102 -8.410 1.000 45.893 404 GLU A O 1
ATOM 2911 N N . GLU A 1 405 ? -21.975 -14.122 -6.150 1.000 60.087 405 GLU A N 1
ATOM 2912 C CA . GLU A 1 405 ? -23.348 -14.558 -5.972 1.000 67.664 405 GLU A CA 1
ATOM 2913 C C . GLU A 1 405 ? -24.161 -13.368 -5.484 1.000 55.078 405 GLU A C 1
ATOM 2914 O O . GLU A 1 405 ? -23.847 -12.770 -4.469 1.000 61.304 405 GLU A O 1
ATOM 2920 N N . GLN A 1 406 ? -25.136 -12.958 -6.281 1.000 51.320 406 GLN A N 1
ATOM 2921 C CA . GLN A 1 406 ? -26.015 -11.885 -5.875 1.000 47.982 406 GLN A CA 1
ATOM 2922 C C . GLN A 1 406 ? -27.393 -12.322 -6.278 1.000 44.114 406 GLN A C 1
ATOM 2923 O O . GLN A 1 406 ? -27.551 -13.139 -7.205 1.000 46.825 406 GLN A O 1
ATOM 2929 N N . VAL A 1 407 ? -28.383 -11.738 -5.604 1.000 42.267 407 VAL A N 1
ATOM 2930 C CA . VAL A 1 407 ? -29.745 -12.175 -5.841 1.000 43.819 407 VAL A CA 1
ATOM 2931 C C . VAL A 1 407 ? -30.158 -11.833 -7.278 1.000 42.413 407 VAL A C 1
ATOM 2932 O O . VAL A 1 407 ? -30.984 -12.553 -7.834 1.000 40.420 407 VAL A O 1
ATOM 2936 N N . TYR A 1 408 ? -29.582 -10.793 -7.933 1.000 43.305 408 TYR A N 1
ATOM 2937 C CA . TYR A 1 408 ? -29.985 -10.488 -9.314 1.000 39.550 408 TYR A CA 1
ATOM 2938 C C . TYR A 1 408 ? -29.555 -11.553 -10.334 1.000 36.369 408 TYR A C 1
ATOM 2939 O O . TYR A 1 408 ? -30.002 -11.507 -11.494 1.000 33.342 408 TYR A O 1
ATOM 2948 N N . ASN A 1 409 ? -28.683 -12.502 -9.942 1.000 37.581 409 ASN A N 1
ATOM 2949 C CA . ASN A 1 409 ? -28.233 -13.538 -10.877 1.000 40.371 409 ASN A CA 1
ATOM 2950 C C . ASN A 1 409 ? -27.707 -14.749 -10.107 1.000 46.250 409 ASN A C 1
ATOM 2951 O O . ASN A 1 409 ? -26.580 -14.756 -9.581 1.000 42.945 409 ASN A O 1
ATOM 2956 N N . PRO A 1 410 ? -28.470 -15.866 -10.059 1.000 43.685 410 PRO A N 1
ATOM 2957 C CA . PRO A 1 410 ? -27.960 -17.062 -9.394 1.000 47.736 410 PRO A CA 1
ATOM 2958 C C . PRO A 1 410 ? -26.948 -17.869 -10.221 1.000 42.316 410 PRO A C 1
ATOM 2959 O O . PRO A 1 410 ? -26.350 -18.773 -9.698 1.000 45.875 410 PRO A O 1
ATOM 2963 N N . ALA A 1 411 ? -26.799 -17.643 -11.524 1.000 46.143 411 ALA A N 1
ATOM 2964 C CA . ALA A 1 411 ? -25.896 -18.488 -12.318 1.000 39.863 411 ALA A CA 1
ATOM 2965 C C . ALA A 1 411 ? -25.286 -17.668 -13.454 1.000 34.590 411 ALA A C 1
ATOM 2966 O O . ALA A 1 411 ? -25.625 -17.872 -14.615 1.000 37.690 411 ALA A O 1
ATOM 2968 N N . PRO A 1 412 ? -24.406 -16.682 -13.159 1.000 34.945 412 PRO A N 1
ATOM 2969 C CA . PRO A 1 412 ? -23.962 -15.702 -14.171 1.000 37.222 412 PRO A CA 1
ATOM 2970 C C . PRO A 1 412 ? -23.185 -16.346 -15.324 1.000 36.550 412 PRO A C 1
ATOM 2971 O O . PRO A 1 412 ? -23.360 -15.961 -16.494 1.000 37.621 412 PRO A O 1
ATOM 2975 N N . PHE A 1 413 ? -22.432 -17.416 -15.032 1.000 35.727 413 PHE A N 1
ATOM 2976 C CA . PHE A 1 413 ? -21.673 -18.107 -16.078 1.000 36.835 413 PHE A CA 1
ATOM 2977 C C . PHE A 1 413 ? -22.556 -18.932 -16.998 1.000 41.820 413 PHE A C 1
ATOM 2978 O O . PHE A 1 413 ? -22.320 -18.984 -18.232 1.000 36.284 413 PHE A O 1
ATOM 2986 N N . LYS A 1 414 ? -23.634 -19.497 -16.433 1.000 43.775 414 LYS A N 1
ATOM 2987 C CA . LYS A 1 414 ? -24.612 -20.123 -17.315 1.000 46.141 414 LYS A CA 1
ATOM 2988 C C . LYS A 1 414 ? -25.267 -19.078 -18.231 1.000 40.022 414 LYS A C 1
ATOM 2989 O O . LYS A 1 414 ? -25.534 -19.346 -19.410 1.000 43.090 414 LYS A O 1
ATOM 2995 N N . MET A 1 415 ? -25.630 -17.909 -17.669 1.000 40.488 415 MET A N 1
ATOM 2996 C CA . MET A 1 415 ? -26.286 -16.880 -18.474 1.000 40.811 415 MET A CA 1
ATOM 2997 C C . MET A 1 415 ? -25.307 -16.432 -19.561 1.000 42.647 415 MET A C 1
ATOM 2998 O O . MET A 1 415 ? -25.707 -16.222 -20.695 1.000 42.247 415 MET A O 1
ATOM 3003 N N . ALA A 1 416 ? -24.011 -16.325 -19.205 1.000 44.368 416 ALA A N 1
ATOM 3004 C CA . ALA A 1 416 ? -22.990 -15.861 -20.140 1.000 39.324 416 ALA A CA 1
ATOM 3005 C C . ALA A 1 416 ? -22.872 -16.799 -21.326 1.000 37.183 416 ALA A C 1
ATOM 3006 O O . ALA A 1 416 ? -22.829 -16.289 -22.428 1.000 43.119 416 ALA A O 1
ATOM 3008 N N . GLU A 1 417 ? -22.995 -18.124 -21.120 1.000 41.058 417 GLU A N 1
ATOM 3009 C CA . GLU A 1 417 ? -23.010 -19.085 -22.220 1.000 40.668 417 GLU A CA 1
ATOM 3010 C C . GLU A 1 417 ? -24.193 -18.887 -23.161 1.000 47.659 417 GLU A C 1
ATOM 3011 O O . GLU A 1 417 ? -24.077 -19.087 -24.371 1.000 44.072 417 GLU A O 1
ATOM 3017 N N . MET A 1 418 ? -25.354 -18.532 -22.608 1.000 45.883 418 MET A N 1
ATOM 3018 C CA . MET A 1 418 ? -26.512 -18.315 -23.451 1.000 45.164 418 MET A CA 1
ATOM 3019 C C . MET A 1 418 ? -26.368 -17.013 -24.237 1.000 47.104 418 MET A C 1
ATOM 3020 O O . MET A 1 418 ? -26.870 -16.913 -25.358 1.000 47.280 418 MET A O 1
ATOM 3025 N N . ILE A 1 419 ? -25.763 -15.976 -23.627 1.000 46.033 419 ILE A N 1
ATOM 3026 C CA . ILE A 1 419 ? -25.527 -14.726 -24.341 1.000 40.612 419 ILE A CA 1
ATOM 3027 C C . ILE A 1 419 ? -24.557 -14.992 -25.511 1.000 48.409 419 ILE A C 1
ATOM 3028 O O . ILE A 1 419 ? -24.751 -14.535 -26.655 1.000 42.241 419 ILE A O 1
ATOM 3033 N N . LYS A 1 420 ? -23.464 -15.694 -25.191 1.000 46.595 420 LYS A N 1
ATOM 3034 C CA . LYS A 1 420 ? -22.459 -16.096 -26.163 1.000 48.952 420 LYS A CA 1
ATOM 3035 C C . LYS A 1 420 ? -23.098 -16.828 -27.348 1.000 53.148 420 LYS A C 1
ATOM 3036 O O . LYS A 1 420 ? -22.861 -16.510 -28.516 1.000 55.117 420 LYS A O 1
ATOM 3042 N N . TRP A 1 421 ? -23.924 -17.819 -27.043 1.000 50.641 421 TRP A N 1
ATOM 3043 C CA . TRP A 1 421 ? -24.652 -18.523 -28.082 1.000 54.562 421 TRP A CA 1
ATOM 3044 C C . TRP A 1 421 ? -25.511 -17.586 -28.948 1.000 54.135 421 TRP A C 1
ATOM 3045 O O . TRP A 1 421 ? -25.465 -17.662 -30.181 1.000 56.287 421 TRP A O 1
ATOM 3056 N N . ASP A 1 422 ? -26.326 -16.717 -28.346 1.000 52.685 422 ASP A N 1
ATOM 3057 C CA . ASP A 1 422 ? -27.158 -15.811 -29.140 1.000 53.352 422 ASP A CA 1
ATOM 3058 C C . ASP A 1 422 ? -26.305 -14.901 -30.039 1.000 53.981 422 ASP A C 1
ATOM 3059 O O . ASP A 1 422 ? -26.702 -14.551 -31.163 1.000 50.554 422 ASP A O 1
ATOM 3064 N N . LEU A 1 423 ? -25.138 -14.480 -29.546 1.000 51.914 423 LEU A N 1
ATOM 3065 C CA . LEU A 1 423 ? -24.279 -13.615 -30.332 1.000 45.049 423 LEU A CA 1
ATOM 3066 C C . LEU A 1 423 ? -23.591 -14.404 -31.451 1.000 54.111 423 LEU A C 1
ATOM 3067 O O . LEU A 1 423 ? -23.339 -13.854 -32.528 1.000 55.195 423 LEU A O 1
ATOM 3072 N N . ALA A 1 424 ? -23.270 -15.678 -31.197 1.000 55.435 424 ALA A N 1
ATOM 3073 C CA . ALA A 1 424 ? -22.829 -16.573 -32.256 1.000 52.672 424 ALA A CA 1
ATOM 3074 C C . ALA A 1 424 ? -23.840 -16.589 -33.412 1.000 59.381 424 ALA A C 1
ATOM 3075 O O . ALA A 1 424 ? -23.430 -16.480 -34.567 1.000 57.110 424 ALA A O 1
ATOM 3077 N N . GLN A 1 425 ? -25.157 -16.642 -33.132 1.000 55.410 425 GLN A N 1
ATOM 3078 C CA . GLN A 1 425 ? -26.122 -16.713 -34.226 1.000 59.595 425 GLN A CA 1
ATOM 3079 C C . GLN A 1 425 ? -26.138 -15.435 -35.063 1.000 61.937 425 GLN A C 1
ATOM 3080 O O . GLN A 1 425 ? -26.505 -15.497 -36.229 1.000 65.810 425 GLN A O 1
ATOM 3086 N N . ALA A 1 426 ? -25.732 -14.294 -34.493 1.000 57.916 426 ALA A N 1
ATOM 3087 C CA . ALA A 1 426 ? -25.609 -13.060 -35.255 1.000 55.411 426 ALA A CA 1
ATOM 3088 C C . ALA A 1 426 ? -24.208 -12.870 -35.851 1.000 52.974 426 ALA A C 1
ATOM 3089 O O . ALA A 1 426 ? -23.963 -11.812 -36.417 1.000 58.320 426 ALA A O 1
ATOM 3091 N N . GLY A 1 427 ? -23.288 -13.841 -35.703 1.000 52.615 427 GLY A N 1
ATOM 3092 C CA . GLY A 1 427 ? -21.968 -13.736 -36.327 1.000 59.353 427 GLY A CA 1
ATOM 3093 C C . GLY A 1 427 ? -20.954 -12.936 -35.509 1.000 65.295 427 GLY A C 1
ATOM 3094 O O . GLY A 1 427 ? -20.075 -12.266 -36.059 1.000 62.700 427 GLY A O 1
ATOM 3095 N N . VAL A 1 428 ? -21.072 -13.038 -34.178 1.000 65.782 428 VAL A N 1
ATOM 3096 C CA . VAL A 1 428 ? -20.131 -12.432 -33.250 1.000 59.140 428 VAL A CA 1
ATOM 3097 C C . VAL A 1 428 ? -19.553 -13.567 -32.419 1.000 54.967 428 VAL A C 1
ATOM 3098 O O . VAL A 1 428 ? -20.326 -14.401 -31.934 1.000 59.299 428 VAL A O 1
ATOM 3102 N N . LYS A 1 429 ? -18.217 -13.607 -32.292 1.000 54.623 429 LYS A N 1
ATOM 3103 C CA . LYS A 1 429 ? -17.539 -14.546 -31.409 1.000 59.496 429 LYS A CA 1
ATOM 3104 C C . LYS A 1 429 ? -17.267 -13.853 -30.077 1.000 54.043 429 LYS A C 1
ATOM 3105 O O . LYS A 1 429 ? -16.765 -12.732 -30.056 1.000 51.272 429 LYS A O 1
ATOM 3111 N N . VAL A 1 430 ? -17.549 -14.559 -28.973 1.000 52.292 430 VAL A N 1
ATOM 3112 C CA . VAL A 1 430 ? -17.404 -14.012 -27.633 1.000 52.571 430 VAL A CA 1
ATOM 3113 C C . VAL A 1 430 ? -16.462 -14.931 -26.877 1.000 46.614 430 VAL A C 1
ATOM 3114 O O . VAL A 1 430 ? -16.652 -16.136 -26.940 1.000 50.544 430 VAL A O 1
ATOM 3118 N N . LYS A 1 431 ? -15.444 -14.352 -26.207 1.000 53.124 431 LYS A N 1
ATOM 3119 C CA . LYS A 1 431 ? -14.685 -15.044 -25.174 1.000 52.343 431 LYS A CA 1
ATOM 3120 C C . LYS A 1 431 ? -15.207 -14.633 -23.798 1.000 46.268 431 LYS A C 1
ATOM 3121 O O . LYS A 1 431 ? -15.209 -13.460 -23.448 1.000 39.218 431 LYS A O 1
ATOM 3127 N N . VAL A 1 432 ? -15.593 -15.633 -23.005 1.000 49.054 432 VAL A N 1
ATOM 3128 C CA . VAL A 1 432 ? -16.093 -15.403 -21.667 1.000 53.574 432 VAL A CA 1
ATOM 3129 C C . VAL A 1 432 ? -14.929 -15.471 -20.678 1.000 50.407 432 VAL A C 1
ATOM 3130 O O . VAL A 1 432 ? -14.230 -16.473 -20.609 1.000 47.607 432 VAL A O 1
ATOM 3134 N N . ARG A 1 433 ? -14.806 -14.456 -19.820 1.000 44.766 433 ARG A N 1
ATOM 3135 C CA . ARG A 1 433 ? -13.789 -14.514 -18.785 1.000 45.521 433 ARG A CA 1
ATOM 3136 C C . ARG A 1 433 ? -14.391 -14.204 -17.405 1.000 40.052 433 ARG A C 1
ATOM 3137 O O . ARG A 1 433 ? -15.000 -13.153 -17.219 1.000 39.805 433 ARG A O 1
ATOM 3145 N N . ALA A 1 434 ? -14.072 -15.071 -16.429 1.000 41.932 434 ALA A N 1
ATOM 3146 C CA . ALA A 1 434 ? -14.279 -14.847 -15.008 1.000 47.043 434 ALA A CA 1
ATOM 3147 C C . ALA A 1 434 ? -13.274 -13.849 -14.438 1.000 49.416 434 ALA A C 1
ATOM 3148 O O . ALA A 1 434 ? -12.064 -14.034 -14.583 1.000 45.129 434 ALA A O 1
ATOM 3150 N N . VAL A 1 435 ? -13.796 -12.839 -13.712 1.000 44.918 435 VAL A N 1
ATOM 3151 C CA . VAL A 1 435 ? -12.993 -11.798 -13.084 1.000 44.211 435 VAL A CA 1
ATOM 3152 C C . VAL A 1 435 ? -13.556 -11.489 -11.691 1.000 49.247 435 VAL A C 1
ATOM 3153 O O . VAL A 1 435 ? -14.739 -11.722 -11.423 1.000 53.461 435 VAL A O 1
ATOM 3157 N N . THR A 1 436 ? -12.661 -11.075 -10.780 1.000 46.743 436 THR A N 1
ATOM 3158 C CA . THR A 1 436 ? -13.000 -10.608 -9.443 1.000 45.505 436 THR A CA 1
ATOM 3159 C C . THR A 1 436 ? -13.045 -9.087 -9.478 1.000 50.814 436 THR A C 1
ATOM 3160 O O . THR A 1 436 ? -12.549 -8.486 -10.437 1.000 43.049 436 THR A O 1
ATOM 3164 N N . ARG A 1 437 ? -13.662 -8.465 -8.460 1.000 56.420 437 ARG A N 1
ATOM 3165 C CA . ARG A 1 437 ? -13.722 -7.007 -8.396 1.000 55.768 437 ARG A CA 1
ATOM 3166 C C . ARG A 1 437 ? -12.345 -6.390 -8.175 1.000 52.005 437 ARG A C 1
ATOM 3167 O O . ARG A 1 437 ? -12.067 -5.345 -8.756 1.000 59.718 437 ARG A O 1
ATOM 3175 N N . PRO A 1 438 ? -11.436 -6.981 -7.355 1.000 55.808 438 PRO A N 1
ATOM 3176 C CA . PRO A 1 438 ? -10.050 -6.502 -7.297 1.000 50.660 438 PRO A CA 1
ATOM 3177 C C . PRO A 1 438 ? -9.398 -6.447 -8.678 1.000 52.895 438 PRO A C 1
ATOM 3178 O O . PRO A 1 438 ? -8.729 -5.472 -8.999 1.000 61.899 438 PRO A O 1
ATOM 3182 N N . PHE A 1 439 ? -9.649 -7.454 -9.529 1.000 55.333 439 PHE A N 1
ATOM 3183 C CA . PHE A 1 439 ? -9.060 -7.507 -10.865 1.000 52.476 439 PHE A CA 1
ATOM 3184 C C . PHE A 1 439 ? -9.542 -6.354 -11.736 1.000 56.335 439 PHE A C 1
ATOM 3185 O O . PHE A 1 439 ? -8.790 -5.879 -12.595 1.000 52.321 439 PHE A O 1
ATOM 3193 N N . LEU A 1 440 ? -10.780 -5.896 -11.507 1.000 51.928 440 LEU A N 1
ATOM 3194 C CA . LEU A 1 440 ? -11.300 -4.725 -12.226 1.000 55.628 440 LEU A CA 1
ATOM 3195 C C . LEU A 1 440 ? -10.583 -3.441 -11.817 1.000 57.389 440 LEU A C 1
ATOM 3196 O O . LEU A 1 440 ? -10.679 -2.486 -12.569 1.000 64.242 440 LEU A O 1
ATOM 3201 N N . THR A 1 441 ? -9.941 -3.379 -10.634 1.000 65.124 441 THR A N 1
ATOM 3202 C CA . THR A 1 441 ? -9.139 -2.210 -10.272 1.000 68.253 441 THR A CA 1
ATOM 3203 C C . THR A 1 441 ? -7.829 -2.160 -11.072 1.000 67.051 441 THR A C 1
ATOM 3204 O O . THR A 1 441 ? -7.262 -1.085 -11.197 1.000 73.582 441 THR A O 1
ATOM 3208 N N . ALA A 1 442 ? -7.352 -3.288 -11.629 1.000 67.451 442 ALA A N 1
ATOM 3209 C CA . ALA A 1 442 ? -6.078 -3.315 -12.348 1.000 71.626 442 ALA A CA 1
ATOM 3210 C C . ALA A 1 442 ? -6.220 -2.681 -13.733 1.000 78.937 442 ALA A C 1
ATOM 3211 O O . ALA A 1 442 ? -7.322 -2.634 -14.265 1.000 83.265 442 ALA A O 1
ATOM 3213 N N . GLN A 1 443 ? -5.111 -2.154 -14.296 1.000 93.044 443 GLN A N 1
ATOM 3214 C CA . GLN A 1 443 ? -5.103 -1.627 -15.664 1.000 98.141 443 GLN A CA 1
ATOM 3215 C C . GLN A 1 443 ? -4.371 -2.609 -16.574 1.000 91.939 443 GLN A C 1
ATOM 3216 O O . GLN A 1 443 ? -3.446 -3.281 -16.137 1.000 76.122 443 GLN A O 1
ATOM 3222 N N . LEU A 1 444 ? -4.803 -2.692 -17.837 1.000 93.506 444 LEU A N 1
ATOM 3223 C CA . LEU A 1 444 ? -4.276 -3.674 -18.773 1.000 96.915 444 LEU A CA 1
ATOM 3224 C C . LEU A 1 444 ? -3.335 -2.985 -19.763 1.000 103.171 444 LEU A C 1
ATOM 3225 O O . LEU A 1 444 ? -3.675 -1.927 -20.298 1.000 97.423 444 LEU A O 1
ATOM 3230 N N . ARG A 1 445 ? -2.166 -3.594 -20.028 1.000 101.547 445 ARG A N 1
ATOM 3231 C CA . ARG A 1 445 ? -1.321 -3.129 -21.120 1.000 107.257 445 ARG A CA 1
ATOM 3232 C C . ARG A 1 445 ? -2.094 -3.226 -22.433 1.000 100.909 445 ARG A C 1
ATOM 3233 O O . ARG A 1 445 ? -2.438 -2.201 -23.014 1.000 107.546 445 ARG A O 1
ATOM 3241 N N . ASN A 1 446 ? -2.382 -4.451 -22.884 1.000 93.197 446 ASN A N 1
ATOM 3242 C CA . ASN A 1 446 ? -3.076 -4.639 -24.145 1.000 97.261 446 ASN A CA 1
ATOM 3243 C C . ASN A 1 446 ? -4.574 -4.382 -23.948 1.000 93.234 446 ASN A C 1
ATOM 3244 O O . ASN A 1 446 ? -5.249 -5.143 -23.263 1.000 87.849 446 ASN A O 1
ATOM 3249 N N . GLN A 1 447 ? -5.082 -3.314 -24.581 1.000 90.401 447 GLN A N 1
ATOM 3250 C CA . GLN A 1 447 ? -6.488 -2.932 -24.534 1.000 88.974 447 GLN A CA 1
ATOM 3251 C C . GLN A 1 447 ? -7.377 -3.887 -25.333 1.000 84.935 447 GLN A C 1
ATOM 3252 O O . GLN A 1 447 ? -8.596 -3.763 -25.296 1.000 81.887 447 GLN A O 1
ATOM 3258 N N . SER A 1 448 ? -6.789 -4.841 -26.058 1.000 80.285 448 SER A N 1
ATOM 3259 C CA . SER A 1 448 ? -7.576 -5.895 -26.690 1.000 82.970 448 SER A CA 1
ATOM 3260 C C . SER A 1 448 ? -7.839 -7.048 -25.713 1.000 67.337 448 SER A C 1
ATOM 3261 O O . SER A 1 448 ? -8.558 -7.983 -26.031 1.000 66.702 448 SER A O 1
ATOM 3264 N N . GLU A 1 449 ? -7.183 -7.026 -24.552 1.000 65.420 449 GLU A N 1
ATOM 3265 C CA . GLU A 1 449 ? -7.477 -7.966 -23.487 1.000 75.601 449 GLU A CA 1
ATOM 3266 C C . GLU A 1 449 ? -8.648 -7.432 -22.633 1.000 70.591 449 GLU A C 1
ATOM 3267 O O . GLU A 1 449 ? -9.314 -8.212 -21.966 1.000 65.467 449 GLU A O 1
ATOM 3273 N N . ASN A 1 450 ? -8.928 -6.119 -22.694 1.000 62.694 450 ASN A N 1
ATOM 3274 C CA . ASN A 1 450 ? -9.924 -5.436 -21.878 1.000 59.161 450 ASN A CA 1
ATOM 3275 C C . ASN A 1 450 ? -11.343 -5.754 -22.366 1.000 56.557 450 ASN A C 1
ATOM 3276 O O . ASN A 1 450 ? -11.552 -6.005 -23.556 1.000 54.322 450 ASN A O 1
ATOM 3281 N N . TYR A 1 451 ? -12.323 -5.660 -21.448 1.000 49.425 451 TYR A N 1
ATOM 3282 C CA . TYR A 1 451 ? -13.692 -6.087 -21.713 1.000 47.830 451 TYR A CA 1
ATOM 3283 C C . TYR A 1 451 ? -14.391 -5.172 -22.704 1.000 41.990 451 TYR A C 1
ATOM 3284 O O . TYR A 1 451 ? -14.272 -3.935 -22.665 1.000 44.690 451 TYR A O 1
ATOM 3293 N N . ASP A 1 452 ? -15.212 -5.810 -23.537 1.000 42.400 452 ASP A N 1
ATOM 3294 C CA . ASP A 1 452 ? -16.149 -5.092 -24.384 1.000 44.705 452 ASP A CA 1
ATOM 3295 C C . ASP A 1 452 ? -17.520 -5.066 -23.735 1.000 50.008 452 ASP A C 1
ATOM 3296 O O . ASP A 1 452 ? -18.230 -4.056 -23.877 1.000 51.155 452 ASP A O 1
ATOM 3301 N N . LEU A 1 453 ? -17.880 -6.211 -23.121 1.000 54.376 453 LEU A N 1
ATOM 3302 C CA . LEU A 1 453 ? -19.132 -6.407 -22.398 1.000 49.969 453 LEU A CA 1
ATOM 3303 C C . LEU A 1 453 ? -18.803 -6.987 -21.023 1.000 45.314 453 LEU A C 1
ATOM 3304 O O . LEU A 1 453 ? -17.821 -7.724 -20.865 1.000 40.953 453 LEU A O 1
ATOM 3309 N N . ILE A 1 454 ? -19.578 -6.563 -20.009 1.000 42.293 454 ILE A N 1
ATOM 3310 C CA . ILE A 1 454 ? -19.467 -7.164 -18.689 1.000 40.183 454 ILE A CA 1
ATOM 3311 C C . ILE A 1 454 ? -20.879 -7.411 -18.119 1.000 37.878 454 ILE A C 1
ATOM 3312 O O . ILE A 1 454 ? -21.768 -6.557 -18.235 1.000 39.722 454 ILE A O 1
ATOM 3317 N N . LEU A 1 455 ? -21.071 -8.619 -17.542 1.000 40.413 455 LEU A N 1
ATOM 3318 C CA . LEU A 1 455 ? -22.311 -9.069 -16.925 1.000 38.812 455 LEU A CA 1
ATOM 3319 C C . LEU A 1 455 ? -22.276 -8.791 -15.424 1.000 40.199 455 LEU A C 1
ATOM 3320 O O . LEU A 1 455 ? -21.407 -9.276 -14.706 1.000 38.280 455 LEU A O 1
ATOM 3325 N N . SER A 1 456 ? -23.213 -7.967 -14.968 1.000 39.056 456 SER A N 1
ATOM 3326 C CA . SER A 1 456 ? -23.286 -7.640 -13.554 1.000 39.808 456 SER A CA 1
ATOM 3327 C C . SER A 1 456 ? -24.747 -7.305 -13.223 1.000 36.709 456 SER A C 1
ATOM 3328 O O . SER A 1 456 ? -25.682 -7.753 -13.899 1.000 37.583 456 SER A O 1
ATOM 3331 N N . GLY A 1 457 ? -24.938 -6.468 -12.206 1.000 37.710 457 GLY A N 1
ATOM 3332 C CA . GLY A 1 457 ? -26.270 -6.080 -11.780 1.000 40.621 457 GLY A CA 1
ATOM 3333 C C . GLY A 1 457 ? -26.147 -5.027 -10.693 1.000 41.830 457 GLY A C 1
ATOM 3334 O O . GLY A 1 457 ? -25.031 -4.658 -10.322 1.000 38.388 457 GLY A O 1
ATOM 3335 N N . TRP A 1 458 ? -27.295 -4.540 -10.228 1.000 36.853 458 TRP A N 1
ATOM 3336 C CA . TRP A 1 458 ? -27.332 -3.560 -9.159 1.000 37.907 458 TRP A CA 1
ATOM 3337 C C . TRP A 1 458 ? -28.510 -3.859 -8.232 1.000 38.485 458 TRP A C 1
ATOM 3338 O O . TRP A 1 458 ? -29.498 -4.455 -8.657 1.000 38.239 458 TRP A O 1
ATOM 3349 N N . LEU A 1 459 ? -28.384 -3.431 -6.968 1.000 39.630 459 LEU A N 1
ATOM 3350 C CA . LEU A 1 459 ? -29.454 -3.521 -5.987 1.000 44.281 459 LEU A CA 1
ATOM 3351 C C . LEU A 1 459 ? -29.374 -2.312 -5.062 1.000 45.270 459 LEU A C 1
ATOM 3352 O O . LEU A 1 459 ? -28.371 -1.600 -5.062 1.000 44.432 459 LEU A O 1
ATOM 3357 N N . ALA A 1 460 ? -30.485 -2.017 -4.372 1.000 42.527 460 ALA A N 1
ATOM 3358 C CA . ALA A 1 460 ? -30.474 -0.986 -3.345 1.000 43.076 460 ALA A CA 1
ATOM 3359 C C . ALA A 1 460 ? -31.391 -1.368 -2.184 1.000 38.055 460 ALA A C 1
ATOM 3360 O O . ALA A 1 460 ? -32.278 -2.201 -2.341 1.000 39.750 460 ALA A O 1
ATOM 3362 N N . GLY A 1 461 ? -31.224 -0.645 -1.067 1.000 42.113 461 GLY A N 1
ATOM 3363 C CA . GLY A 1 461 ? -32.011 -0.807 0.142 1.000 41.369 461 GLY A CA 1
ATOM 3364 C C . GLY A 1 461 ? -33.150 0.212 0.308 1.000 47.989 461 GLY A C 1
ATOM 3365 O O . GLY A 1 461 ? -33.685 0.352 1.424 1.000 41.956 461 GLY A O 1
ATOM 3366 N N . ASN A 1 462 ? -33.507 0.942 -0.765 1.000 44.766 462 ASN A N 1
ATOM 3367 C CA . ASN A 1 462 ? -34.688 1.814 -0.764 1.000 42.143 462 ASN A CA 1
ATOM 3368 C C . ASN A 1 462 ? -35.199 1.913 -2.197 1.000 41.466 462 ASN A C 1
ATOM 3369 O O . ASN A 1 462 ? -34.607 1.309 -3.094 1.000 41.778 462 ASN A O 1
ATOM 3374 N N . LEU A 1 463 ? -36.329 2.616 -2.384 1.000 40.976 463 LEU A N 1
ATOM 3375 C CA . LEU A 1 463 ? -37.051 2.637 -3.649 1.000 42.605 463 LEU A CA 1
ATOM 3376 C C . LEU A 1 463 ? -36.655 3.821 -4.558 1.000 40.519 463 LEU A C 1
ATOM 3377 O O . LEU A 1 463 ? -37.150 3.949 -5.668 1.000 45.735 463 LEU A O 1
ATOM 3382 N N . ASP A 1 464 ? -35.737 4.659 -4.119 1.000 44.042 464 ASP A N 1
ATOM 3383 C CA . ASP A 1 464 ? -35.453 5.934 -4.766 1.000 47.764 464 ASP A CA 1
ATOM 3384 C C . ASP A 1 464 ? -34.584 5.716 -6.018 1.000 43.884 464 ASP A C 1
ATOM 3385 O O . ASP A 1 464 ? -33.524 5.110 -5.932 1.000 48.849 464 ASP A O 1
ATOM 3390 N N . PRO A 1 465 ? -34.990 6.177 -7.231 1.000 44.271 465 PRO A N 1
ATOM 3391 C CA . PRO A 1 465 ? -34.138 6.019 -8.421 1.000 46.421 465 PRO A CA 1
ATOM 3392 C C . PRO A 1 465 ? -32.767 6.665 -8.321 1.000 47.294 465 PRO A C 1
ATOM 3393 O O . PRO A 1 465 ? -31.815 6.222 -8.975 1.000 45.411 465 PRO A O 1
ATOM 3397 N N . ASP A 1 466 ? -32.635 7.672 -7.452 1.000 47.968 466 ASP A N 1
ATOM 3398 C CA . ASP A 1 466 ? -31.364 8.366 -7.394 1.000 45.127 466 ASP A CA 1
ATOM 3399 C C . ASP A 1 466 ? -30.248 7.365 -7.082 1.000 51.590 466 ASP A C 1
ATOM 3400 O O . ASP A 1 466 ? -29.287 7.298 -7.837 1.000 52.836 466 ASP A O 1
ATOM 3405 N N . GLY A 1 467 ? -30.373 6.616 -5.973 1.000 47.764 467 GLY A N 1
ATOM 3406 C CA . GLY A 1 467 ? -29.344 5.672 -5.538 1.000 49.800 467 GLY A CA 1
ATOM 3407 C C . GLY A 1 467 ? -29.308 4.358 -6.345 1.000 46.183 467 GLY A C 1
ATOM 3408 O O . GLY A 1 467 ? -28.441 3.517 -6.134 1.000 47.683 467 GLY A O 1
ATOM 3409 N N . PHE A 1 468 ? -30.228 4.192 -7.294 1.000 43.838 468 PHE A N 1
ATOM 3410 C CA . PHE A 1 468 ? -30.223 3.072 -8.227 1.000 50.275 468 PHE A CA 1
ATOM 3411 C C . PHE A 1 468 ? -29.487 3.416 -9.528 1.000 48.743 468 PHE A C 1
ATOM 3412 O O . PHE A 1 468 ? -28.625 2.670 -9.994 1.000 47.333 468 PHE A O 1
ATOM 3420 N N . MET A 1 469 ? -29.840 4.528 -10.171 1.000 51.794 469 MET A N 1
ATOM 3421 C CA . MET A 1 469 ? -29.228 4.809 -11.466 1.000 49.883 469 MET A CA 1
ATOM 3422 C C . MET A 1 469 ? -27.950 5.641 -11.365 1.000 49.049 469 MET A C 1
ATOM 3423 O O . MET A 1 469 ? -27.081 5.492 -12.220 1.000 46.013 469 MET A O 1
ATOM 3428 N N . ARG A 1 470 ? -27.821 6.534 -10.366 1.000 54.205 470 ARG A N 1
ATOM 3429 C CA . ARG A 1 470 ? -26.673 7.434 -10.341 1.000 49.662 470 ARG A CA 1
ATOM 3430 C C . ARG A 1 470 ? -25.376 6.613 -10.242 1.000 53.452 470 ARG A C 1
ATOM 3431 O O . ARG A 1 470 ? -24.440 6.817 -11.018 1.000 54.540 470 ARG A O 1
ATOM 3439 N N . PRO A 1 471 ? -25.221 5.650 -9.304 1.000 50.213 471 PRO A N 1
ATOM 3440 C CA . PRO A 1 471 ? -23.946 4.940 -9.173 1.000 41.709 471 PRO A CA 1
ATOM 3441 C C . PRO A 1 471 ? -23.436 4.194 -10.411 1.000 45.024 471 PRO A C 1
ATOM 3442 O O . PRO A 1 471 ? -22.215 4.011 -10.605 1.000 43.648 471 PRO A O 1
ATOM 3446 N N . ILE A 1 472 ? -24.385 3.724 -11.223 1.000 40.639 472 ILE A N 1
ATOM 3447 C CA . ILE A 1 472 ? -24.055 2.870 -12.338 1.000 47.191 472 ILE A CA 1
ATOM 3448 C C . ILE A 1 472 ? -23.840 3.689 -13.610 1.000 49.819 472 ILE A C 1
ATOM 3449 O O . ILE A 1 472 ? -23.167 3.168 -14.508 1.000 51.223 472 ILE A O 1
ATOM 3454 N N . LEU A 1 473 ? -24.430 4.903 -13.728 1.000 50.643 473 LEU A N 1
ATOM 3455 C CA . LEU A 1 473 ? -24.425 5.606 -15.015 1.000 53.031 473 LEU A CA 1
ATOM 3456 C C . LEU A 1 473 ? -23.985 7.087 -14.970 1.000 58.151 473 LEU A C 1
ATOM 3457 O O . LEU A 1 473 ? -23.963 7.715 -16.016 1.000 58.847 473 LEU A O 1
ATOM 3462 N N . SER A 1 474 ? -23.561 7.644 -13.831 1.000 58.994 474 SER A N 1
ATOM 3463 C CA . SER A 1 474 ? -23.291 9.073 -13.750 1.000 58.994 474 SER A CA 1
ATOM 3464 C C . SER A 1 474 ? -21.822 9.361 -14.079 1.000 52.987 474 SER A C 1
ATOM 3465 O O . SER A 1 474 ? -20.958 8.516 -13.883 1.000 50.874 474 SER A O 1
ATOM 3468 N N . CYS A 1 475 ? -21.549 10.598 -14.509 1.000 53.343 475 CYS A N 1
ATOM 3469 C CA . CYS A 1 475 ? -20.193 11.064 -14.788 1.000 56.640 475 CYS A CA 1
ATOM 3470 C C . CYS A 1 475 ? -19.329 11.039 -13.536 1.000 50.049 475 CYS A C 1
ATOM 3471 O O . CYS A 1 475 ? -18.149 10.733 -13.637 1.000 54.985 475 CYS A O 1
ATOM 3474 N N . GLY A 1 476 ? -19.924 11.303 -12.355 1.000 54.853 476 GLY A N 1
ATOM 3475 C CA . GLY A 1 476 ? -19.199 11.299 -11.083 1.000 53.770 476 GLY A CA 1
ATOM 3476 C C . GLY A 1 476 ? -18.616 9.940 -10.683 1.000 60.840 476 GLY A C 1
ATOM 3477 O O . GLY A 1 476 ? -17.639 9.870 -9.922 1.000 63.085 476 GLY A O 1
ATOM 3478 N N . THR A 1 477 ? -19.209 8.856 -11.214 1.000 63.017 477 THR A N 1
ATOM 3479 C CA . THR A 1 477 ? -18.834 7.487 -10.864 1.000 56.609 477 THR A CA 1
ATOM 3480 C C . THR A 1 477 ? -18.117 6.793 -12.033 1.000 65.615 477 THR A C 1
ATOM 3481 O O . THR A 1 477 ? -17.731 5.616 -11.919 1.000 61.824 477 THR A O 1
ATOM 3485 N N . LYS A 1 478 ? -17.871 7.548 -13.121 1.000 66.635 478 LYS A N 1
ATOM 3486 C CA . LYS A 1 478 ? -17.316 6.999 -14.357 1.000 72.220 478 LYS A CA 1
ATOM 3487 C C . LYS A 1 478 ? -15.991 6.279 -14.099 1.000 62.434 478 LYS A C 1
ATOM 3488 O O . LYS A 1 478 ? -15.721 5.278 -14.749 1.000 63.315 478 LYS A O 1
ATOM 3494 N N . ASN A 1 479 ? -15.197 6.767 -13.138 1.000 62.350 479 ASN A N 1
ATOM 3495 C CA . ASN A 1 479 ? -13.936 6.154 -12.746 1.000 65.923 479 ASN A CA 1
ATOM 3496 C C . ASN A 1 479 ? -14.075 5.333 -11.452 1.000 72.397 479 ASN A C 1
ATOM 3497 O O . ASN A 1 479 ? -13.068 5.006 -10.839 1.000 68.250 479 ASN A O 1
ATOM 3502 N N . GLU A 1 480 ? -15.294 4.981 -11.013 1.000 74.452 480 GLU A N 1
ATOM 3503 C CA . GLU A 1 480 ? -15.449 4.103 -9.857 1.000 71.562 480 GLU A CA 1
ATOM 3504 C C . GLU A 1 480 ? -15.992 2.771 -10.363 1.000 64.532 480 GLU A C 1
ATOM 3505 O O . GLU A 1 480 ? -16.453 2.673 -11.501 1.000 49.765 480 GLU A O 1
ATOM 3511 N N . LEU A 1 481 ? -15.990 1.756 -9.495 1.000 61.429 481 LEU A N 1
ATOM 3512 C CA . LEU A 1 481 ? -16.337 0.413 -9.934 1.000 65.449 481 LEU A CA 1
ATOM 3513 C C . LEU A 1 481 ? -17.830 0.253 -10.250 1.000 56.660 481 LEU A C 1
ATOM 3514 O O . LEU A 1 481 ? -18.197 -0.712 -10.894 1.000 53.700 481 LEU A O 1
ATOM 3519 N N . THR A 1 482 ? -18.683 1.214 -9.884 1.000 49.000 482 THR A N 1
ATOM 3520 C CA . THR A 1 482 ? -20.124 1.057 -10.041 1.000 47.490 482 THR A CA 1
ATOM 3521 C C . THR A 1 482 ? -20.568 1.336 -11.487 1.000 44.761 482 THR A C 1
ATOM 3522 O O . THR A 1 482 ? -21.607 0.828 -11.927 1.000 51.081 482 THR A O 1
ATOM 3526 N N . ASN A 1 483 ? -19.788 2.147 -12.225 1.000 53.062 483 ASN A N 1
ATOM 3527 C CA . ASN A 1 483 ? -20.054 2.553 -13.605 1.000 49.266 483 ASN A CA 1
ATOM 3528 C C . ASN A 1 483 ? -19.141 1.714 -14.512 1.000 55.673 483 ASN A C 1
ATOM 3529 O O . ASN A 1 483 ? -18.048 2.152 -14.927 1.000 43.987 483 ASN A O 1
ATOM 3534 N N . LEU A 1 484 ? -19.622 0.509 -14.839 1.000 44.479 484 LEU A N 1
ATOM 3535 C CA . LEU A 1 484 ? -18.852 -0.502 -15.560 1.000 48.038 484 LEU A CA 1
ATOM 3536 C C . LEU A 1 484 ? -18.776 -0.179 -17.057 1.000 45.499 484 LEU A C 1
ATOM 3537 O O . LEU A 1 484 ? -17.925 -0.682 -17.788 1.000 50.042 484 LEU A O 1
ATOM 3542 N N . SER A 1 485 ? -19.721 0.649 -17.471 1.000 44.330 485 SER A N 1
ATOM 3543 C CA . SER A 1 485 ? -19.841 1.198 -18.797 1.000 45.701 485 SER A CA 1
ATOM 3544 C C . SER A 1 485 ? -18.756 2.247 -19.075 1.000 48.659 485 SER A C 1
ATOM 3545 O O . SER A 1 485 ? -18.545 2.585 -20.231 1.000 53.053 485 SER A O 1
ATOM 3548 N N . ASN A 1 486 ? -18.126 2.804 -18.026 1.000 51.039 486 ASN A N 1
ATOM 3549 C CA . ASN A 1 486 ? -17.284 3.987 -18.169 1.000 56.273 486 ASN A CA 1
ATOM 3550 C C . ASN A 1 486 ? -17.999 5.040 -19.020 1.000 56.814 486 ASN A C 1
ATOM 3551 O O . ASN A 1 486 ? -17.430 5.585 -19.959 1.000 52.162 486 ASN A O 1
ATOM 3556 N N . TRP A 1 487 ? -19.271 5.291 -18.709 1.000 51.249 487 TRP A N 1
ATOM 3557 C CA . TRP A 1 487 ? -20.115 6.162 -19.508 1.000 52.433 487 TRP A CA 1
ATOM 3558 C C . TRP A 1 487 ? -20.238 7.517 -18.826 1.000 59.303 487 TRP A C 1
ATOM 3559 O O . TRP A 1 487 ? -20.237 7.586 -17.595 1.000 63.562 487 TRP A O 1
ATOM 3570 N N . CYS A 1 488 ? -20.331 8.578 -19.635 1.000 62.025 488 CYS A N 1
ATOM 3571 C CA . CYS A 1 488 ? -20.529 9.934 -19.131 1.000 63.208 488 CYS A CA 1
ATOM 3572 C C . CYS A 1 488 ? -21.406 10.654 -20.139 1.000 64.261 488 CYS A C 1
ATOM 3573 O O . CYS A 1 488 ? -20.976 10.864 -21.265 1.000 69.559 488 CYS A O 1
ATOM 3576 N N . ASN A 1 489 ? -22.668 10.874 -19.761 1.000 58.007 489 ASN A N 1
ATOM 3577 C CA . ASN A 1 489 ? -23.595 11.687 -20.517 1.000 51.809 489 ASN A CA 1
ATOM 3578 C C . ASN A 1 489 ? -24.093 12.807 -19.608 1.000 66.089 489 ASN A C 1
ATOM 3579 O O . ASN A 1 489 ? -24.571 12.557 -18.491 1.000 57.516 489 ASN A O 1
ATOM 3584 N N . GLU A 1 490 ? -23.944 14.050 -20.099 1.000 63.595 490 GLU A N 1
ATOM 3585 C CA . GLU A 1 490 ? -24.114 15.238 -19.278 1.000 64.700 490 GLU A CA 1
ATOM 3586 C C . GLU A 1 490 ? -25.593 15.583 -19.189 1.000 60.878 490 GLU A C 1
ATOM 3587 O O . GLU A 1 490 ? -26.065 16.067 -18.164 1.000 61.592 490 GLU A O 1
ATOM 3593 N N . GLU A 1 491 ? -26.319 15.273 -20.259 1.000 57.427 491 GLU A N 1
ATOM 3594 C CA . GLU A 1 491 ? -27.752 15.456 -20.287 1.000 57.419 491 GLU A CA 1
ATOM 3595 C C . GLU A 1 491 ? -28.420 14.514 -19.268 1.000 66.052 491 GLU A C 1
ATOM 3596 O O . GLU A 1 491 ? -29.396 14.885 -18.614 1.000 63.893 491 GLU A O 1
ATOM 3602 N N . PHE A 1 492 ? -27.904 13.279 -19.135 1.000 60.572 492 PHE A N 1
ATOM 3603 C CA . PHE A 1 492 ? -28.437 12.319 -18.179 1.000 57.272 492 PHE A CA 1
ATOM 3604 C C . PHE A 1 492 ? -28.163 12.828 -16.761 1.000 50.715 492 PHE A C 1
ATOM 3605 O O . PHE A 1 492 ? -29.097 12.876 -15.964 1.000 50.127 492 PHE A O 1
ATOM 3613 N N . ASP A 1 493 ? -26.922 13.248 -16.462 1.000 50.357 493 ASP A N 1
ATOM 3614 C CA . ASP A 1 493 ? -26.601 13.818 -15.165 1.000 59.076 493 ASP A CA 1
ATOM 3615 C C . ASP A 1 493 ? -27.430 15.050 -14.812 1.000 65.848 493 ASP A C 1
ATOM 3616 O O . ASP A 1 493 ? -27.559 15.353 -13.622 1.000 64.702 493 ASP A O 1
ATOM 3621 N N . GLN A 1 494 ? -27.931 15.769 -15.822 1.000 56.098 494 GLN A N 1
ATOM 3622 C CA . GLN A 1 494 ? -28.719 16.969 -15.589 1.000 64.554 494 GLN A CA 1
ATOM 3623 C C . GLN A 1 494 ? -30.142 16.590 -15.195 1.000 56.297 494 GLN A C 1
ATOM 3624 O O . GLN A 1 494 ? -30.749 17.259 -14.371 1.000 54.316 494 GLN A O 1
ATOM 3630 N N . PHE A 1 495 ? -30.701 15.565 -15.842 1.000 54.573 495 PHE A N 1
ATOM 3631 C CA . PHE A 1 495 ? -31.996 15.048 -15.438 1.000 55.959 495 PHE A CA 1
ATOM 3632 C C . PHE A 1 495 ? -31.936 14.522 -13.991 1.000 61.809 495 PHE A C 1
ATOM 3633 O O . PHE A 1 495 ? -32.856 14.743 -13.199 1.000 53.495 495 PHE A O 1
ATOM 3641 N N . MET A 1 496 ? -30.817 13.881 -13.625 1.000 56.700 496 MET A N 1
ATOM 3642 C CA . MET A 1 496 ? -30.680 13.231 -12.327 1.000 56.969 496 MET A CA 1
ATOM 3643 C C . MET A 1 496 ? -30.509 14.279 -11.221 1.000 50.716 496 MET A C 1
ATOM 3644 O O . MET A 1 496 ? -31.085 14.151 -10.144 1.000 53.565 496 MET A O 1
ATOM 3649 N N . ASP A 1 497 ? -29.653 15.265 -11.481 1.000 52.755 497 ASP A N 1
ATOM 3650 C CA . ASP A 1 497 ? -29.440 16.398 -10.600 1.000 58.206 497 ASP A CA 1
ATOM 3651 C C . ASP A 1 497 ? -30.737 17.186 -10.410 1.000 52.524 497 ASP A C 1
ATOM 3652 O O . ASP A 1 497 ? -30.995 17.685 -9.318 1.000 61.550 497 ASP A O 1
ATOM 3657 N N . ARG A 1 498 ? -31.560 17.242 -11.460 1.000 50.424 498 ARG A N 1
ATOM 3658 C CA . ARG A 1 498 ? -32.821 17.957 -11.407 1.000 61.004 498 ARG A CA 1
ATOM 3659 C C . ARG A 1 498 ? -33.784 17.250 -10.455 1.000 63.302 498 ARG A C 1
ATOM 3660 O O . ARG A 1 498 ? -34.479 17.903 -9.671 1.000 58.071 498 ARG A O 1
ATOM 3668 N N . ALA A 1 499 ? -33.820 15.914 -10.553 1.000 59.197 499 ALA A N 1
ATOM 3669 C CA . ALA A 1 499 ? -34.751 15.083 -9.799 1.000 58.212 499 ALA A CA 1
ATOM 3670 C C . ALA A 1 499 ? -34.518 15.200 -8.287 1.000 44.166 499 ALA A C 1
ATOM 3671 O O . ALA A 1 499 ? -35.470 15.010 -7.547 1.000 47.309 499 ALA A O 1
ATOM 3673 N N . ILE A 1 500 ? -33.294 15.494 -7.825 1.000 46.431 500 ILE A N 1
ATOM 3674 C CA . ILE A 1 500 ? -33.062 15.672 -6.394 1.000 54.879 500 ILE A CA 1
ATOM 3675 C C . ILE A 1 500 ? -33.185 17.134 -5.912 1.000 69.834 500 ILE A C 1
ATOM 3676 O O . ILE A 1 500 ? -33.098 17.377 -4.698 1.000 49.689 500 ILE A O 1
ATOM 3681 N N . THR A 1 501 ? -33.450 18.110 -6.807 1.000 66.088 501 THR A N 1
ATOM 3682 C CA . THR A 1 501 ? -33.570 19.507 -6.377 1.000 70.776 501 THR A CA 1
ATOM 3683 C C . THR A 1 501 ? -34.958 19.790 -5.807 1.000 69.960 501 THR A C 1
ATOM 3684 O O . THR A 1 501 ? -35.146 20.778 -5.115 1.000 70.975 501 THR A O 1
ATOM 3688 N N . THR A 1 502 ? -35.926 18.930 -6.118 1.000 65.640 502 THR A N 1
ATOM 3689 C CA . THR A 1 502 ? -37.310 19.153 -5.753 1.000 60.570 502 THR A CA 1
ATOM 3690 C C . THR A 1 502 ? -37.804 17.956 -4.934 1.000 70.783 502 THR A C 1
ATOM 3691 O O . THR A 1 502 ? -37.350 16.830 -5.178 1.000 63.862 502 THR A O 1
ATOM 3695 N N . SER A 1 503 ? -38.767 18.203 -4.020 1.000 71.568 503 SER A N 1
ATOM 3696 C CA . SER A 1 503 ? -39.519 17.162 -3.321 1.000 69.516 503 SER A CA 1
ATOM 3697 C C . SER A 1 503 ? -40.848 16.844 -4.006 1.000 68.296 503 SER A C 1
ATOM 3698 O O . SER A 1 503 ? -41.555 15.950 -3.557 1.000 71.732 503 SER A O 1
ATOM 3701 N N . HIS A 1 504 ? -41.239 17.588 -5.049 1.000 66.534 504 HIS A N 1
ATOM 3702 C CA . HIS A 1 504 ? -42.552 17.385 -5.646 1.000 68.716 504 HIS A CA 1
ATOM 3703 C C . HIS A 1 504 ? -42.505 16.080 -6.426 1.000 64.480 504 HIS A C 1
ATOM 3704 O O . HIS A 1 504 ? -41.708 15.967 -7.361 1.000 63.669 504 HIS A O 1
ATOM 3711 N N . LEU A 1 505 ? -43.416 15.161 -6.071 1.000 60.074 505 LEU A N 1
ATOM 3712 C CA . LEU A 1 505 ? -43.445 13.822 -6.629 1.000 64.870 505 LEU A CA 1
ATOM 3713 C C . LEU A 1 505 ? -43.485 13.826 -8.162 1.000 66.867 505 LEU A C 1
ATOM 3714 O O . LEU A 1 505 ? -42.634 13.202 -8.799 1.000 59.513 505 LEU A O 1
ATOM 3719 N N . SER A 1 506 ? -44.508 14.463 -8.755 1.000 70.210 506 SER A N 1
ATOM 3720 C CA . SER A 1 506 ? -44.702 14.444 -10.210 1.000 67.563 506 SER A CA 1
ATOM 3721 C C . SER A 1 506 ? -43.515 15.095 -10.932 1.000 58.345 506 SER A C 1
ATOM 3722 O O . SER A 1 506 ? -43.200 14.715 -12.055 1.000 63.308 506 SER A O 1
ATOM 3725 N N . SER A 1 507 ? -42.833 16.048 -10.280 1.000 53.099 507 SER A N 1
ATOM 3726 C CA . SER A 1 507 ? -41.618 16.627 -10.833 1.000 58.657 507 SER A CA 1
ATOM 3727 C C . SER A 1 507 ? -40.437 15.645 -10.802 1.000 65.128 507 SER A C 1
ATOM 3728 O O . SER A 1 507 ? -39.700 15.592 -11.768 1.000 61.263 507 SER A O 1
ATOM 3731 N N . ARG A 1 508 ? -40.218 14.887 -9.710 1.000 67.928 508 ARG A N 1
ATOM 3732 C CA . ARG A 1 508 ? -39.139 13.899 -9.660 1.000 54.941 508 ARG A CA 1
ATOM 3733 C C . ARG A 1 508 ? -39.354 12.849 -10.757 1.000 51.336 508 ARG A C 1
ATOM 3734 O O . ARG A 1 508 ? -38.448 12.560 -11.542 1.000 53.006 508 ARG A O 1
ATOM 3742 N N . ALA A 1 509 ? -40.584 12.345 -10.840 1.000 45.826 509 ALA A N 1
ATOM 3743 C CA . ALA A 1 509 ? -41.023 11.397 -11.849 1.000 54.636 509 ALA A CA 1
ATOM 3744 C C . ALA A 1 509 ? -40.700 11.880 -13.266 1.000 64.560 509 ALA A C 1
ATOM 3745 O O . ALA A 1 509 ? -40.195 11.102 -14.071 1.000 68.999 509 ALA A O 1
ATOM 3747 N N . LYS A 1 510 ? -41.001 13.147 -13.575 1.000 68.177 510 LYS A N 1
ATOM 3748 C CA . LYS A 1 510 ? -40.771 13.675 -14.911 1.000 65.621 510 LYS A CA 1
ATOM 3749 C C . LYS A 1 510 ? -39.275 13.630 -15.257 1.000 54.900 510 LYS A C 1
ATOM 3750 O O . LYS A 1 510 ? -38.903 13.245 -16.365 1.000 56.720 510 LYS A O 1
ATOM 3756 N N . ALA A 1 511 ? -38.408 14.029 -14.318 1.000 51.815 511 ALA A N 1
ATOM 3757 C CA . ALA A 1 511 ? -36.962 13.978 -14.510 1.000 53.420 511 ALA A CA 1
ATOM 3758 C C . ALA A 1 511 ? -36.422 12.539 -14.689 1.000 55.284 511 ALA A C 1
ATOM 3759 O O . ALA A 1 511 ? -35.540 12.318 -15.535 1.000 48.511 511 ALA A O 1
ATOM 3761 N N . TYR A 1 512 ? -36.957 11.556 -13.939 1.000 55.918 512 TYR A N 1
ATOM 3762 C CA . TYR A 1 512 ? -36.514 10.160 -14.031 1.000 58.957 512 TYR A CA 1
ATOM 3763 C C . TYR A 1 512 ? -37.073 9.519 -15.293 1.000 54.890 512 TYR A C 1
ATOM 3764 O O . TYR A 1 512 ? -36.534 8.537 -15.792 1.000 57.183 512 TYR A O 1
ATOM 3773 N N . ASN A 1 513 ? -38.177 10.053 -15.805 1.000 62.797 513 ASN A N 1
ATOM 3774 C CA . ASN A 1 513 ? -38.687 9.587 -17.087 1.000 60.580 513 ASN A CA 1
ATOM 3775 C C . ASN A 1 513 ? -37.734 9.995 -18.219 1.000 62.325 513 ASN A C 1
ATOM 3776 O O . ASN A 1 513 ? -37.419 9.200 -19.095 1.000 58.088 513 ASN A O 1
ATOM 3781 N N . GLU A 1 514 ? -37.229 11.230 -18.173 1.000 60.652 514 GLU A N 1
ATOM 3782 C CA . GLU A 1 514 ? -36.321 11.720 -19.200 1.000 60.346 514 GLU A CA 1
ATOM 3783 C C . GLU A 1 514 ? -35.012 10.941 -19.112 1.000 59.968 514 GLU A C 1
ATOM 3784 O O . GLU A 1 514 ? -34.486 10.502 -20.126 1.000 49.663 514 GLU A O 1
ATOM 3790 N N . ALA A 1 515 ? -34.521 10.746 -17.874 1.000 53.028 515 ALA A N 1
ATOM 3791 C CA . ALA A 1 515 ? -33.256 10.086 -17.645 1.000 48.323 515 ALA A CA 1
ATOM 3792 C C . ALA A 1 515 ? -33.322 8.649 -18.160 1.000 49.602 515 ALA A C 1
ATOM 3793 O O . ALA A 1 515 ? -32.418 8.189 -18.858 1.000 51.085 515 ALA A O 1
ATOM 3795 N N . GLN A 1 516 ? -34.446 7.980 -17.914 1.000 49.868 516 GLN A N 1
ATOM 3796 C CA . GLN A 1 516 ? -34.594 6.587 -18.304 1.000 55.021 516 GLN A CA 1
ATOM 3797 C C . GLN A 1 516 ? -34.732 6.438 -19.822 1.000 59.156 516 GLN A C 1
ATOM 3798 O O . GLN A 1 516 ? -34.120 5.537 -20.392 1.000 57.330 516 GLN A O 1
ATOM 3804 N N . GLU A 1 517 ? -35.589 7.254 -20.470 1.000 65.716 517 GLU A N 1
ATOM 3805 C CA . GLU A 1 517 ? -35.752 7.216 -21.925 1.000 57.946 517 GLU A CA 1
ATOM 3806 C C . GLU A 1 517 ? -34.399 7.406 -22.622 1.000 49.318 517 GLU A C 1
ATOM 3807 O O . GLU A 1 517 ? -34.055 6.710 -23.568 1.000 54.829 517 GLU A O 1
ATOM 3813 N N . LEU A 1 518 ? -33.601 8.332 -22.097 1.000 52.900 518 LEU A N 1
ATOM 3814 C CA . LEU A 1 518 ? -32.264 8.569 -22.605 1.000 54.740 518 LEU A CA 1
ATOM 3815 C C . LEU A 1 518 ? -31.390 7.315 -22.481 1.000 62.403 518 LEU A C 1
ATOM 3816 O O . LEU A 1 518 ? -30.682 6.968 -23.434 1.000 62.004 518 LEU A O 1
ATOM 3821 N N . VAL A 1 519 ? -31.406 6.645 -21.312 1.000 60.001 519 VAL A N 1
ATOM 3822 C CA . VAL A 1 519 ? -30.577 5.460 -21.111 1.000 50.764 519 VAL A CA 1
ATOM 3823 C C . VAL A 1 519 ? -31.059 4.338 -22.037 1.000 45.763 519 VAL A C 1
ATOM 3824 O O . VAL A 1 519 ? -30.243 3.609 -22.588 1.000 44.522 519 VAL A O 1
ATOM 3828 N N . LEU A 1 520 ? -32.374 4.171 -22.193 1.000 45.565 520 LEU A N 1
ATOM 3829 C CA . LEU A 1 520 ? -32.902 3.120 -23.065 1.000 51.638 520 LEU A CA 1
ATOM 3830 C C . LEU A 1 520 ? -32.672 3.396 -24.561 1.000 61.745 520 LEU A C 1
ATOM 3831 O O . LEU A 1 520 ? -32.763 2.471 -25.382 1.000 56.628 520 LEU A O 1
ATOM 3836 N N . ARG A 1 521 ? -32.468 4.671 -24.926 1.000 59.985 521 ARG A N 1
ATOM 3837 C CA . ARG A 1 521 ? -32.166 5.034 -26.305 1.000 66.217 521 ARG A CA 1
ATOM 3838 C C . ARG A 1 521 ? -30.671 4.835 -26.601 1.000 57.089 521 ARG A C 1
ATOM 3839 O O . ARG A 1 521 ? -30.332 4.185 -27.583 1.000 58.803 521 ARG A O 1
ATOM 3847 N N . GLU A 1 522 ? -29.782 5.349 -25.729 1.000 51.776 522 GLU A N 1
ATOM 3848 C CA . GLU A 1 522 ? -28.333 5.266 -25.900 1.000 50.963 522 GLU A CA 1
ATOM 3849 C C . GLU A 1 522 ? -27.723 3.898 -25.578 1.000 55.597 522 GLU A C 1
ATOM 3850 O O . GLU A 1 522 ? -26.596 3.632 -26.004 1.000 46.096 522 GLU A O 1
ATOM 3856 N N . LEU A 1 523 ? -28.395 3.068 -24.754 1.000 54.353 523 LEU A N 1
ATOM 3857 C CA . LEU A 1 523 ? -27.933 1.722 -24.419 1.000 50.551 523 LEU A CA 1
ATOM 3858 C C . LEU A 1 523 ? -26.504 1.697 -23.906 1.000 42.878 523 LEU A C 1
ATOM 3859 O O . LEU A 1 523 ? -25.699 0.910 -24.384 1.000 51.159 523 LEU A O 1
ATOM 3864 N N . PRO A 1 524 ? -26.125 2.460 -22.865 1.000 43.522 524 PRO A N 1
ATOM 3865 C CA . PRO A 1 524 ? -24.879 2.159 -22.159 1.000 43.925 524 PRO A CA 1
ATOM 3866 C C . PRO A 1 524 ? -24.853 0.789 -21.444 1.000 51.916 524 PRO A C 1
ATOM 3867 O O . PRO A 1 524 ? -23.778 0.271 -21.111 1.000 44.345 524 PRO A O 1
ATOM 3871 N N . ILE A 1 525 ? -26.060 0.272 -21.118 1.000 49.128 525 ILE A N 1
ATOM 3872 C CA . ILE A 1 525 ? -26.274 -1.054 -20.535 1.000 49.214 525 ILE A CA 1
ATOM 3873 C C . ILE A 1 525 ? -27.539 -1.641 -21.157 1.000 42.013 525 ILE A C 1
ATOM 3874 O O . ILE A 1 525 ? -28.372 -0.879 -21.661 1.000 46.141 525 ILE A O 1
ATOM 3879 N N . ILE A 1 526 ? -27.651 -2.976 -21.158 1.000 44.516 526 ILE A N 1
ATOM 3880 C CA . ILE A 1 526 ? -28.862 -3.667 -21.612 1.000 46.023 526 ILE A CA 1
ATOM 3881 C C . ILE A 1 526 ? -29.524 -4.250 -20.371 1.000 47.241 526 ILE A C 1
ATOM 3882 O O . ILE A 1 526 ? -28.908 -5.092 -19.725 1.000 46.606 526 ILE A O 1
ATOM 3887 N N . PRO A 1 527 ? -30.761 -3.836 -20.000 1.000 50.582 527 PRO A N 1
ATOM 3888 C CA . PRO A 1 527 ? -31.442 -4.428 -18.850 1.000 45.126 527 PRO A CA 1
ATOM 3889 C C . PRO A 1 527 ? -31.852 -5.855 -19.193 1.000 40.786 527 PRO A C 1
ATOM 3890 O O . PRO A 1 527 ? -32.298 -6.120 -20.301 1.000 44.513 527 PRO A O 1
ATOM 3894 N N . ILE A 1 528 ? -31.697 -6.771 -18.233 1.000 42.916 528 ILE A N 1
ATOM 3895 C CA . ILE A 1 528 ? -32.043 -8.171 -18.446 1.000 42.488 528 ILE A CA 1
ATOM 3896 C C . ILE A 1 528 ? -33.203 -8.585 -17.541 1.000 41.697 528 ILE A C 1
ATOM 3897 O O . ILE A 1 528 ? -34.243 -8.977 -18.054 1.000 38.822 528 ILE A O 1
ATOM 3902 N N . ALA A 1 529 ? -33.034 -8.486 -16.208 1.000 39.444 529 ALA A N 1
ATOM 3903 C CA . ALA A 1 529 ? -33.984 -9.092 -15.282 1.000 40.165 529 ALA A CA 1
ATOM 3904 C C . ALA A 1 529 ? -34.109 -8.304 -13.983 1.000 36.844 529 ALA A C 1
ATOM 3905 O O . ALA A 1 529 ? -33.134 -7.800 -13.455 1.000 37.261 529 ALA A O 1
ATOM 3907 N N . ASN A 1 530 ? -35.330 -8.286 -13.463 1.000 37.835 530 ASN A N 1
ATOM 3908 C CA . ASN A 1 530 ? -35.643 -7.931 -12.071 1.000 44.931 530 ASN A CA 1
ATOM 3909 C C . ASN A 1 530 ? -36.107 -9.197 -11.343 1.000 36.956 530 ASN A C 1
ATOM 3910 O O . ASN A 1 530 ? -36.977 -9.927 -11.817 1.000 42.725 530 ASN A O 1
ATOM 3915 N N . VAL A 1 531 ? -35.473 -9.498 -10.226 1.000 37.378 531 VAL A N 1
ATOM 3916 C CA . VAL A 1 531 ? -35.584 -10.815 -9.625 1.000 42.209 531 VAL A CA 1
ATOM 3917 C C . VAL A 1 531 ? -36.445 -10.689 -8.369 1.000 41.173 531 VAL A C 1
ATOM 3918 O O . VAL A 1 531 ? -36.215 -9.834 -7.520 1.000 38.955 531 VAL A O 1
ATOM 3922 N N . LYS A 1 532 ? -37.398 -11.603 -8.241 1.000 43.111 532 LYS A N 1
ATOM 3923 C CA . LYS A 1 532 ? -38.309 -11.569 -7.118 1.000 40.433 532 LYS A CA 1
ATOM 3924 C C . LYS A 1 532 ? -37.616 -12.091 -5.867 1.000 41.076 532 LYS A C 1
ATOM 3925 O O . LYS A 1 532 ? -36.780 -12.945 -5.962 1.000 38.177 532 LYS A O 1
ATOM 3931 N N . ARG A 1 533 ? -38.010 -11.594 -4.693 1.000 37.742 533 ARG A N 1
ATOM 3932 C CA . ARG A 1 533 ? -37.661 -12.208 -3.423 1.000 40.230 533 ARG A CA 1
ATOM 3933 C C . ARG A 1 533 ? -38.696 -13.263 -3.017 1.000 48.694 533 ARG A C 1
ATOM 3934 O O . ARG A 1 533 ? -39.887 -12.973 -2.992 1.000 42.173 533 ARG A O 1
ATOM 3942 N N . ILE A 1 534 ? -38.212 -14.433 -2.576 1.000 38.734 534 ILE A N 1
ATOM 3943 C CA . ILE A 1 534 ? -39.021 -15.629 -2.440 1.000 42.270 534 ILE A CA 1
ATOM 3944 C C . ILE A 1 534 ? -38.734 -16.313 -1.106 1.000 41.966 534 ILE A C 1
ATOM 3945 O O . ILE A 1 534 ? -37.598 -16.323 -0.640 1.000 40.423 534 ILE A O 1
ATOM 3950 N N . LEU A 1 535 ? -39.814 -16.824 -0.485 1.000 43.543 535 LEU A N 1
ATOM 3951 C CA . LEU A 1 535 ? -39.753 -17.701 0.672 1.000 42.020 535 LEU A CA 1
ATOM 3952 C C . LEU A 1 535 ? -40.839 -18.769 0.574 1.000 42.559 535 LEU A C 1
ATOM 3953 O O . LEU A 1 535 ? -41.764 -18.667 -0.228 1.000 38.022 535 LEU A O 1
ATOM 3958 N N . VAL A 1 536 ? -40.698 -19.812 1.399 1.000 41.994 536 VAL A N 1
ATOM 3959 C CA . VAL A 1 536 ? -41.766 -20.772 1.667 1.000 36.460 536 VAL A CA 1
ATOM 3960 C C . VAL A 1 536 ? -42.056 -20.766 3.164 1.000 37.584 536 VAL A C 1
ATOM 3961 O O . VAL A 1 536 ? -41.147 -20.574 4.009 1.000 39.715 536 VAL A O 1
ATOM 3965 N N . ALA A 1 537 ? -43.346 -20.921 3.488 1.000 40.797 537 ALA A N 1
ATOM 3966 C CA . ALA A 1 537 ? -43.795 -20.941 4.872 1.000 41.316 537 ALA A CA 1
ATOM 3967 C C . ALA A 1 537 ? -44.821 -22.055 5.075 1.000 42.939 537 ALA A C 1
ATOM 3968 O O . ALA A 1 537 ? -45.530 -22.408 4.139 1.000 38.381 537 ALA A O 1
ATOM 3970 N N . ASN A 1 538 ? -44.862 -22.604 6.291 1.000 43.484 538 ASN A N 1
ATOM 3971 C CA . ASN A 1 538 ? -45.928 -23.507 6.715 1.000 51.326 538 ASN A CA 1
ATOM 3972 C C . ASN A 1 538 ? -47.283 -22.834 6.580 1.000 43.190 538 ASN A C 1
ATOM 3973 O O . ASN A 1 538 ? -47.384 -21.651 6.905 1.000 43.920 538 ASN A O 1
ATOM 3978 N N . SER A 1 539 ? -48.312 -23.604 6.168 1.000 46.296 539 SER A N 1
ATOM 3979 C CA . SER A 1 539 ? -49.672 -23.076 5.946 1.000 49.211 539 SER A CA 1
ATOM 3980 C C . SER A 1 539 ? -50.277 -22.515 7.224 1.000 44.153 539 SER A C 1
ATOM 3981 O O . SER A 1 539 ? -51.093 -21.600 7.169 1.000 52.866 539 SER A O 1
ATOM 3984 N N . ARG A 1 540 ? -49.766 -23.003 8.363 1.000 50.272 540 ARG A N 1
ATOM 3985 C CA . ARG A 1 540 ? -50.143 -22.569 9.694 1.000 53.533 540 ARG A CA 1
ATOM 3986 C C . ARG A 1 540 ? -49.599 -21.184 10.056 1.000 57.518 540 ARG A C 1
ATOM 3987 O O . ARG A 1 540 ? -50.070 -20.600 11.057 1.000 44.848 540 ARG A O 1
ATOM 3995 N N . VAL A 1 541 ? -48.631 -20.660 9.267 1.000 50.835 541 VAL A N 1
ATOM 3996 C CA . VAL A 1 541 ? -48.010 -19.359 9.549 1.000 43.127 541 VAL A CA 1
ATOM 3997 C C . VAL A 1 541 ? -48.665 -18.304 8.672 1.000 40.174 541 VAL A C 1
ATOM 3998 O O . VAL A 1 541 ? -48.761 -18.462 7.456 1.000 49.567 541 VAL A O 1
ATOM 4002 N N . LYS A 1 542 ? -49.072 -17.196 9.295 1.000 43.594 542 LYS A N 1
ATOM 4003 C CA . LYS A 1 542 ? -49.640 -16.062 8.579 1.000 41.785 542 LYS A CA 1
ATOM 4004 C C . LYS A 1 542 ? -48.920 -14.806 9.036 1.000 36.065 542 LYS A C 1
ATOM 4005 O O . LYS A 1 542 ? -48.083 -14.856 9.953 1.000 41.763 542 LYS A O 1
ATOM 4011 N N . GLY A 1 543 ? -49.296 -13.683 8.410 1.000 40.306 543 GLY A N 1
ATOM 4012 C CA . GLY A 1 543 ? -48.711 -12.368 8.648 1.000 41.747 543 GLY A CA 1
ATOM 4013 C C . GLY A 1 543 ? -47.306 -12.200 8.036 1.000 41.709 543 GLY A C 1
ATOM 4014 O O . GLY A 1 543 ? -46.526 -11.342 8.467 1.000 44.648 543 GLY A O 1
ATOM 4015 N N . VAL A 1 544 ? -47.008 -13.032 7.041 1.000 41.339 544 VAL A N 1
ATOM 4016 C CA . VAL A 1 544 ? -45.759 -13.038 6.284 1.000 45.204 544 VAL A CA 1
ATOM 4017 C C . VAL A 1 544 ? -45.803 -11.920 5.267 1.000 48.744 544 VAL A C 1
ATOM 4018 O O . VAL A 1 544 ? -46.638 -11.992 4.389 1.000 49.712 544 VAL A O 1
ATOM 4022 N N . LYS A 1 545 ? -44.897 -10.934 5.386 1.000 52.316 545 LYS A N 1
ATOM 4023 C CA . LYS A 1 545 ? -44.776 -9.858 4.399 1.000 60.946 545 LYS A CA 1
ATOM 4024 C C . LYS A 1 545 ? -43.292 -9.614 4.049 1.000 56.467 545 LYS A C 1
ATOM 4025 O O . LYS A 1 545 ? -42.565 -8.939 4.783 1.000 56.740 545 LYS A O 1
ATOM 4031 N N . MET A 1 546 ? -42.858 -10.236 2.947 1.000 55.685 546 MET A N 1
ATOM 4032 C CA . MET A 1 546 ? -41.514 -10.114 2.393 1.000 60.633 546 MET A CA 1
ATOM 4033 C C . MET A 1 546 ? -41.342 -8.709 1.774 1.000 54.541 546 MET A C 1
ATOM 4034 O O . MET A 1 546 ? -42.208 -8.237 1.046 1.000 48.437 546 MET A O 1
ATOM 4039 N N . THR A 1 547 ? -40.287 -7.971 2.169 1.000 49.922 547 THR A N 1
ATOM 4040 C CA . THR A 1 547 ? -40.008 -6.666 1.591 1.000 45.608 547 THR A CA 1
ATOM 4041 C C . THR A 1 547 ? -39.267 -6.834 0.257 1.000 42.244 547 THR A C 1
ATOM 4042 O O . THR A 1 547 ? -38.759 -7.889 -0.072 1.000 39.659 547 THR A O 1
ATOM 4046 N N . PRO A 1 548 ? -39.205 -5.784 -0.579 1.000 44.997 548 PRO A N 1
ATOM 4047 C CA . PRO A 1 548 ? -38.437 -5.832 -1.818 1.000 42.903 548 PRO A CA 1
ATOM 4048 C C . PRO A 1 548 ? -36.933 -5.979 -1.646 1.000 43.809 548 PRO A C 1
ATOM 4049 O O . PRO A 1 548 ? -36.285 -6.146 -2.658 1.000 38.506 548 PRO A O 1
ATOM 4053 N N . PHE A 1 549 ? -36.417 -5.802 -0.416 1.000 37.793 549 PHE A N 1
ATOM 4054 C CA . PHE A 1 549 ? -34.997 -5.897 -0.109 1.000 41.692 549 PHE A CA 1
ATOM 4055 C C . PHE A 1 549 ? -34.648 -7.248 0.543 1.000 43.328 549 PHE A C 1
ATOM 4056 O O . PHE A 1 549 ? -33.539 -7.430 1.042 1.000 45.602 549 PHE A O 1
ATOM 4064 N N . GLY A 1 550 ? -35.592 -8.201 0.602 1.000 43.064 550 GLY A N 1
ATOM 4065 C CA . GLY A 1 550 ? -35.274 -9.548 1.077 1.000 48.331 550 GLY A CA 1
ATOM 4066 C C . GLY A 1 550 ? -35.410 -9.717 2.603 1.000 50.041 550 GLY A C 1
ATOM 4067 O O . GLY A 1 550 ? -34.836 -10.607 3.192 1.000 48.570 550 GLY A O 1
ATOM 4068 N N . SER A 1 551 ? -36.170 -8.854 3.274 1.000 49.279 551 SER A N 1
ATOM 4069 C CA . SER A 1 551 ? -36.359 -8.985 4.702 1.000 51.639 551 SER A CA 1
ATOM 4070 C C . SER A 1 551 ? -37.841 -9.242 4.973 1.000 45.695 551 SER A C 1
ATOM 4071 O O . SER A 1 551 ? -38.655 -9.276 4.054 1.000 51.426 551 SER A O 1
ATOM 4074 N N . LEU A 1 552 ? -38.194 -9.448 6.238 1.000 44.685 552 LEU A N 1
ATOM 4075 C CA . LEU A 1 552 ? -39.601 -9.517 6.603 1.000 46.156 552 LEU A CA 1
ATOM 4076 C C . LEU A 1 552 ? -39.734 -9.057 8.038 1.000 44.599 552 LEU A C 1
ATOM 4077 O O . LEU A 1 552 ? -38.766 -9.078 8.798 1.000 42.440 552 LEU A O 1
ATOM 4082 N N . ASP A 1 553 ? -40.944 -8.608 8.349 1.000 48.694 553 ASP A N 1
ATOM 4083 C CA . ASP A 1 553 ? -41.280 -8.111 9.667 1.000 48.823 553 ASP A CA 1
ATOM 4084 C C . ASP A 1 553 ? -41.696 -9.303 10.536 1.000 43.083 553 ASP A C 1
ATOM 4085 O O . ASP A 1 553 ? -42.781 -9.858 10.355 1.000 42.516 553 ASP A O 1
ATOM 4090 N N . PHE A 1 554 ? -40.815 -9.705 11.449 1.000 38.094 554 PHE A N 1
ATOM 4091 C CA . PHE A 1 554 ? -41.102 -10.853 12.299 1.000 40.768 554 PHE A CA 1
ATOM 4092 C C . PHE A 1 554 ? -42.275 -10.571 13.239 1.000 44.868 554 PHE A C 1
ATOM 4093 O O . PHE A 1 554 ? -43.027 -11.484 13.556 1.000 41.106 554 PHE A O 1
ATOM 4101 N N . SER A 1 555 ? -42.473 -9.294 13.584 1.000 40.338 555 SER A N 1
ATOM 4102 C CA . SER A 1 555 ? -43.448 -8.919 14.589 1.000 42.259 555 SER A CA 1
ATOM 4103 C C . SER A 1 555 ? -44.900 -9.114 14.124 1.000 41.983 555 SER A C 1
ATOM 4104 O O . SER A 1 555 ? -45.742 -9.211 14.992 1.000 41.998 555 SER A O 1
ATOM 4107 N N . THR A 1 556 ? -45.195 -9.286 12.815 1.000 40.479 556 THR A N 1
ATOM 4108 C CA . THR A 1 556 ? -46.556 -9.502 12.345 1.000 39.227 556 THR A CA 1
ATOM 4109 C C . THR A 1 556 ? -46.863 -10.981 12.068 1.000 41.245 556 THR A C 1
ATOM 4110 O O . THR A 1 556 ? -47.993 -11.313 11.706 1.000 40.920 556 THR A O 1
ATOM 4114 N N . LEU A 1 557 ? -45.873 -11.867 12.197 1.000 39.810 557 LEU A N 1
ATOM 4115 C CA . LEU A 1 557 ? -46.081 -13.302 12.044 1.000 45.865 557 LEU A CA 1
ATOM 4116 C C . LEU A 1 557 ? -46.963 -13.839 13.183 1.000 42.867 557 LEU A C 1
ATOM 4117 O O . LEU A 1 557 ? -46.784 -13.462 14.341 1.000 41.810 557 LEU A O 1
ATOM 4122 N N . TYR A 1 558 ? -47.811 -14.821 12.862 1.000 45.305 558 TYR A N 1
ATOM 4123 C CA . TYR A 1 558 ? -48.574 -15.527 13.887 1.000 53.915 558 TYR A CA 1
ATOM 4124 C C . TYR A 1 558 ? -48.993 -16.893 13.350 1.000 49.635 558 TYR A C 1
ATOM 4125 O O . TYR A 1 558 ? -49.094 -17.080 12.128 1.000 49.124 558 TYR A O 1
ATOM 4134 N N . PHE A 1 559 ? -49.186 -17.842 14.286 1.000 50.029 559 PHE A N 1
ATOM 4135 C CA . PHE A 1 559 ? -49.791 -19.144 13.999 1.000 56.979 559 PHE A CA 1
ATOM 4136 C C . PHE A 1 559 ? -51.321 -19.072 14.083 1.000 55.454 559 PHE A C 1
ATOM 4137 O O . PHE A 1 559 ? -51.856 -18.398 14.962 1.000 58.309 559 PHE A O 1
ATOM 4145 N N . ILE A 1 560 ? -52.036 -19.730 13.160 1.000 64.506 560 ILE A N 1
ATOM 4146 C CA . ILE A 1 560 ? -53.502 -19.725 13.155 1.000 75.425 560 ILE A CA 1
ATOM 4147 C C . ILE A 1 560 ? -54.028 -20.635 14.276 1.000 69.161 560 ILE A C 1
ATOM 4148 O O . ILE A 1 560 ? -53.512 -21.757 14.351 1.000 68.607 560 ILE A O 1
#

Foldseek 3Di:
DEFEEAAPVLVPLPLPQQFAFQWAADWLDPDTHGDQFNDWDADPQLFKMKTFGDPQFDKDDAPLDDDPDHQWLVLQQVLVCLLLVNPQFDHNAQDAPDTDPDDPPPVVPVVCCCLPVVLSVLPNLNQFWPHWDPPDRGMIMTGTPHFFLCNVLVSNFSSVTTADPVSCVVCVVVVHNSCCNVQDMHRGQWHWDHDDSSAKTKIAGRPSHPDDHFAHGIYIYGSNDDQQVQLLCCQVVVGQKYWPHPVVCCVVRHDPPFAKDKDWAFAQKFKWKFFAVVDVVLQDLLLLLLLQQLAQLVVLCCVFAVPQWDFDLFLQTCRFNLCVLPDDDAPSHHDNVSSLVSPQVVQAEFEEEEEPDDDQNGRCRVVSVVRSQVSVVSSNYHYDYHYDHSVRVLDDDPDCRNPHRMYIDMDGHRGRQVLSRPCCQEDCVNLVPSNPVLSHYDVLLVVLSVQLGNDNDPVRNSVSVSVNTVVCSSRCSMRTRIGGMIMMMGGPQKDQWDADSHNYTHSRRIDGD